Protein AF-0000000074055301 (afdb_homodimer)

Foldseek 3Di:
DDPLLLLLCVVQAWEWEWEAELFWIKIWTDGHPDDSVPTDIDTGGFLLVVLLVVLQVCLVVLFEAEEEEAADALSNQVSVLVSVVSVGAAEYAPRRLVNNPLAPVVSVVSRYHYDPDADPRYYYDYDDRDDPVVVVVVCVVVVHDDGSAYEYAAAFLFRDNVDSLQSNQVVVQVPLVVFQQLLVQWDQADDVRRRNQNSVCVNRVGIYHYSLSLLLLLQCVPPVSLVVLQQAWAKEWALAPFKIKIFIGHNNGTFKIFMFTNVQDALVRVVVQVVCVQVVNFAQVNRVVSPTSGMHGDDDDVSNVTHQAYEYAYPVRVSCPPRHHYDARVNHRVCSSRVSSSVSNSVVPSPD/DDPLLLLLCVVQAWEWEWEAELFWIKIWTDGHPDDSVPTDIDTGGFLLVVLLVVLQVCLVVLFEAEEEEAADALSNQVSVLVSVVSVGAAEYALRRLVNNPLAPVVSVVSRYHYDPDADPRYYYDYDDRDDPVVVVVVCVVVVHDDGSAYEYAAAFLFRDNPDSLQSNQVVVQVPLVVFQQLLVQWDQADDVRRRNQNSVCVNRVGIYHYSLSLLLLLQCVPPVSLVVLAQAWAKEWALAPFKIKIFIGHNNGTFKIFMFTNVQDALVRVVVQVVCVQVVNFAQVNRVVSPTSGMHGDDDDVSNVTHQAYEYAYPVRVSCPPRHHYDARVNHRVCSSRVSSSSSNSVVPSPD

InterPro domains:
  IPR014846 Protein of unknown function DUF1786, putative pyruvate format-lyase activating enzyme [PF08735] (72-319)

Radius of gyration: 26.78 Å; Cα contacts (8 Å, |Δi|>4): 1650; chains: 2; bounding box: 64×66×65 Å

Secondary structure (DSSP, 8-state):
--HHHHHHHHHH--EEEEEE-SSEEEEEEE-TTS-GGGS-EEEEE-HHHHHHHHHHHHHHTT-EEEEEE-----TTHHHHHHHHHTT--EEE-HHHHTTT-S-HHHHHHTTEEE-SSPPTTEEEEEE-S--HHHHHHHHHHTT-PPPSEEEEEE------TT-HHHHHHHHHHHHHHH-S-GGGGSBSS--TT-HHHHHHHHHH-S-EE-HHHHHHHHHHTSHHHHHHHHHS-EEEEEE-SSEEEEEEEETTEEEEEEEEEGGG--HHHHHHHHHHHHTT---HHHHHHTT--EEEE----GGG-----EEEESTTGGGGTTSSEE--GGGBGGGHHHHHHHHHHHHHH---/--HHHHHHHHHH--EEEEEE-SSEEEEEEE-TTS-GGGS-EEEEE-HHHHHHHHHHHHHHTT-EEEEEE-----TTHHHHHHHHHTT--EEE-HHHHTTT-S-HHHHHHTTPEE-SSPPTTEEEEEE-S--HHHHHHHHHHTT-PPPSEEEEEE------TT-HHHHHHHHHHHHHHH-S-GGGGSBSS--TT-HHHHHHHHHH-S-EE-HHHHHHHHHHTSHHHHHHHHHS-EEEEEE-SSEEEEEEEETTEEEEEEEEEGGG--HHHHHHHHHHHHTT---HHHHHHTT--EEEE----GGG-----EEEESTTGGGGTTSSEE--GGGBGGGHHHHHHHHHHHHHHTT-

pLDDT: mean 94.58, std 6.87, range [37.78, 98.88]

Nearest PDB structures (foldseek):
  5eou-assembly2_B  TM=3.356E-01  e=1.795E-05  Pseudomonas aeruginosa PAO1
  2ych-assembly1_A  TM=3.527E-01  e=1.068E-03  Thermus thermophilus HB27
  3jc8-assembly1_Ma  TM=3.360E-01  e=4.252E-03  Myxococcus xanthus DK 1622
  5nzw-assembly1_A  TM=3.414E-01  e=1.158E-01  Homo sapiens
  8cg9-assembly1_A  TM=3.514E-01  e=1.873E-01  Homo sapiens

Sequence (704 aa):
MDETIHHFLRETGPVLCLDIGSGTQDALLARPGLEYENWPRFVLPSPARLVAQRIRELTLLRRGLWLHGGNMGGGFGQALKEHLAAGLSATATPDAAKAIHDNADVVRGMGVEFCEECPKNSVPVFLTDYAPEFWAGLLRLSSLPQPHLVLAGAQDHGYHAYGNRQGRMQSWRALLTASADPASWIYSAPPSSLTRLLTLHEKTGGPVADTGACALLGALCEPEVLARSFREGITIINAGNSHTVAALVYQGKVRGIYEHHTGMRDLEQLLEDLKQLRLSWLPSEEVQASGGHGTAFGPFCEEAGGYAPTFILGPRRAMLQGQGRFLAPHGDMMLAGCFGLLWGWAHAHAAAMDETIHHFLRETGPVLCLDIGSGTQDALLARPGLEYENWPRFVLPSPARLVAQRIRELTLLRRGLWLHGGNMGGGFGQALKEHLAAGLSATATPDAAKAIHDNADVVRGMGVEFCEECPKNSVPVFLTDYAPEFWAGLLRLSSLPQPHLVLAGAQDHGYHAYGNRQGRMQSWRALLTASADPASWIYSAPPSSLTRLLTLHEKTGGPVADTGACALLGALCEPEVLARSFREGITIINAGNSHTVAALVYQGKVRGIYEHHTGMRDLEQLLEDLKQLRLSWLPSEEVQASGGHGTAFGPFCEEAGGYAPTFILGPRRAMLQGQGRFLAPHGDMMLAGCFGLLWGWAHAHAAA

Organism: NCBI:txid44742

Solvent-accessible surface area (backbone atoms only — not comparable to full-atom values): 34832 Å² total; per-residue (Å²): 135,60,67,57,48,51,54,35,24,64,73,63,39,34,32,34,21,34,30,41,51,64,61,32,28,23,36,33,43,45,50,55,96,53,62,73,73,71,35,36,34,38,36,38,67,6,50,25,41,52,50,20,51,53,44,46,54,32,44,75,68,70,40,23,36,22,35,30,64,34,29,34,68,50,54,25,54,65,38,51,51,54,32,45,74,70,72,41,56,41,31,19,23,75,50,22,38,44,20,78,34,68,34,63,66,61,41,42,70,75,60,37,44,79,37,94,59,78,52,89,77,38,43,82,43,80,37,50,70,63,54,70,67,58,54,52,49,56,30,51,75,64,75,42,80,79,56,69,40,35,40,38,23,36,72,55,48,39,72,30,75,90,41,47,36,62,37,32,31,49,50,50,35,51,42,37,69,73,46,34,41,60,50,72,58,51,24,75,70,60,56,79,54,30,46,37,49,36,43,46,27,69,66,60,72,22,34,29,28,38,37,66,51,19,41,52,33,11,51,45,64,30,65,68,52,35,55,45,16,60,71,28,18,22,26,43,34,33,26,29,81,57,41,24,35,36,35,34,30,38,62,68,23,47,36,29,39,38,36,32,40,37,88,69,48,54,59,70,58,45,52,52,50,49,56,32,46,58,68,72,66,50,55,30,65,61,38,36,74,64,66,21,42,18,37,32,67,41,74,86,61,76,82,24,77,48,35,74,56,33,40,34,32,46,73,44,33,70,72,49,65,87,70,48,44,78,52,31,42,97,33,25,29,81,44,16,28,23,53,6,46,52,49,27,49,25,71,74,57,50,72,134,133,60,66,57,49,51,54,36,23,64,74,62,39,34,31,33,21,33,30,43,51,63,63,32,26,24,37,32,42,45,50,53,96,55,61,73,73,71,33,35,34,37,36,35,70,6,49,23,42,53,51,21,50,52,44,45,53,31,43,75,68,71,40,22,35,23,35,31,65,32,30,33,68,50,55,26,53,64,38,49,51,54,32,44,72,72,72,40,54,40,30,18,22,75,50,22,37,44,20,78,35,69,35,64,65,61,42,42,71,73,60,38,44,79,39,93,61,78,53,88,77,38,45,81,43,80,36,50,68,62,52,68,67,59,53,51,50,54,30,51,75,62,75,40,78,78,58,69,41,36,41,39,21,36,72,56,47,38,71,31,78,90,43,47,36,62,37,33,31,49,51,50,36,51,42,37,69,73,46,34,41,60,52,72,57,51,24,76,70,59,58,78,56,30,47,38,48,35,45,47,26,71,65,58,73,22,35,29,29,39,37,65,52,20,40,52,33,11,50,46,64,29,64,68,53,34,54,45,15,60,72,28,16,23,26,43,34,34,26,29,80,56,40,27,38,36,35,34,29,39,62,68,23,48,35,30,39,38,36,32,42,37,88,69,48,55,60,69,57,45,51,52,51,50,55,33,45,58,68,73,65,50,54,30,67,62,38,36,73,64,66,22,40,17,36,29,68,39,74,85,60,76,83,26,77,47,36,76,56,31,40,34,32,45,74,42,33,73,73,49,66,87,70,49,45,78,52,31,42,97,32,25,30,81,44,16,28,23,51,5,46,51,49,28,50,24,70,75,56,44,88,114

Structure (mmCIF, N/CA/C/O backbone):
data_AF-0000000074055301-model_v1
#
loop_
_entity.id
_entity.type
_entity.pdbx_description
1 polymer 'Pyruvate formate lyase-activating protein'
#
loop_
_atom_site.group_PDB
_atom_site.id
_atom_site.type_symbol
_atom_site.label_atom_id
_atom_site.label_alt_id
_atom_site.label_comp_id
_atom_site.label_asym_id
_atom_site.label_entity_id
_atom_site.label_seq_id
_atom_site.pdbx_PDB_ins_code
_atom_site.Cartn_x
_atom_site.Cartn_y
_atom_site.Cartn_z
_atom_site.occupancy
_atom_site.B_iso_or_equiv
_atom_site.auth_seq_id
_atom_site.auth_comp_id
_atom_site.auth_asym_id
_atom_site.auth_atom_id
_atom_site.pdbx_PDB_model_num
ATOM 1 N N . MET A 1 1 ? -5.805 -7.16 13.5 1 87.06 1 MET A N 1
ATOM 2 C CA . MET A 1 1 ? -4.855 -8.273 13.477 1 87.06 1 MET A CA 1
ATOM 3 C C . MET A 1 1 ? -4.914 -9.062 14.781 1 87.06 1 MET A C 1
ATOM 5 O O . MET A 1 1 ? -4.879 -8.484 15.867 1 87.06 1 MET A O 1
ATOM 9 N N . ASP A 1 2 ? -4.984 -10.336 14.641 1 87.56 2 ASP A N 1
ATOM 10 C CA . ASP A 1 2 ? -5.281 -11.109 15.844 1 87.56 2 ASP A CA 1
ATOM 11 C C . ASP A 1 2 ? -4.004 -11.414 16.625 1 87.56 2 ASP A C 1
ATOM 13 O O . ASP A 1 2 ? -2.9 -11.148 16.156 1 87.56 2 ASP A O 1
ATOM 17 N N . GLU A 1 3 ? -4.215 -11.906 17.844 1 91.69 3 GLU A N 1
ATOM 18 C CA . GLU A 1 3 ? -3.127 -12.102 18.797 1 91.69 3 GLU A CA 1
ATOM 19 C C . GLU A 1 3 ? -2.188 -13.219 18.344 1 91.69 3 GLU A C 1
ATOM 21 O O . GLU A 1 3 ? -0.987 -13.172 18.625 1 91.69 3 GLU A O 1
ATOM 26 N N . THR A 1 4 ? -2.689 -14.18 17.641 1 94.38 4 THR A N 1
ATOM 27 C CA . THR A 1 4 ? -1.868 -15.273 17.125 1 94.38 4 THR A CA 1
ATOM 28 C C . THR A 1 4 ? -0.764 -14.742 16.219 1 94.38 4 THR A C 1
ATOM 30 O O . THR A 1 4 ? 0.387 -15.18 16.312 1 94.38 4 THR A O 1
ATOM 33 N N . ILE A 1 5 ? -1.067 -13.812 15.414 1 95.5 5 ILE A N 1
ATOM 34 C CA . ILE A 1 5 ? -0.106 -13.234 14.484 1 95.5 5 ILE A CA 1
ATOM 35 C C . ILE A 1 5 ? 0.937 -12.43 15.258 1 95.5 5 ILE A C 1
ATOM 37 O O . ILE A 1 5 ? 2.137 -12.539 14.992 1 95.5 5 ILE A O 1
ATOM 41 N N . HIS A 1 6 ? 0.483 -11.641 16.234 1 94.19 6 HIS A N 1
ATOM 42 C CA . HIS A 1 6 ? 1.413 -10.852 17.031 1 94.19 6 HIS A CA 1
ATOM 43 C C . HIS A 1 6 ? 2.391 -11.742 17.797 1 94.19 6 HIS A C 1
ATOM 45 O O . HIS A 1 6 ? 3.582 -11.438 17.875 1 94.19 6 HIS A O 1
ATOM 51 N N . HIS A 1 7 ? 1.814 -12.773 18.406 1 95.12 7 HIS A N 1
ATOM 52 C CA . HIS A 1 7 ? 2.674 -13.719 19.109 1 95.12 7 HIS A CA 1
ATOM 53 C C . HIS A 1 7 ? 3.693 -14.352 18.172 1 95.12 7 HIS A C 1
ATOM 55 O O . HIS A 1 7 ? 4.883 -14.414 18.484 1 95.12 7 HIS A O 1
ATOM 61 N N . PHE A 1 8 ? 3.26 -14.789 17.031 1 97.12 8 PHE A N 1
ATOM 62 C CA . PHE A 1 8 ? 4.125 -15.383 16.031 1 97.12 8 PHE A CA 1
ATOM 63 C C . PHE A 1 8 ? 5.25 -14.422 15.648 1 97.12 8 PHE A C 1
ATOM 65 O O . PHE A 1 8 ? 6.414 -14.82 15.578 1 97.12 8 PHE A O 1
ATOM 72 N N . LEU A 1 9 ? 4.93 -13.164 15.414 1 96.81 9 LEU A N 1
ATOM 73 C CA . LEU A 1 9 ? 5.91 -12.172 14.992 1 96.81 9 LEU A CA 1
ATOM 74 C C . LEU A 1 9 ? 6.898 -11.867 16.109 1 96.81 9 LEU A C 1
ATOM 76 O O . LEU A 1 9 ? 8.078 -11.602 15.852 1 96.81 9 LEU A O 1
ATOM 80 N N . ARG A 1 10 ? 6.43 -11.836 17.391 1 95.69 10 ARG A N 1
ATOM 81 C CA . ARG A 1 10 ? 7.336 -11.617 18.5 1 95.69 10 ARG A CA 1
ATOM 82 C C . ARG A 1 10 ? 8.391 -12.711 18.578 1 95.69 10 ARG A C 1
ATOM 84 O O . ARG A 1 10 ? 9.555 -12.445 18.906 1 95.69 10 ARG A O 1
ATOM 91 N N . GLU A 1 11 ? 8.008 -13.906 18.234 1 96 11 GLU A N 1
ATOM 92 C CA . GLU A 1 11 ? 8.914 -15.047 18.297 1 96 11 GLU A CA 1
ATOM 93 C C . GLU A 1 11 ? 9.82 -15.102 17.062 1 96 11 GLU A C 1
ATOM 95 O O . GLU A 1 11 ? 10.992 -15.469 17.172 1 96 11 GLU A O 1
ATOM 100 N N . THR A 1 12 ? 9.336 -14.734 15.961 1 96.31 12 THR A N 1
ATOM 101 C CA . THR A 1 12 ? 10.031 -14.922 14.688 1 96.31 12 THR A CA 1
ATOM 102 C C . THR A 1 12 ? 10.844 -13.68 14.328 1 96.31 12 THR A C 1
ATOM 104 O O . THR A 1 12 ? 11.961 -13.797 13.812 1 96.31 12 THR A O 1
ATOM 107 N N . GLY A 1 13 ? 10.352 -12.469 14.625 1 96.94 13 GLY A N 1
ATOM 108 C CA . GLY A 1 13 ? 10.891 -11.227 14.102 1 96.94 13 GLY A CA 1
ATOM 109 C C . GLY A 1 13 ? 10.188 -10.758 12.844 1 96.94 13 GLY A C 1
ATOM 110 O O . GLY A 1 13 ? 9.062 -11.172 12.562 1 96.94 13 GLY A O 1
ATOM 111 N N . PRO A 1 14 ? 10.828 -9.844 12.07 1 98 14 PRO A N 1
ATOM 112 C CA . PRO A 1 14 ? 10.188 -9.32 10.859 1 98 14 PRO A CA 1
ATOM 113 C C . PRO A 1 14 ? 9.984 -10.391 9.789 1 98 14 PRO A C 1
ATOM 115 O O . PRO A 1 14 ? 10.875 -11.211 9.555 1 98 14 PRO A O 1
ATOM 118 N N . VAL A 1 15 ? 8.828 -10.375 9.164 1 98.62 15 VAL A N 1
ATOM 119 C CA . VAL A 1 15 ? 8.469 -11.328 8.117 1 98.62 15 VAL A CA 1
ATOM 120 C C . VAL A 1 15 ? 8.094 -10.578 6.84 1 98.62 15 VAL A C 1
ATOM 122 O O . VAL A 1 15 ? 7.211 -9.719 6.855 1 98.62 15 VAL A O 1
ATOM 125 N N . LEU A 1 16 ? 8.789 -10.852 5.766 1 98.88 16 LEU A N 1
ATOM 126 C CA . LEU A 1 16 ? 8.43 -10.312 4.461 1 98.88 16 LEU A CA 1
ATOM 127 C C . LEU A 1 16 ? 7.469 -11.234 3.727 1 98.88 16 LEU A C 1
ATOM 129 O O . LEU A 1 16 ? 7.805 -12.391 3.439 1 98.88 16 LEU A O 1
ATOM 133 N N . CYS A 1 17 ? 6.25 -10.805 3.516 1 98.88 17 CYS A N 1
ATOM 134 C CA . CYS A 1 17 ? 5.258 -11.531 2.732 1 98.88 17 CYS A CA 1
ATOM 135 C C . CYS A 1 17 ? 5.184 -10.992 1.31 1 98.88 17 CYS A C 1
ATOM 137 O O . CYS A 1 17 ? 4.965 -9.797 1.107 1 98.88 17 CYS A O 1
ATOM 139 N N . LEU A 1 18 ? 5.352 -11.852 0.346 1 98.75 18 LEU A N 1
ATOM 140 C CA . LEU A 1 18 ? 5.328 -11.477 -1.063 1 98.75 18 LEU A CA 1
ATOM 141 C C . LEU A 1 18 ? 4.23 -12.227 -1.809 1 98.75 18 LEU A C 1
ATOM 143 O O . LEU A 1 18 ? 4.086 -13.445 -1.648 1 98.75 18 LEU A O 1
ATOM 147 N N . ASP A 1 19 ? 3.441 -11.578 -2.506 1 98.5 19 ASP A N 1
ATOM 148 C CA . ASP A 1 19 ? 2.504 -12.141 -3.473 1 98.5 19 ASP A CA 1
ATOM 149 C C . ASP A 1 19 ? 2.83 -11.68 -4.891 1 98.5 19 ASP A C 1
ATOM 151 O O . ASP A 1 19 ? 2.543 -10.531 -5.254 1 98.5 19 ASP A O 1
ATOM 155 N N . ILE A 1 20 ? 3.398 -12.547 -5.68 1 98.25 20 ILE A N 1
ATOM 156 C CA . ILE A 1 20 ? 3.967 -12.188 -6.977 1 98.25 20 ILE A CA 1
ATOM 157 C C . ILE A 1 20 ? 3.01 -12.609 -8.094 1 98.25 20 ILE A C 1
ATOM 159 O O . ILE A 1 20 ? 2.834 -13.797 -8.352 1 98.25 20 ILE A O 1
ATOM 163 N N . GLY A 1 21 ? 2.418 -11.633 -8.688 1 95.5 21 GLY A N 1
ATOM 164 C CA . GLY A 1 21 ? 1.507 -11.875 -9.789 1 95.5 21 GLY A CA 1
ATOM 165 C C . GLY A 1 21 ? 2.088 -11.484 -11.141 1 95.5 21 GLY A C 1
ATOM 166 O O . GLY A 1 21 ? 3.305 -11.344 -11.273 1 95.5 21 GLY A O 1
ATOM 167 N N . SER A 1 22 ? 1.2 -11.461 -12.133 1 93.25 22 SER A N 1
ATOM 168 C CA . SER A 1 22 ? 1.656 -11.156 -13.484 1 93.25 22 SER A CA 1
ATOM 169 C C . SER A 1 22 ? 1.9 -9.656 -13.656 1 93.25 22 SER A C 1
ATOM 171 O O . SER A 1 22 ? 2.801 -9.25 -14.398 1 93.25 22 SER A O 1
ATOM 173 N N . GLY A 1 23 ? 1.104 -8.875 -12.969 1 93.25 23 GLY A N 1
ATOM 174 C CA . GLY A 1 23 ? 1.224 -7.434 -13.125 1 93.25 23 GLY A CA 1
ATOM 175 C C . GLY A 1 23 ? 2.025 -6.777 -12.016 1 93.25 23 GLY A C 1
ATOM 176 O O . GLY A 1 23 ? 2.832 -5.879 -12.273 1 93.25 23 GLY A O 1
ATOM 177 N N . THR A 1 24 ? 1.822 -7.242 -10.875 1 96.75 24 THR A N 1
ATOM 178 C CA . THR A 1 24 ? 2.445 -6.613 -9.711 1 96.75 24 THR A CA 1
ATOM 179 C C . THR A 1 24 ? 3.068 -7.66 -8.797 1 96.75 24 THR A C 1
ATOM 181 O O . THR A 1 24 ? 2.762 -8.852 -8.906 1 96.75 24 THR A O 1
ATOM 184 N N . GLN A 1 25 ? 4.012 -7.27 -8.055 1 98 25 GLN A N 1
ATOM 185 C CA . GLN A 1 25 ? 4.445 -7.957 -6.844 1 98 25 GLN A CA 1
ATOM 186 C C . GLN A 1 25 ? 4.102 -7.148 -5.598 1 98 25 GLN A C 1
ATOM 188 O O . GLN A 1 25 ? 4.562 -6.02 -5.434 1 98 25 GLN A O 1
ATOM 193 N N . ASP A 1 26 ? 3.262 -7.66 -4.797 1 98.56 26 ASP A N 1
ATOM 194 C CA . ASP A 1 26 ? 2.799 -7.016 -3.572 1 98.56 26 ASP A CA 1
ATOM 195 C C . ASP A 1 26 ? 3.586 -7.512 -2.361 1 98.56 26 ASP A C 1
ATOM 197 O O . ASP A 1 26 ? 3.857 -8.711 -2.238 1 98.56 26 ASP A O 1
ATOM 201 N N . ALA A 1 27 ? 3.988 -6.609 -1.532 1 98.81 27 ALA A N 1
ATOM 202 C CA . ALA A 1 27 ? 4.855 -6.996 -0.423 1 98.81 27 ALA A CA 1
ATOM 203 C C . ALA A 1 27 ? 4.422 -6.32 0.875 1 98.81 27 ALA A C 1
ATOM 205 O O . ALA A 1 27 ? 4.027 -5.152 0.871 1 98.81 27 ALA A O 1
ATOM 206 N N . LEU A 1 28 ? 4.434 -7.023 1.907 1 98.81 28 LEU A N 1
ATOM 207 C CA . LEU A 1 28 ? 4.176 -6.59 3.275 1 98.81 28 LEU A CA 1
ATOM 208 C C . LEU A 1 28 ? 5.328 -6.98 4.195 1 98.81 28 LEU A C 1
ATOM 210 O O . LEU A 1 28 ? 5.707 -8.148 4.262 1 98.81 28 LEU A O 1
ATOM 214 N N . LEU A 1 29 ? 5.973 -6.027 4.832 1 98.81 29 LEU A N 1
ATOM 215 C CA . LEU A 1 29 ? 6.941 -6.332 5.879 1 98.81 29 LEU A CA 1
ATOM 216 C C . LEU A 1 29 ? 6.293 -6.266 7.258 1 98.81 29 LEU A C 1
ATOM 218 O O . LEU A 1 29 ? 6.23 -5.195 7.867 1 98.81 29 LEU A O 1
ATOM 222 N N . ALA A 1 30 ? 5.852 -7.438 7.742 1 98.56 30 ALA A N 1
ATOM 223 C CA . ALA A 1 30 ? 5.223 -7.535 9.055 1 98.56 30 ALA A CA 1
ATOM 224 C C . ALA A 1 30 ? 6.266 -7.453 10.172 1 98.56 30 ALA A C 1
ATOM 226 O O . ALA A 1 30 ? 7.285 -8.148 10.125 1 98.56 30 ALA A O 1
ATOM 227 N N . ARG A 1 31 ? 5.973 -6.605 11.117 1 96.44 31 ARG A N 1
ATOM 228 C CA . ARG A 1 31 ? 6.953 -6.348 12.172 1 96.44 31 ARG A CA 1
ATOM 229 C C . ARG A 1 31 ? 6.309 -6.422 13.555 1 96.44 31 ARG A C 1
ATOM 231 O O . ARG A 1 31 ? 5.18 -5.957 13.742 1 96.44 31 ARG A O 1
ATOM 238 N N . PRO A 1 32 ? 7.023 -7.004 14.508 1 94.75 32 PRO A N 1
ATOM 239 C CA . PRO A 1 32 ? 6.508 -6.988 15.883 1 94.75 32 PRO A CA 1
ATOM 240 C C . PRO A 1 32 ? 6.551 -5.594 16.516 1 94.75 32 PRO A C 1
ATOM 242 O O . PRO A 1 32 ? 7.43 -4.793 16.188 1 94.75 32 PRO A O 1
ATOM 245 N N . GLY A 1 33 ? 5.578 -5.273 17.344 1 88.94 33 GLY A N 1
ATOM 246 C CA . GLY A 1 33 ? 5.609 -4.062 18.156 1 88.94 33 GLY A CA 1
ATOM 247 C C . GLY A 1 33 ? 4.996 -2.865 17.453 1 88.94 33 GLY A C 1
ATOM 248 O O . GLY A 1 33 ? 5.02 -1.752 17.984 1 88.94 33 GLY A O 1
ATOM 249 N N . LEU A 1 34 ? 4.5 -3.008 16.297 1 89.62 34 LEU A N 1
ATOM 250 C CA . LEU A 1 34 ? 3.865 -1.93 15.539 1 89.62 34 LEU A CA 1
ATOM 251 C C . LEU A 1 34 ? 2.43 -2.291 15.172 1 89.62 34 LEU A C 1
ATOM 253 O O . LEU A 1 34 ? 2.123 -3.457 14.914 1 89.62 34 LEU A O 1
ATOM 257 N N . GLU A 1 35 ? 1.549 -1.247 15.164 1 90 35 GLU A N 1
ATOM 258 C CA . GLU A 1 35 ? 0.227 -1.469 14.586 1 90 35 GLU A CA 1
ATOM 259 C C . GLU A 1 35 ? 0.327 -1.873 13.117 1 90 35 GLU A C 1
ATOM 261 O O . GLU A 1 35 ? 1.145 -1.329 12.375 1 90 35 GLU A O 1
ATOM 266 N N . TYR A 1 36 ? -0.46 -2.848 12.711 1 93.69 36 TYR A N 1
ATOM 267 C CA . TYR A 1 36 ? -0.292 -3.436 11.391 1 93.69 36 TYR A CA 1
ATOM 268 C C . TYR A 1 36 ? -0.536 -2.398 10.297 1 93.69 36 TYR A C 1
ATOM 270 O O . TYR A 1 36 ? 0.012 -2.506 9.195 1 93.69 36 TYR A O 1
ATOM 278 N N . GLU A 1 37 ? -1.326 -1.348 10.609 1 95.19 37 GLU A N 1
ATOM 279 C CA . GLU A 1 37 ? -1.562 -0.288 9.633 1 95.19 37 GLU A CA 1
ATOM 280 C C . GLU A 1 37 ? -0.27 0.453 9.305 1 95.19 37 GLU A C 1
ATOM 282 O O . GLU A 1 37 ? -0.15 1.051 8.234 1 95.19 37 GLU A O 1
ATOM 287 N N . ASN A 1 38 ? 0.691 0.375 10.227 1 95.38 38 ASN A N 1
ATOM 288 C CA . ASN A 1 38 ? 1.956 1.078 10.039 1 95.38 38 ASN A CA 1
ATOM 289 C C . ASN A 1 38 ? 3.027 0.161 9.453 1 95.38 38 ASN A C 1
ATOM 291 O O . ASN A 1 38 ? 4.176 0.572 9.281 1 95.38 38 ASN A O 1
ATOM 295 N N . TRP A 1 39 ? 2.678 -1.132 9.211 1 97.81 39 TRP A N 1
ATOM 296 C CA . TRP A 1 39 ? 3.641 -2.02 8.57 1 97.81 39 TRP A CA 1
ATOM 297 C C . TRP A 1 39 ? 3.992 -1.522 7.172 1 97.81 39 TRP A C 1
ATOM 299 O O . TRP A 1 39 ? 3.113 -1.106 6.418 1 97.81 39 TRP A O 1
ATOM 309 N N . PRO A 1 40 ? 5.297 -1.542 6.824 1 98.38 40 PRO A N 1
ATOM 310 C CA . PRO A 1 40 ? 5.691 -1.163 5.465 1 98.38 40 PRO A CA 1
ATOM 311 C C . PRO A 1 40 ? 5.062 -2.059 4.398 1 98.38 40 PRO A C 1
ATOM 313 O O . PRO A 1 40 ? 4.957 -3.271 4.59 1 98.38 40 PRO A O 1
ATOM 316 N N . ARG A 1 41 ? 4.59 -1.446 3.311 1 98.19 41 ARG A N 1
ATOM 317 C CA . ARG A 1 41 ? 3.926 -2.123 2.199 1 98.19 41 ARG A CA 1
ATOM 318 C C . ARG A 1 41 ? 4.434 -1.604 0.859 1 98.19 41 ARG A C 1
ATOM 320 O O . ARG A 1 41 ? 4.809 -0.436 0.741 1 98.19 41 ARG A O 1
ATOM 327 N N . PHE A 1 42 ? 4.418 -2.498 -0.108 1 98.62 42 PHE A N 1
ATOM 328 C CA . PHE A 1 42 ? 4.859 -2.158 -1.456 1 98.62 42 PHE A CA 1
ATOM 329 C C . PHE A 1 42 ? 3.967 -2.822 -2.5 1 98.62 42 PHE A C 1
ATOM 331 O O . PHE A 1 42 ? 3.648 -4.008 -2.389 1 98.62 42 PHE A O 1
ATOM 338 N N . VAL A 1 43 ? 3.441 -2.111 -3.393 1 98.5 43 VAL A N 1
ATOM 339 C CA . VAL A 1 43 ? 2.924 -2.623 -4.656 1 98.5 43 VAL A CA 1
ATOM 340 C C . VAL A 1 43 ? 3.826 -2.174 -5.805 1 98.5 43 VAL A C 1
ATOM 342 O O . VAL A 1 43 ? 3.93 -0.979 -6.09 1 98.5 43 VAL A O 1
ATOM 345 N N . LEU A 1 44 ? 4.555 -3.094 -6.391 1 98.25 44 LEU A N 1
ATOM 346 C CA . LEU A 1 44 ? 5.57 -2.84 -7.402 1 98.25 44 LEU A CA 1
ATOM 347 C C . LEU A 1 44 ? 5.281 -3.629 -8.68 1 98.25 44 LEU A C 1
ATOM 349 O O . LEU A 1 44 ? 4.508 -4.59 -8.656 1 98.25 44 LEU A O 1
ATOM 353 N N . PRO A 1 45 ? 5.859 -3.184 -9.82 1 96.44 45 PRO A N 1
ATOM 354 C CA . PRO A 1 45 ? 5.793 -4.078 -10.977 1 96.44 45 PRO A CA 1
ATOM 355 C C . PRO A 1 45 ? 6.387 -5.457 -10.695 1 96.44 45 PRO A C 1
ATOM 357 O O . PRO A 1 45 ? 7.387 -5.566 -9.977 1 96.44 45 PRO A O 1
ATOM 360 N N . SER A 1 46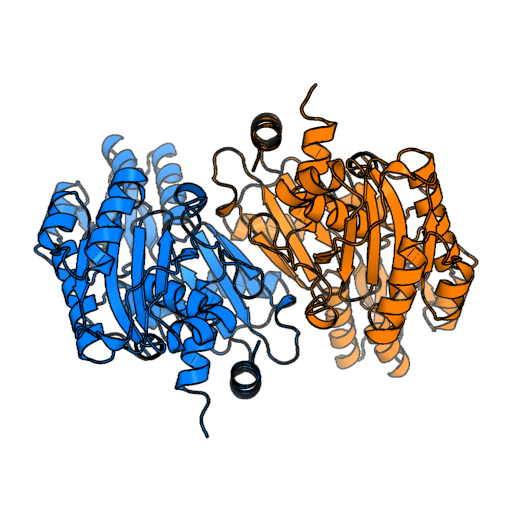 ? 5.73 -6.453 -11.18 1 97.12 46 SER A N 1
ATOM 361 C CA . SER A 1 46 ? 6.242 -7.801 -10.977 1 97.12 46 SER A CA 1
ATOM 362 C C . SER A 1 46 ? 7.613 -7.977 -11.617 1 97.12 46 SER A C 1
ATOM 364 O O . SER A 1 46 ? 7.969 -7.242 -12.547 1 97.12 46 SER A O 1
ATOM 366 N N . PRO A 1 47 ? 8.414 -8.938 -11.188 1 97.31 47 PRO A N 1
ATOM 367 C CA . PRO A 1 47 ? 9.703 -9.219 -11.82 1 97.31 47 PRO A CA 1
ATOM 368 C C . PRO A 1 47 ? 9.578 -9.516 -13.312 1 97.31 47 PRO A C 1
ATOM 370 O O . PRO A 1 47 ? 10.445 -9.125 -14.102 1 97.31 47 PRO A O 1
ATOM 373 N N . ALA A 1 48 ? 8.516 -10.164 -13.711 1 96.62 48 ALA A N 1
ATOM 374 C CA . ALA A 1 48 ? 8.312 -10.469 -15.125 1 96.62 48 ALA A CA 1
ATOM 375 C C . ALA A 1 48 ? 8.18 -9.188 -15.945 1 96.62 48 ALA A C 1
ATOM 377 O O . ALA A 1 48 ? 8.648 -9.125 -17.094 1 96.62 48 ALA A O 1
ATOM 378 N N . ARG A 1 49 ? 7.516 -8.234 -15.352 1 95.56 49 ARG A N 1
ATOM 379 C CA . ARG A 1 49 ? 7.387 -6.949 -16.047 1 95.56 49 ARG A CA 1
ATOM 380 C C . ARG A 1 49 ? 8.742 -6.285 -16.219 1 95.56 49 ARG A C 1
ATOM 382 O O . ARG A 1 49 ? 8.984 -5.621 -17.234 1 95.56 49 ARG A O 1
ATOM 389 N N . LEU A 1 50 ? 9.578 -6.406 -15.273 1 96.25 50 LEU A N 1
ATOM 390 C CA . LEU A 1 50 ? 10.922 -5.844 -15.359 1 96.25 50 LEU A CA 1
ATOM 391 C C . LEU A 1 50 ? 11.734 -6.539 -16.438 1 96.25 50 LEU A C 1
ATOM 393 O O . LEU A 1 50 ? 12.477 -5.887 -17.188 1 96.25 50 LEU A O 1
ATOM 397 N N . VAL A 1 51 ? 11.602 -7.84 -16.531 1 97.44 51 VAL A N 1
ATOM 398 C CA . VAL A 1 51 ? 12.266 -8.602 -17.578 1 97.44 51 VAL A CA 1
ATOM 399 C C . VAL A 1 51 ? 11.758 -8.141 -18.938 1 97.44 51 VAL A C 1
ATOM 401 O O . VAL A 1 51 ? 12.539 -7.949 -19.875 1 97.44 51 VAL A O 1
ATOM 404 N N . ALA A 1 52 ? 10.453 -7.984 -19.031 1 97.69 52 ALA A N 1
ATOM 405 C CA . ALA A 1 52 ? 9.859 -7.508 -20.297 1 97.69 52 ALA A CA 1
ATOM 406 C C . ALA A 1 52 ? 10.453 -6.16 -20.703 1 97.69 52 ALA A C 1
ATOM 408 O O . ALA A 1 52 ? 10.773 -5.945 -21.859 1 97.69 52 ALA A O 1
ATOM 409 N N . GLN A 1 53 ? 10.539 -5.297 -19.766 1 96.19 53 GLN A N 1
ATOM 410 C CA . GLN A 1 53 ? 11.117 -3.982 -20.031 1 96.19 53 GLN A CA 1
ATOM 411 C C . GLN A 1 53 ? 12.555 -4.105 -20.516 1 96.19 53 GLN A C 1
ATOM 413 O O . GLN A 1 53 ? 12.953 -3.424 -21.469 1 96.19 53 GLN A O 1
ATOM 418 N N . ARG A 1 54 ? 13.336 -4.918 -19.875 1 97.19 54 ARG A N 1
ATOM 419 C CA . ARG A 1 54 ? 14.734 -5.129 -20.25 1 97.19 54 ARG A CA 1
ATOM 420 C C . ARG A 1 54 ? 14.836 -5.68 -21.672 1 97.19 54 ARG A C 1
ATOM 422 O O . ARG A 1 54 ? 15.703 -5.258 -22.438 1 97.19 54 ARG A O 1
ATOM 429 N N . ILE A 1 55 ? 13.969 -6.613 -22.016 1 98.25 55 ILE A N 1
ATOM 430 C CA . ILE A 1 55 ? 13.953 -7.191 -23.344 1 98.25 55 ILE A CA 1
ATOM 431 C C . ILE A 1 55 ? 13.648 -6.109 -24.375 1 98.25 55 ILE A C 1
ATOM 433 O O . ILE A 1 55 ? 14.312 -6.02 -25.406 1 98.25 55 ILE A O 1
ATOM 437 N N . ARG A 1 56 ? 12.695 -5.281 -24.094 1 97.94 56 ARG A N 1
ATOM 438 C CA . ARG A 1 56 ? 12.336 -4.207 -25.016 1 97.94 56 ARG A CA 1
ATOM 439 C C . ARG A 1 56 ? 13.5 -3.238 -25.203 1 97.94 56 ARG A C 1
ATOM 441 O O . ARG A 1 56 ? 13.727 -2.738 -26.297 1 97.94 56 ARG A O 1
ATOM 448 N N . GLU A 1 57 ? 14.164 -2.945 -24.141 1 97.31 57 GLU A N 1
ATOM 449 C CA . GLU A 1 57 ? 15.359 -2.109 -24.234 1 97.31 57 GLU A CA 1
ATOM 450 C C . GLU A 1 57 ? 16.391 -2.73 -25.156 1 97.31 57 GLU A C 1
ATOM 452 O O . GLU A 1 57 ? 16.984 -2.039 -26 1 97.31 57 GLU A O 1
ATOM 457 N N . LEU A 1 58 ? 16.594 -3.975 -25 1 98.06 58 LEU A N 1
ATOM 458 C CA . LEU A 1 58 ? 17.594 -4.672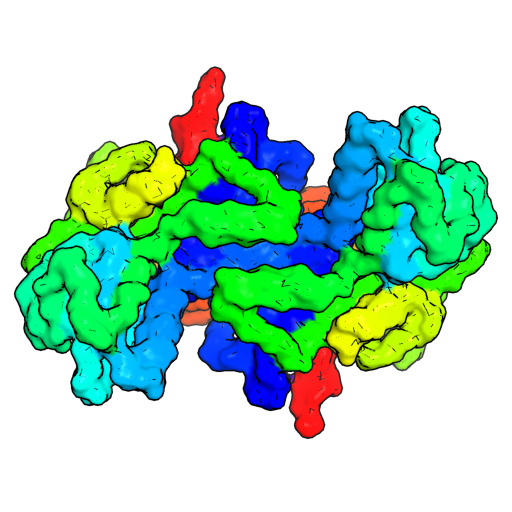 -25.797 1 98.06 58 LEU A CA 1
ATOM 459 C C . LEU A 1 58 ? 17.156 -4.746 -27.266 1 98.06 58 LEU A C 1
ATOM 461 O O . LEU A 1 58 ? 17.984 -4.703 -28.172 1 98.06 58 LEU A O 1
ATOM 465 N N . THR A 1 59 ? 15.844 -4.887 -27.469 1 98.25 59 THR A N 1
ATOM 466 C CA . THR A 1 59 ? 15.305 -4.867 -28.828 1 98.25 59 THR A CA 1
ATOM 467 C C . THR A 1 59 ? 15.586 -3.525 -29.5 1 98.25 59 THR A C 1
ATOM 469 O O . THR A 1 59 ? 15.992 -3.484 -30.672 1 98.25 59 THR A O 1
ATOM 472 N N . LEU A 1 60 ? 15.383 -2.477 -28.797 1 97.69 60 LEU A N 1
ATOM 473 C CA . LEU A 1 60 ? 15.656 -1.14 -29.328 1 97.69 60 LEU A CA 1
ATOM 474 C C . LEU A 1 60 ? 17.125 -0.986 -29.688 1 97.69 60 LEU A C 1
ATOM 476 O O . LEU A 1 60 ? 17.469 -0.3 -30.641 1 97.69 60 LEU A O 1
ATOM 480 N N . LEU A 1 61 ? 18 -1.594 -28.984 1 97.19 61 LEU A N 1
ATOM 481 C CA . LEU A 1 61 ? 19.453 -1.506 -29.188 1 97.19 61 LEU A CA 1
ATOM 482 C C . LEU A 1 61 ? 19.922 -2.545 -30.203 1 97.19 61 LEU A C 1
ATOM 484 O O . LEU A 1 61 ? 21.109 -2.602 -30.531 1 97.19 61 LEU A O 1
ATOM 488 N N . ARG A 1 62 ? 19 -3.393 -30.594 1 97.38 62 ARG A N 1
ATOM 489 C CA . ARG A 1 62 ? 19.25 -4.445 -31.578 1 97.38 62 ARG A CA 1
ATOM 490 C C . ARG A 1 62 ? 20.344 -5.391 -31.094 1 97.38 62 ARG A C 1
ATOM 492 O O . ARG A 1 62 ? 21.297 -5.691 -31.828 1 97.38 62 ARG A O 1
ATOM 499 N N . ARG A 1 63 ? 20.234 -5.711 -29.828 1 97.88 63 ARG A N 1
ATOM 500 C CA . ARG A 1 63 ? 21.141 -6.684 -29.219 1 97.88 63 ARG A CA 1
ATOM 501 C C . ARG A 1 63 ? 20.422 -8.008 -28.969 1 97.88 63 ARG A C 1
ATOM 503 O O . ARG A 1 63 ? 19.25 -8.031 -28.594 1 97.88 63 ARG A O 1
ATOM 510 N N . GLY A 1 64 ? 21.156 -9.086 -29.172 1 97.81 64 GLY A N 1
ATOM 511 C CA . GLY A 1 64 ? 20.625 -10.383 -28.781 1 97.81 64 GLY A CA 1
ATOM 512 C C . GLY A 1 64 ? 20.547 -10.547 -27.266 1 97.81 64 GLY A C 1
ATOM 513 O O . GLY A 1 64 ? 21.156 -9.789 -26.516 1 97.81 64 GLY A O 1
ATOM 514 N N . LEU A 1 65 ? 19.688 -11.516 -26.875 1 98.06 65 LEU A N 1
ATOM 515 C CA . LEU A 1 65 ? 19.578 -11.711 -25.422 1 98.06 65 LEU A CA 1
ATOM 516 C C . LEU A 1 65 ? 19.797 -13.18 -25.062 1 98.06 65 LEU A C 1
ATOM 518 O O . LEU A 1 65 ? 19.562 -14.07 -25.891 1 98.06 65 LEU A O 1
ATOM 522 N N . TRP A 1 66 ? 20.328 -13.43 -23.922 1 98.69 66 TRP A N 1
ATOM 523 C CA . TRP A 1 66 ? 20.5 -14.742 -23.297 1 98.69 66 TRP A CA 1
ATOM 524 C C . TRP A 1 66 ? 19.812 -14.789 -21.938 1 98.69 66 TRP A C 1
ATOM 526 O O . TRP A 1 66 ? 20.234 -14.125 -20.984 1 98.69 66 TRP A O 1
ATOM 536 N N . LEU A 1 67 ? 18.688 -15.57 -21.922 1 98.56 67 LEU A N 1
ATOM 537 C CA . LEU A 1 67 ? 17.938 -15.742 -20.672 1 98.56 67 LEU A CA 1
ATOM 538 C C . LEU A 1 67 ? 18.594 -16.797 -19.797 1 98.56 67 LEU A C 1
ATOM 540 O O . LEU A 1 67 ? 18.812 -17.938 -20.25 1 98.56 67 LEU A O 1
ATOM 544 N N . HIS A 1 68 ? 18.938 -16.422 -18.609 1 98.25 68 HIS A N 1
ATOM 545 C CA . HIS A 1 68 ? 19.531 -17.359 -17.656 1 98.25 68 HIS A CA 1
ATOM 546 C C . HIS A 1 68 ? 18.969 -17.156 -16.266 1 98.25 68 HIS A C 1
ATOM 548 O O . HIS A 1 68 ? 18.188 -16.219 -16.031 1 98.25 68 HIS A O 1
ATOM 554 N N . GLY A 1 69 ? 19.266 -18.094 -15.305 1 96.75 69 GLY A N 1
ATOM 555 C CA . GLY A 1 69 ? 18.641 -18.125 -13.992 1 96.75 69 GLY A CA 1
ATOM 556 C C . GLY A 1 69 ? 17.656 -19.266 -13.82 1 96.75 69 GLY A C 1
ATOM 557 O O . GLY A 1 69 ? 17.953 -20.406 -14.164 1 96.75 69 GLY A O 1
ATOM 558 N N . GLY A 1 70 ? 16.531 -18.922 -13.234 1 95 70 GLY A N 1
ATOM 559 C CA . GLY A 1 70 ? 15.578 -19.984 -12.93 1 95 70 GLY A CA 1
ATOM 560 C C . GLY A 1 70 ? 14.188 -19.703 -13.461 1 95 70 GLY A C 1
ATOM 561 O O . GLY A 1 70 ? 13.961 -18.703 -14.148 1 95 70 GLY A O 1
ATOM 562 N N . ASN A 1 71 ? 13.289 -20.75 -13.188 1 95.25 71 ASN A N 1
ATOM 563 C CA . ASN A 1 71 ? 11.875 -20.594 -13.531 1 95.25 71 ASN A CA 1
ATOM 564 C C . ASN A 1 71 ? 11.25 -19.391 -12.812 1 95.25 71 ASN A C 1
ATOM 566 O O . ASN A 1 71 ? 11.594 -19.109 -11.664 1 95.25 71 ASN A O 1
ATOM 570 N N . MET A 1 72 ? 10.453 -18.656 -13.523 1 96.31 72 MET A N 1
ATOM 571 C CA . MET A 1 72 ? 9.742 -17.5 -12.992 1 96.31 72 MET A CA 1
ATOM 572 C C . MET A 1 72 ? 8.422 -17.281 -13.719 1 96.31 72 MET A C 1
ATOM 574 O O . MET A 1 72 ? 8.016 -18.109 -14.531 1 96.31 72 MET A O 1
ATOM 578 N N . GLY A 1 73 ? 7.742 -16.156 -13.344 1 93.69 73 GLY A N 1
ATOM 579 C CA . GLY A 1 73 ? 6.52 -15.812 -14.047 1 93.69 73 GLY A CA 1
ATOM 580 C C . GLY A 1 73 ? 6.746 -15.445 -15.508 1 93.69 73 GLY A C 1
ATOM 581 O O . GLY A 1 73 ? 7.742 -14.805 -15.844 1 93.69 73 GLY A O 1
ATOM 582 N N . GLY A 1 74 ? 5.816 -15.781 -16.422 1 89.5 74 GLY A N 1
ATOM 583 C CA . GLY A 1 74 ? 5.977 -15.656 -17.859 1 89.5 74 GLY A CA 1
ATOM 584 C C . GLY A 1 74 ? 5.516 -14.312 -18.391 1 89.5 74 GLY A C 1
ATOM 585 O O . GLY A 1 74 ? 5.246 -14.172 -19.594 1 89.5 74 GLY A O 1
ATOM 586 N N . GLY A 1 75 ? 5.336 -13.305 -17.656 1 88.56 75 GLY A N 1
ATOM 587 C CA . GLY A 1 75 ? 4.773 -12.023 -18.047 1 88.56 75 GLY A CA 1
ATOM 588 C C . GLY A 1 75 ? 5.625 -11.281 -19.062 1 88.56 75 GLY A C 1
ATOM 589 O O . GLY A 1 75 ? 5.262 -10.188 -19.5 1 88.56 75 GLY A O 1
ATOM 590 N N . PHE A 1 76 ? 6.707 -11.867 -19.562 1 95.81 76 PHE A N 1
ATOM 591 C CA . PHE A 1 76 ? 7.586 -11.195 -20.516 1 95.81 76 PHE A CA 1
ATOM 592 C C . PHE A 1 76 ? 7.5 -11.844 -21.891 1 95.81 76 PHE A C 1
ATOM 594 O O . PHE A 1 76 ? 8.266 -11.508 -22.797 1 95.81 76 PHE A O 1
ATOM 601 N N . GLY A 1 77 ? 6.57 -12.781 -22.094 1 94.25 77 GLY A N 1
ATOM 602 C CA . GLY A 1 77 ? 6.438 -13.539 -23.344 1 94.25 77 GLY A CA 1
ATOM 603 C C . GLY A 1 77 ? 6.211 -12.656 -24.547 1 94.25 77 GLY A C 1
ATOM 604 O O . GLY A 1 77 ? 6.805 -12.883 -25.609 1 94.25 77 GLY A O 1
ATOM 605 N N . GLN A 1 78 ? 5.359 -11.68 -24.391 1 95.19 78 GLN A N 1
ATOM 606 C CA . GLN A 1 78 ? 5.074 -10.789 -25.516 1 95.19 78 GLN A CA 1
ATOM 607 C C . GLN A 1 78 ? 6.324 -10.016 -25.938 1 95.19 78 GLN A C 1
ATOM 609 O O . GLN A 1 78 ? 6.582 -9.844 -27.125 1 95.19 78 GLN A O 1
ATOM 614 N N . ALA A 1 79 ? 7.012 -9.477 -24.969 1 97.62 79 ALA A N 1
ATOM 615 C CA . ALA A 1 79 ? 8.25 -8.758 -25.266 1 97.62 79 ALA A CA 1
ATOM 616 C C . ALA A 1 79 ? 9.234 -9.656 -26.016 1 97.62 79 ALA A C 1
ATOM 618 O O . ALA A 1 79 ? 9.914 -9.219 -26.938 1 97.62 79 ALA A O 1
ATOM 619 N N . LEU A 1 80 ? 9.297 -10.898 -25.609 1 98.25 80 LEU A N 1
ATOM 620 C CA . LEU A 1 80 ? 10.18 -11.867 -26.234 1 98.25 80 LEU A CA 1
ATOM 621 C C . LEU A 1 80 ? 9.758 -12.125 -27.688 1 98.25 80 LEU A C 1
ATOM 623 O O . LEU A 1 80 ? 10.602 -12.156 -28.578 1 98.25 80 LEU A O 1
ATOM 627 N N . LYS A 1 81 ? 8.5 -12.289 -27.875 1 97.56 81 LYS A N 1
ATOM 628 C CA . LYS A 1 81 ? 7.973 -12.5 -29.219 1 97.56 81 LYS A CA 1
ATOM 629 C C . LYS A 1 81 ? 8.305 -11.32 -30.125 1 97.56 81 LYS A C 1
ATOM 631 O O . LYS A 1 81 ? 8.688 -11.516 -31.281 1 97.56 81 LYS A O 1
ATOM 636 N N . GLU A 1 82 ? 8.07 -10.133 -29.594 1 98.12 82 GLU A N 1
ATOM 637 C CA . GLU A 1 82 ? 8.383 -8.93 -30.344 1 98.12 82 GLU A CA 1
ATOM 638 C C . GLU A 1 82 ? 9.875 -8.844 -30.672 1 98.12 82 GLU A C 1
ATOM 640 O O . GLU A 1 82 ? 10.258 -8.406 -31.75 1 98.12 82 GLU A O 1
ATOM 645 N N . HIS A 1 83 ? 10.695 -9.203 -29.766 1 98.5 83 HIS A N 1
ATOM 646 C CA . HIS A 1 83 ? 12.148 -9.219 -29.938 1 98.5 83 HIS A CA 1
ATOM 647 C C . HIS A 1 83 ? 12.547 -10.156 -31.078 1 98.5 83 HIS A C 1
ATOM 649 O O . HIS A 1 83 ? 13.344 -9.773 -31.953 1 98.5 83 HIS A O 1
ATOM 655 N N . LEU A 1 84 ? 12.008 -11.344 -31.141 1 98.12 84 LEU A N 1
ATOM 656 C CA . LEU A 1 84 ? 12.273 -12.344 -32.188 1 98.12 84 LEU A CA 1
ATOM 657 C C . LEU A 1 84 ? 11.742 -11.883 -33.531 1 98.12 84 LEU A C 1
ATOM 659 O O . LEU A 1 84 ? 12.398 -12.062 -34.562 1 98.12 84 LEU A O 1
ATOM 663 N N . ALA A 1 85 ? 10.578 -11.297 -33.469 1 97.81 85 ALA A N 1
ATOM 664 C CA . ALA A 1 85 ? 9.961 -10.797 -34.688 1 97.81 85 ALA A CA 1
ATOM 665 C C . ALA A 1 85 ? 10.82 -9.711 -35.344 1 97.81 85 ALA A C 1
ATOM 667 O O . ALA A 1 85 ? 10.781 -9.516 -36.562 1 97.81 85 ALA A O 1
ATOM 668 N N . ALA A 1 86 ? 11.547 -9.031 -34.5 1 97.75 86 ALA A N 1
ATOM 669 C CA . ALA A 1 86 ? 12.445 -7.988 -35 1 97.75 86 ALA A CA 1
ATOM 670 C C . ALA A 1 86 ? 13.719 -8.594 -35.594 1 97.75 86 ALA A C 1
ATOM 672 O O . ALA A 1 86 ? 14.625 -7.863 -36 1 97.75 86 ALA A O 1
ATOM 673 N N . GLY A 1 87 ? 13.844 -9.906 -35.625 1 96.94 87 GLY A N 1
ATOM 674 C CA . GLY A 1 87 ? 14.969 -10.602 -36.25 1 96.94 87 GLY A CA 1
ATOM 675 C C . GLY A 1 87 ? 16.172 -10.734 -35.312 1 96.94 87 GLY A C 1
ATOM 676 O O . GLY A 1 87 ? 17.281 -10.953 -35.781 1 96.94 87 GLY A O 1
ATOM 677 N N . LEU A 1 88 ? 15.969 -10.508 -34.031 1 97.56 88 LEU A N 1
ATOM 678 C CA . LEU A 1 88 ? 17.078 -10.539 -33.062 1 97.56 88 LEU A CA 1
ATOM 679 C C . LEU A 1 88 ? 17.156 -11.898 -32.406 1 97.56 88 LEU A C 1
ATOM 681 O O . LEU A 1 88 ? 16.156 -12.602 -32.281 1 97.56 88 LEU A O 1
ATOM 685 N N . SER A 1 89 ? 18.344 -12.25 -32 1 97.69 89 SER A N 1
ATOM 686 C CA . SER A 1 89 ? 18.578 -13.562 -31.422 1 97.69 89 SER A CA 1
ATOM 687 C C . SER A 1 89 ? 18.125 -13.602 -29.953 1 97.69 89 SER A C 1
ATOM 689 O O . SER A 1 89 ? 18.328 -12.633 -29.219 1 97.69 89 SER A O 1
ATOM 691 N N . ALA A 1 90 ? 17.516 -14.711 -29.562 1 98.31 90 ALA A N 1
ATOM 692 C CA . ALA A 1 90 ? 17.188 -15.008 -28.172 1 98.31 90 ALA A CA 1
ATOM 693 C C . ALA A 1 90 ? 17.625 -16.422 -27.797 1 98.31 90 ALA A C 1
ATOM 695 O O . ALA A 1 90 ? 17.297 -17.391 -28.516 1 98.31 90 ALA A O 1
ATOM 696 N N . THR A 1 91 ? 18.391 -16.547 -26.781 1 98.38 91 THR A N 1
ATOM 697 C CA . THR A 1 91 ? 18.844 -17.844 -26.25 1 98.38 91 THR A CA 1
ATOM 698 C C . THR A 1 91 ? 18.5 -17.969 -24.766 1 98.38 91 THR A C 1
ATOM 700 O O . THR A 1 91 ? 18.141 -16.984 -24.125 1 98.38 91 THR A O 1
ATOM 703 N N . ALA A 1 92 ? 18.484 -19.203 -24.266 1 98.44 92 ALA A N 1
ATOM 704 C CA . ALA A 1 92 ? 18.141 -19.422 -22.875 1 98.44 92 ALA A CA 1
ATOM 705 C C . ALA A 1 92 ? 18.797 -20.688 -22.328 1 98.44 92 ALA A C 1
ATOM 707 O O . ALA A 1 92 ? 19.047 -21.625 -23.078 1 98.44 92 ALA A O 1
ATOM 708 N N . THR A 1 93 ? 19.188 -20.641 -21.094 1 98.06 93 THR A N 1
ATOM 709 C CA . THR A 1 93 ? 19.484 -21.906 -20.438 1 98.06 93 THR A CA 1
ATOM 710 C C . THR A 1 93 ? 18.234 -22.766 -20.297 1 98.06 93 THR A C 1
ATOM 712 O O . THR A 1 93 ? 17.109 -22.25 -20.312 1 98.06 93 THR A O 1
ATOM 715 N N . PRO A 1 94 ? 18.375 -24.078 -20.125 1 95.56 94 PRO A N 1
ATOM 716 C CA . PRO A 1 94 ? 17.203 -24.953 -19.953 1 95.56 94 PRO A CA 1
ATOM 717 C C . PRO A 1 94 ? 16.328 -24.547 -18.766 1 95.56 94 PRO A C 1
ATOM 719 O O . PRO A 1 94 ? 15.094 -24.547 -18.875 1 95.56 94 PRO A O 1
ATOM 722 N N . ASP A 1 95 ? 16.859 -24.141 -17.703 1 94.31 95 ASP A N 1
ATOM 723 C CA . ASP A 1 95 ? 16.109 -23.781 -16.516 1 94.31 95 ASP A CA 1
ATOM 724 C C . ASP A 1 95 ? 15.32 -22.484 -16.734 1 94.31 95 ASP A C 1
ATOM 726 O O . ASP A 1 95 ? 14.156 -22.391 -16.328 1 94.31 95 ASP A O 1
ATOM 730 N N . ALA A 1 96 ? 15.984 -21.562 -17.391 1 96.56 96 ALA A N 1
ATOM 731 C CA . ALA A 1 96 ? 15.328 -20.297 -17.656 1 96.56 96 ALA A CA 1
ATOM 732 C C . ALA A 1 96 ? 14.195 -20.453 -18.656 1 96.56 96 ALA A C 1
ATOM 734 O O . ALA A 1 96 ? 13.188 -19.75 -18.594 1 96.56 96 ALA A O 1
ATOM 735 N N . ALA A 1 97 ? 14.344 -21.375 -19.547 1 95.94 97 ALA A N 1
ATOM 736 C CA . ALA A 1 97 ? 13.367 -21.594 -20.625 1 95.94 97 ALA A CA 1
ATOM 737 C C . ALA A 1 97 ? 12.023 -22.047 -20.062 1 95.94 97 ALA A C 1
ATOM 739 O O . ALA A 1 97 ? 10.984 -21.859 -20.688 1 95.94 97 ALA A O 1
ATOM 740 N N . LYS A 1 98 ? 12.031 -22.594 -18.844 1 93 98 LYS A N 1
ATOM 741 C CA . LYS A 1 98 ? 10.805 -23.062 -18.203 1 93 98 LYS A CA 1
ATOM 742 C C . LYS A 1 98 ? 9.867 -21.891 -17.906 1 93 98 LYS A C 1
ATOM 744 O O . LYS A 1 98 ? 8.664 -22.078 -17.719 1 93 98 LYS A O 1
ATOM 749 N N . ALA A 1 99 ? 10.422 -20.703 -17.812 1 94.81 99 ALA A N 1
ATOM 750 C CA . ALA A 1 99 ? 9.617 -19.5 -17.594 1 94.81 99 ALA A CA 1
ATOM 751 C C . ALA A 1 99 ? 8.805 -19.156 -18.844 1 94.81 99 ALA A C 1
ATOM 753 O O . ALA A 1 99 ? 7.812 -18.438 -18.75 1 94.81 99 ALA A O 1
ATOM 754 N N . ILE A 1 100 ? 9.289 -19.656 -19.984 1 94.25 100 ILE A N 1
ATOM 755 C CA . ILE A 1 100 ? 8.609 -19.422 -21.25 1 94.25 100 ILE A CA 1
ATOM 756 C C . ILE A 1 100 ? 7.543 -20.484 -21.484 1 94.25 100 ILE A C 1
ATOM 758 O O . ILE A 1 100 ? 6.387 -20.156 -21.766 1 94.25 100 ILE A O 1
ATOM 762 N N . HIS A 1 101 ? 7.957 -21.703 -21.422 1 91.38 101 HIS A N 1
ATOM 763 C CA . HIS A 1 101 ? 7.098 -22.859 -21.594 1 91.38 101 HIS A CA 1
ATOM 764 C C . HIS A 1 101 ? 7.746 -24.125 -21.016 1 91.38 101 HIS A C 1
ATOM 766 O O . HIS A 1 101 ? 8.961 -24.297 -21.125 1 91.38 101 HIS A O 1
ATOM 772 N N . ASP A 1 102 ? 6.957 -25.016 -20.484 1 87.75 102 ASP A N 1
ATOM 773 C CA . ASP A 1 102 ? 7.484 -26.234 -19.875 1 87.75 102 ASP A CA 1
ATOM 774 C C . ASP A 1 102 ? 8.055 -27.172 -20.938 1 87.75 102 ASP A C 1
ATOM 776 O O . ASP A 1 102 ? 8.953 -27.969 -20.656 1 87.75 102 ASP A O 1
ATOM 780 N N . ASN A 1 103 ? 7.484 -27.078 -22.094 1 89.25 103 ASN A N 1
ATOM 781 C CA . ASN A 1 103 ? 7.918 -27.938 -23.188 1 89.25 103 ASN A CA 1
ATOM 782 C C . ASN A 1 103 ? 9.047 -27.297 -23.984 1 89.25 103 ASN A C 1
ATOM 784 O O . ASN A 1 103 ? 8.828 -26.328 -24.703 1 89.25 103 ASN A O 1
ATOM 788 N N . ALA A 1 104 ? 10.203 -27.938 -23.984 1 92.38 104 ALA A N 1
ATOM 789 C CA . ALA A 1 104 ? 11.398 -27.422 -24.641 1 92.38 104 ALA A CA 1
ATOM 790 C C . ALA A 1 104 ? 11.188 -27.281 -26.141 1 92.38 104 ALA A C 1
ATOM 792 O O . ALA A 1 104 ? 11.711 -26.359 -26.781 1 92.38 104 ALA A O 1
ATOM 793 N N . ASP A 1 105 ? 10.414 -28.188 -26.656 1 93.44 105 ASP A N 1
ATOM 794 C CA . ASP A 1 105 ? 10.188 -28.156 -28.094 1 93.44 105 ASP A CA 1
ATOM 795 C C . ASP A 1 105 ? 9.367 -26.938 -28.5 1 93.44 105 ASP A C 1
ATOM 797 O O . ASP A 1 105 ? 9.586 -26.359 -29.562 1 93.44 105 ASP A O 1
ATOM 801 N N . VAL A 1 106 ? 8.438 -26.625 -27.688 1 92.69 106 VAL A N 1
ATOM 802 C CA . VAL A 1 106 ? 7.645 -25.422 -27.938 1 92.69 106 VAL A CA 1
ATOM 803 C C . VAL A 1 106 ? 8.547 -24.188 -27.891 1 92.69 106 VAL A C 1
ATOM 805 O O . VAL A 1 106 ? 8.438 -23.312 -28.75 1 92.69 106 VAL A O 1
ATOM 808 N N . VAL A 1 107 ? 9.453 -24.094 -26.938 1 95.19 107 VAL A N 1
ATOM 809 C CA . VAL A 1 107 ? 10.367 -22.969 -26.781 1 95.19 107 VAL A CA 1
ATOM 810 C C . VAL A 1 107 ? 11.281 -22.875 -28 1 95.19 107 VAL A C 1
ATOM 812 O O . VAL A 1 107 ? 11.469 -21.781 -28.547 1 95.19 107 VAL A O 1
ATOM 815 N N . ARG A 1 108 ? 11.781 -23.984 -28.469 1 96.19 108 ARG A N 1
ATOM 816 C CA . ARG A 1 108 ? 12.617 -24 -29.656 1 96.19 108 ARG A CA 1
ATOM 817 C C . ARG A 1 108 ? 11.828 -23.562 -30.891 1 96.19 108 ARG A C 1
ATOM 819 O O . ARG A 1 108 ? 12.359 -22.844 -31.75 1 96.19 108 ARG A O 1
ATOM 826 N N . GLY A 1 109 ? 10.625 -24.031 -30.922 1 95.81 109 GLY A N 1
ATOM 827 C CA . GLY A 1 109 ? 9.758 -23.672 -32.031 1 95.81 109 GLY A CA 1
ATOM 828 C C . GLY A 1 109 ? 9.492 -22.188 -32.125 1 95.81 109 GLY A C 1
ATOM 829 O O . GLY A 1 109 ? 9.227 -21.656 -33.219 1 95.81 109 GLY A O 1
ATOM 830 N N . MET A 1 110 ? 9.586 -21.5 -31.016 1 95.5 110 MET A N 1
ATOM 831 C CA . MET A 1 110 ? 9.383 -20.047 -30.969 1 95.5 110 MET A CA 1
ATOM 832 C C . MET A 1 110 ? 10.609 -19.312 -31.5 1 95.5 110 MET A C 1
ATOM 834 O O . MET A 1 110 ? 10.547 -18.125 -31.797 1 95.5 110 MET A O 1
ATOM 838 N N . GLY A 1 111 ? 11.719 -20.062 -31.594 1 96.62 111 GLY A N 1
ATOM 839 C CA . GLY A 1 111 ? 12.93 -19.438 -32.094 1 96.62 111 GLY A CA 1
ATOM 840 C C . GLY A 1 111 ? 13.969 -19.203 -31.016 1 96.62 111 GLY A C 1
ATOM 841 O O . GLY A 1 111 ? 14.977 -18.531 -31.25 1 96.62 111 GLY A O 1
ATOM 842 N N . VAL A 1 112 ? 13.734 -19.719 -29.875 1 97.81 112 VAL A N 1
ATOM 843 C CA . VAL A 1 112 ? 14.68 -19.562 -28.781 1 97.81 112 VAL A CA 1
ATOM 844 C C . VAL A 1 112 ? 15.633 -20.75 -28.734 1 97.81 112 VAL A C 1
ATOM 846 O O . VAL A 1 112 ? 15.203 -21.906 -28.625 1 97.81 112 VAL A O 1
ATOM 849 N N . GLU A 1 113 ? 16.875 -20.484 -28.844 1 96.62 113 GLU A N 1
ATOM 850 C CA . GLU A 1 113 ? 17.875 -21.547 -28.812 1 96.62 113 GLU A CA 1
ATOM 851 C C . GLU A 1 113 ? 18.406 -21.766 -27.391 1 96.62 113 GLU A C 1
ATOM 853 O O . GLU A 1 113 ? 18.531 -20.812 -26.625 1 96.62 113 GLU A O 1
ATOM 858 N N . PHE A 1 114 ? 18.719 -23.016 -27.094 1 97.38 114 PHE A N 1
ATOM 859 C CA . PHE A 1 114 ? 19.234 -23.328 -25.766 1 97.38 114 PHE A CA 1
ATOM 860 C C . PHE A 1 114 ? 20.75 -23.25 -25.75 1 97.38 114 PHE A C 1
ATOM 862 O O . PHE A 1 114 ? 21.422 -23.828 -26.609 1 97.38 114 PHE A O 1
ATOM 869 N N . CYS A 1 115 ? 21.266 -22.453 -24.844 1 96.06 115 CYS A N 1
ATOM 870 C CA . CYS A 1 115 ? 22.703 -22.281 -24.656 1 96.06 115 CYS A CA 1
ATOM 871 C C . CYS A 1 115 ? 23.062 -22.219 -23.172 1 96.06 115 CYS A C 1
ATOM 873 O O . CYS A 1 115 ? 22.359 -21.578 -22.391 1 96.06 115 CYS A O 1
ATOM 875 N N . GLU A 1 116 ? 24.188 -22.938 -22.844 1 95.88 116 GLU A N 1
ATOM 876 C CA . GLU A 1 116 ? 24.625 -22.938 -21.453 1 95.88 116 GLU A CA 1
ATOM 877 C C . GLU A 1 116 ? 25.391 -21.656 -21.125 1 95.88 116 GLU A C 1
ATOM 879 O O . GLU A 1 116 ? 25.391 -21.219 -19.969 1 95.88 116 GLU A O 1
ATOM 884 N N . GLU A 1 117 ? 26.062 -21.141 -22.156 1 96.75 117 GLU A N 1
ATOM 885 C CA . GLU A 1 117 ? 26.828 -19.906 -21.969 1 96.75 117 GLU A CA 1
ATOM 886 C C . GLU A 1 117 ? 26.297 -18.781 -22.844 1 96.75 117 GLU A C 1
ATOM 888 O O . GLU A 1 117 ? 25.672 -19.031 -23.875 1 96.75 117 GLU A O 1
ATOM 893 N N . CYS A 1 118 ? 26.484 -17.641 -22.359 1 97.25 118 CYS A N 1
ATOM 894 C CA . CYS A 1 118 ? 26.016 -16.469 -23.094 1 97.25 118 CYS A CA 1
ATOM 895 C C . CYS A 1 118 ? 26.719 -16.359 -24.453 1 97.25 118 CYS A C 1
ATOM 897 O O . CYS A 1 118 ? 27.938 -16.234 -24.516 1 97.25 118 CYS A O 1
ATOM 899 N N . PRO A 1 119 ? 25.953 -16.406 -25.516 1 95.81 119 PRO A N 1
ATOM 900 C CA . PRO A 1 119 ? 26.578 -16.266 -26.828 1 95.81 119 PRO A CA 1
ATOM 901 C C . PRO A 1 119 ? 27.234 -14.898 -27.031 1 95.81 119 PRO A C 1
ATOM 903 O O . PRO A 1 119 ? 26.891 -13.938 -26.328 1 95.81 119 PRO A O 1
ATOM 906 N N . LYS A 1 120 ? 28.062 -14.922 -28.125 1 91.75 120 LYS A N 1
ATOM 907 C CA . LYS A 1 120 ? 28.672 -13.656 -28.5 1 91.75 120 LYS A CA 1
ATOM 908 C C . LYS A 1 120 ? 27.625 -12.641 -28.953 1 91.75 120 LYS A C 1
ATOM 910 O O . LYS A 1 120 ? 26.625 -13.016 -29.562 1 91.75 120 LYS A O 1
ATOM 915 N N . ASN A 1 121 ? 27.734 -11.406 -28.641 1 90.44 121 ASN A N 1
ATOM 916 C CA . ASN A 1 121 ? 26.875 -10.297 -29.031 1 90.44 121 ASN A CA 1
ATOM 917 C C . ASN A 1 121 ? 25.516 -10.367 -28.359 1 90.44 121 ASN A C 1
ATOM 919 O O . ASN A 1 121 ? 24.531 -9.812 -28.859 1 90.44 121 ASN A O 1
ATOM 923 N N . SER A 1 122 ? 25.328 -11.227 -27.391 1 97.19 122 SER A N 1
ATOM 924 C CA . SER A 1 122 ? 24.094 -11.297 -26.609 1 97.19 122 SER A CA 1
ATOM 925 C C . SER A 1 122 ? 24.297 -10.695 -25.219 1 97.19 122 SER A C 1
ATOM 927 O O . SER A 1 122 ? 25.422 -10.648 -24.703 1 97.19 122 SER A O 1
ATOM 929 N N . VAL A 1 123 ? 23.266 -10.164 -24.703 1 98.38 123 VAL A N 1
ATOM 930 C CA . VAL A 1 123 ? 23.266 -9.594 -23.359 1 98.38 123 VAL A CA 1
ATOM 931 C C . VAL A 1 123 ? 22.562 -10.547 -22.391 1 98.38 123 VAL A C 1
ATOM 933 O O . VAL A 1 123 ? 21.453 -11.016 -22.672 1 98.38 123 VAL A O 1
ATOM 936 N N . PRO A 1 124 ? 23.234 -10.914 -21.281 1 98.38 124 PRO A N 1
ATOM 937 C CA . PRO A 1 124 ? 22.578 -11.781 -20.297 1 98.38 124 PRO A CA 1
ATOM 938 C C . PRO A 1 124 ? 21.406 -11.094 -19.594 1 98.38 124 PRO A C 1
ATOM 940 O O . PRO A 1 124 ? 21.531 -9.93 -19.188 1 98.38 124 PRO A O 1
ATOM 943 N N . VAL A 1 125 ? 20.266 -11.734 -19.5 1 98.06 125 VAL A N 1
ATOM 944 C CA . VAL A 1 125 ? 19.094 -11.305 -18.75 1 98.06 125 VAL A CA 1
ATOM 945 C C . VAL A 1 125 ? 18.75 -12.352 -17.688 1 98.06 125 VAL A C 1
ATOM 947 O O . VAL A 1 125 ? 18.359 -13.477 -18.031 1 98.06 125 VAL A O 1
ATOM 950 N N . PHE A 1 126 ? 18.891 -12.016 -16.469 1 97.5 126 PHE A N 1
ATOM 951 C CA . PHE A 1 126 ? 18.703 -12.945 -15.352 1 97.5 126 PHE A CA 1
ATOM 952 C C . PHE A 1 126 ? 17.234 -13.07 -14.977 1 97.5 126 PHE A C 1
ATOM 954 O O . PHE A 1 126 ? 16.578 -12.07 -14.703 1 97.5 126 PHE A O 1
ATOM 961 N N . LEU A 1 127 ? 16.703 -14.305 -14.953 1 97.81 127 LEU A N 1
ATOM 962 C CA . LEU A 1 127 ? 15.297 -14.562 -14.633 1 97.81 127 LEU A CA 1
ATOM 963 C C . LEU A 1 127 ? 15.148 -15.047 -13.195 1 97.81 127 LEU A C 1
ATOM 965 O O . LEU A 1 127 ? 15.703 -16.078 -12.82 1 97.81 127 LEU A O 1
ATOM 969 N N . THR A 1 128 ? 14.406 -14.305 -12.406 1 97.5 128 THR A N 1
ATOM 970 C CA . THR A 1 128 ? 14.102 -14.711 -11.039 1 97.5 128 THR A CA 1
ATOM 971 C C . THR A 1 128 ? 12.852 -14 -10.531 1 97.5 128 THR A C 1
ATOM 973 O O . THR A 1 128 ? 12.617 -12.836 -10.852 1 97.5 128 THR A O 1
ATOM 976 N N . ASP A 1 129 ? 12.023 -14.734 -9.773 1 98 129 ASP A N 1
ATOM 977 C CA . ASP A 1 129 ? 10.859 -14.117 -9.148 1 98 129 ASP A CA 1
ATOM 978 C C . ASP A 1 129 ? 11.266 -13.289 -7.93 1 98 129 ASP A C 1
ATOM 980 O O . ASP A 1 129 ? 10.617 -12.289 -7.605 1 98 129 ASP A O 1
ATOM 984 N N . TYR A 1 130 ? 12.266 -13.758 -7.242 1 98 130 TYR A N 1
ATOM 985 C CA . TYR A 1 130 ? 12.734 -13.109 -6.02 1 98 130 TYR A CA 1
ATOM 986 C C . TYR A 1 130 ? 14.234 -12.836 -6.09 1 98 130 TYR A C 1
ATOM 988 O O . TYR A 1 130 ? 15.031 -13.758 -6.273 1 98 130 TYR A O 1
ATOM 996 N N . ALA A 1 131 ? 14.641 -11.648 -5.961 1 96.44 131 ALA A N 1
ATOM 997 C CA . ALA A 1 131 ? 16.031 -11.227 -5.906 1 96.44 131 ALA A CA 1
ATOM 998 C C . ALA A 1 131 ? 16.391 -10.703 -4.516 1 96.44 131 ALA A C 1
ATOM 1000 O O . ALA A 1 131 ? 16.078 -9.562 -4.176 1 96.44 131 ALA A O 1
ATOM 1001 N N . PRO A 1 132 ? 17.125 -11.531 -3.764 1 96.19 132 PRO A N 1
ATOM 1002 C CA . PRO A 1 132 ? 17.5 -11.086 -2.414 1 96.19 132 PRO A CA 1
ATOM 1003 C C . PRO A 1 132 ? 18.188 -9.734 -2.402 1 96.19 132 PRO A C 1
ATOM 1005 O O . PRO A 1 132 ? 17.984 -8.93 -1.49 1 96.19 132 PRO A O 1
ATOM 1008 N N . GLU A 1 133 ? 19.031 -9.484 -3.414 1 95.5 133 GLU A N 1
ATOM 1009 C CA . GLU A 1 133 ? 19.766 -8.227 -3.459 1 95.5 133 GLU A CA 1
ATOM 1010 C C . GLU A 1 133 ? 18.844 -7.043 -3.691 1 95.5 133 GLU A C 1
ATOM 1012 O O . GLU A 1 133 ? 19.062 -5.961 -3.146 1 95.5 133 GLU A O 1
ATOM 1017 N N . PHE A 1 134 ? 17.891 -7.242 -4.559 1 97.06 134 PHE A N 1
ATOM 1018 C CA . PHE A 1 134 ? 16.906 -6.188 -4.785 1 97.06 134 PHE A CA 1
ATOM 1019 C C . PHE A 1 134 ? 16.203 -5.816 -3.484 1 97.06 134 PHE A C 1
ATOM 1021 O O . PHE A 1 134 ? 16.156 -4.641 -3.109 1 97.06 134 PHE A O 1
ATOM 1028 N N . TRP A 1 135 ? 15.617 -6.77 -2.791 1 97.94 135 TRP A N 1
ATOM 1029 C CA . TRP A 1 135 ? 14.852 -6.523 -1.575 1 97.94 135 TRP A CA 1
ATOM 1030 C C . TRP A 1 135 ? 15.75 -6 -0.46 1 97.94 135 TRP A C 1
ATOM 1032 O O . TRP A 1 135 ? 15.359 -5.09 0.28 1 97.94 135 TRP A O 1
ATOM 1042 N N . ALA A 1 136 ? 16.953 -6.57 -0.323 1 97.19 136 ALA A N 1
ATOM 1043 C CA . ALA A 1 136 ? 17.891 -6.031 0.656 1 97.19 136 ALA A CA 1
ATOM 1044 C C . ALA A 1 136 ? 18.172 -4.555 0.392 1 97.19 136 ALA A C 1
ATOM 1046 O O . ALA A 1 136 ? 18.172 -3.74 1.319 1 97.19 136 ALA A O 1
ATOM 1047 N N . GLY A 1 137 ? 18.422 -4.246 -0.893 1 96.88 137 GLY A N 1
ATOM 1048 C CA . GLY A 1 137 ? 18.672 -2.863 -1.263 1 96.88 137 GLY A CA 1
ATOM 1049 C C . GLY A 1 137 ? 17.5 -1.947 -0.98 1 96.88 137 GLY A C 1
ATOM 1050 O O . GLY A 1 137 ? 17.672 -0.866 -0.413 1 96.88 137 GLY A O 1
ATOM 1051 N N . LEU A 1 138 ? 16.312 -2.361 -1.405 1 97.62 138 LEU A N 1
ATOM 1052 C CA . LEU A 1 138 ? 15.094 -1.568 -1.21 1 97.62 138 LEU A CA 1
ATOM 1053 C C . LEU A 1 138 ? 14.836 -1.332 0.273 1 97.62 138 LEU A C 1
ATOM 1055 O O . LEU A 1 138 ? 14.523 -0.21 0.682 1 97.62 138 LEU A O 1
ATOM 1059 N N . LEU A 1 139 ? 14.945 -2.387 1.131 1 97.88 139 LEU A N 1
ATOM 1060 C CA . LEU A 1 139 ? 14.68 -2.285 2.562 1 97.88 139 LEU A CA 1
ATOM 1061 C C . LEU A 1 139 ? 15.734 -1.423 3.25 1 97.88 139 LEU A C 1
ATOM 1063 O O . LEU A 1 139 ? 15.398 -0.575 4.082 1 97.88 139 LEU A O 1
ATOM 1067 N N . ARG A 1 140 ? 16.953 -1.557 2.824 1 95.44 140 ARG A N 1
ATOM 1068 C CA . ARG A 1 140 ? 18.016 -0.735 3.393 1 95.44 140 ARG A CA 1
ATOM 1069 C C . ARG A 1 140 ? 17.812 0.737 3.053 1 95.44 140 ARG A C 1
ATOM 1071 O O . ARG A 1 140 ? 17.969 1.606 3.914 1 95.44 140 ARG A O 1
ATOM 1078 N N . LEU A 1 141 ? 17.516 0.961 1.815 1 95.19 141 LEU A N 1
ATOM 1079 C CA . LEU A 1 141 ? 17.266 2.328 1.373 1 95.19 141 LEU A CA 1
ATOM 1080 C C . LEU A 1 141 ? 16.141 2.967 2.188 1 95.19 141 LEU A C 1
ATOM 1082 O O . LEU A 1 141 ? 16.172 4.168 2.459 1 95.19 141 LEU A O 1
ATOM 1086 N N . SER A 1 142 ? 15.188 2.186 2.613 1 95.38 142 SER A N 1
ATOM 1087 C CA . SER A 1 142 ? 14.016 2.66 3.34 1 95.38 142 SER A CA 1
ATOM 1088 C C . SER A 1 142 ? 14.211 2.541 4.848 1 95.38 142 SER A C 1
ATOM 1090 O O . SER A 1 142 ? 13.266 2.707 5.617 1 95.38 142 SER A O 1
ATOM 1092 N N . SER A 1 143 ? 15.422 2.188 5.309 1 94.38 143 SER A N 1
ATOM 1093 C CA . SER A 1 143 ? 15.781 2.041 6.715 1 94.38 143 SER A CA 1
ATOM 1094 C C . SER A 1 143 ? 14.906 0.999 7.406 1 94.38 143 SER A C 1
ATOM 1096 O O . SER A 1 143 ? 14.438 1.216 8.523 1 94.38 143 SER A O 1
ATOM 1098 N N . LEU A 1 144 ? 14.617 -0.042 6.703 1 97.31 144 LEU A N 1
ATOM 1099 C CA . LEU A 1 144 ? 13.812 -1.143 7.23 1 97.31 144 LEU A CA 1
ATOM 1100 C C . LEU A 1 144 ? 14.688 -2.363 7.508 1 97.31 144 LEU A C 1
ATOM 1102 O O . LEU A 1 144 ? 15.719 -2.559 6.863 1 97.31 144 LEU A O 1
ATOM 1106 N N . PRO A 1 145 ? 14.297 -3.166 8.469 1 96.5 145 PRO A N 1
ATOM 1107 C CA . PRO A 1 145 ? 15.086 -4.363 8.773 1 96.5 145 PRO A CA 1
ATOM 1108 C C . PRO A 1 145 ? 14.961 -5.438 7.695 1 96.5 145 PRO A C 1
ATOM 1110 O O . PRO A 1 145 ? 13.961 -5.484 6.973 1 96.5 145 PRO A O 1
ATOM 1113 N N . GLN A 1 146 ? 16.031 -6.215 7.613 1 97.38 146 GLN A N 1
ATOM 1114 C CA . GLN A 1 146 ? 15.922 -7.41 6.785 1 97.38 146 GLN A CA 1
ATOM 1115 C C . GLN A 1 146 ? 14.984 -8.438 7.414 1 97.38 146 GLN A C 1
ATOM 1117 O O . GLN A 1 146 ? 14.93 -8.57 8.641 1 97.38 146 GLN A O 1
ATOM 1122 N N . PRO A 1 147 ? 14.258 -9.156 6.672 1 98.06 147 PRO A N 1
ATOM 1123 C CA . PRO A 1 147 ? 13.336 -10.141 7.238 1 98.06 147 PRO A CA 1
ATOM 1124 C C . PRO A 1 147 ? 14.039 -11.383 7.766 1 98.06 147 PRO A C 1
ATOM 1126 O O . PRO A 1 147 ? 15.055 -11.805 7.203 1 98.06 147 PRO A O 1
ATOM 1129 N N . HIS A 1 148 ? 13.461 -11.922 8.836 1 98.12 148 HIS A N 1
ATOM 1130 C CA . HIS A 1 148 ? 13.922 -13.203 9.359 1 98.12 148 HIS A CA 1
ATOM 1131 C C . HIS A 1 148 ? 13.297 -14.367 8.594 1 98.12 148 HIS A C 1
ATOM 1133 O O . HIS A 1 148 ? 13.852 -15.469 8.57 1 98.12 148 HIS A O 1
ATOM 1139 N N . LEU A 1 149 ? 12.203 -14.125 8.016 1 98.19 149 LEU A N 1
ATOM 1140 C CA . LEU A 1 149 ? 11.43 -15.109 7.273 1 98.19 149 LEU A CA 1
ATOM 1141 C C . LEU A 1 149 ? 10.766 -14.477 6.055 1 98.19 149 LEU A C 1
ATOM 1143 O O . LEU A 1 149 ? 10.266 -13.352 6.133 1 98.19 149 LEU A O 1
ATOM 1147 N N . VAL A 1 150 ? 10.812 -15.141 4.945 1 98.62 150 VAL A N 1
ATOM 1148 C CA . VAL A 1 150 ? 10.117 -14.719 3.738 1 98.62 150 VAL A CA 1
ATOM 1149 C C . VAL A 1 150 ? 9.016 -15.727 3.406 1 98.62 150 VAL A C 1
ATOM 1151 O O . VAL A 1 150 ? 9.273 -16.922 3.268 1 98.62 150 VAL A O 1
ATOM 1154 N N . LEU A 1 151 ? 7.773 -15.297 3.404 1 98.81 151 LEU A N 1
ATOM 1155 C CA . LEU A 1 151 ? 6.633 -16.016 2.85 1 98.81 151 LEU A CA 1
ATOM 1156 C C . LEU A 1 151 ? 6.297 -15.516 1.451 1 98.81 151 LEU A C 1
ATOM 1158 O O . LEU A 1 151 ? 6.062 -14.32 1.257 1 98.81 151 LEU A O 1
ATOM 1162 N N . ALA A 1 152 ? 6.266 -16.422 0.498 1 98.75 152 ALA A N 1
ATOM 1163 C CA . ALA A 1 152 ? 6.125 -15.914 -0.865 1 98.75 152 ALA A CA 1
ATOM 1164 C C . ALA A 1 152 ? 5.086 -16.719 -1.643 1 98.75 152 ALA A C 1
ATOM 1166 O O . ALA A 1 152 ? 4.969 -17.938 -1.462 1 98.75 152 ALA A O 1
ATOM 1167 N N . GLY A 1 153 ? 4.293 -16 -2.367 1 98.31 153 GLY A N 1
ATOM 1168 C CA . GLY A 1 153 ? 3.311 -16.625 -3.242 1 98.31 153 GLY A CA 1
ATOM 1169 C C . GLY A 1 153 ? 3.578 -16.375 -4.715 1 98.31 153 GLY A C 1
ATOM 1170 O O . GLY A 1 153 ? 4.016 -15.281 -5.09 1 98.31 153 GLY A O 1
ATOM 1171 N N . ALA A 1 154 ? 3.377 -17.328 -5.535 1 97.56 154 ALA A N 1
ATOM 1172 C CA . ALA A 1 154 ? 3.4 -17.25 -6.996 1 97.56 154 ALA A CA 1
ATOM 1173 C C . ALA A 1 154 ? 2.52 -18.344 -7.613 1 97.56 154 ALA A C 1
ATOM 1175 O O . ALA A 1 154 ? 2.385 -19.438 -7.055 1 97.56 154 ALA A O 1
ATOM 1176 N N . GLN A 1 155 ? 1.938 -18.016 -8.672 1 94.5 155 GLN A N 1
ATOM 1177 C CA . GLN A 1 155 ? 1.156 -19.047 -9.344 1 94.5 155 GLN A CA 1
ATOM 1178 C C . GLN A 1 155 ? 2.062 -20.109 -9.969 1 94.5 155 GLN A C 1
ATOM 1180 O O . GLN A 1 155 ? 3.094 -19.781 -10.562 1 94.5 155 GLN A O 1
ATOM 1185 N N . ASP A 1 156 ? 1.742 -21.328 -9.758 1 90.5 156 ASP A N 1
ATOM 1186 C CA . ASP A 1 156 ? 2.51 -22.406 -10.359 1 90.5 156 ASP A CA 1
ATOM 1187 C C . ASP A 1 156 ? 1.588 -23.516 -10.875 1 90.5 156 ASP A C 1
ATOM 1189 O O . ASP A 1 156 ? 0.876 -24.156 -10.094 1 90.5 156 ASP A O 1
ATOM 1193 N N . HIS A 1 157 ? 1.629 -23.734 -12.117 1 81.12 157 HIS A N 1
ATOM 1194 C CA . HIS A 1 157 ? 0.831 -24.781 -12.742 1 81.12 157 HIS A CA 1
ATOM 1195 C C . HIS A 1 157 ? 1.524 -26.141 -12.641 1 81.12 157 HIS A C 1
ATOM 1197 O O . HIS A 1 157 ? 0.927 -27.172 -12.953 1 81.12 157 HIS A O 1
ATOM 1203 N N . GLY A 1 158 ? 2.754 -26.094 -12.156 1 78.12 158 GLY A N 1
ATOM 1204 C CA . GLY A 1 158 ? 3.541 -27.328 -12.18 1 78.12 158 GLY A CA 1
ATOM 1205 C C . GLY A 1 158 ? 4.09 -27.656 -13.555 1 78.12 158 GLY A C 1
ATOM 1206 O O . GLY A 1 158 ? 3.871 -26.906 -14.508 1 78.12 158 GLY A O 1
ATOM 1207 N N . TYR A 1 159 ? 4.883 -28.625 -13.594 1 74.94 159 TYR A N 1
ATOM 1208 C CA . TYR A 1 159 ? 5.465 -29.078 -14.852 1 74.94 159 TYR A CA 1
ATOM 1209 C C . TYR A 1 159 ? 4.539 -30.062 -15.562 1 74.94 159 TYR A C 1
ATOM 1211 O O . TYR A 1 159 ? 4.191 -31.109 -15.016 1 74.94 159 TYR A O 1
ATOM 1219 N N . HIS A 1 160 ? 3.969 -29.75 -16.609 1 71.44 160 HIS A N 1
ATOM 1220 C CA . HIS A 1 160 ? 3.154 -30.641 -17.422 1 71.44 160 HIS A CA 1
ATOM 1221 C C . HIS A 1 160 ? 3.5 -30.5 -18.906 1 71.44 160 HIS A C 1
ATOM 1223 O O . HIS A 1 160 ? 3.117 -29.516 -19.547 1 71.44 160 HIS A O 1
ATOM 1229 N N . ALA A 1 161 ? 4.18 -31.594 -19.297 1 62.47 161 ALA A N 1
ATOM 1230 C CA . ALA A 1 161 ? 4.664 -31.547 -20.672 1 62.47 161 ALA A CA 1
ATOM 1231 C C . ALA A 1 161 ? 3.502 -31.484 -21.656 1 62.47 161 ALA A C 1
ATOM 1233 O O . ALA A 1 161 ? 3.629 -30.906 -22.734 1 62.47 161 ALA A O 1
ATOM 1234 N N . TYR A 1 162 ? 2.426 -32.219 -21.328 1 58.03 162 TYR A N 1
ATOM 1235 C CA . TYR A 1 162 ? 1.4 -32.344 -22.359 1 58.03 162 TYR A CA 1
ATOM 1236 C C . TYR A 1 162 ? 0.179 -31.484 -22.016 1 58.03 162 TYR A C 1
ATOM 1238 O O . TYR A 1 162 ? -0.878 -31.641 -22.641 1 58.03 162 TYR A O 1
ATOM 1246 N N . GLY A 1 163 ? 0.319 -30.453 -21.141 1 63.06 163 GLY A N 1
ATOM 1247 C CA . GLY A 1 163 ? -0.812 -29.547 -20.984 1 63.06 163 GLY A CA 1
ATOM 1248 C C . GLY A 1 163 ? -0.915 -28.953 -19.594 1 63.06 163 GLY A C 1
ATOM 1249 O O . GLY A 1 163 ? -1.326 -29.625 -18.656 1 63.06 163 GLY A O 1
ATOM 1250 N N . ASN A 1 164 ? -0.627 -27.719 -19.422 1 62.91 164 ASN A N 1
ATOM 1251 C CA . ASN A 1 164 ? -0.558 -26.953 -18.172 1 62.91 164 ASN A CA 1
ATOM 1252 C C . ASN A 1 164 ? -1.927 -26.828 -17.516 1 62.91 164 ASN A C 1
ATOM 1254 O O . ASN A 1 164 ? -2.035 -26.891 -16.297 1 62.91 164 ASN A O 1
ATOM 1258 N N . ARG A 1 165 ? -2.951 -26.938 -18.281 1 69.06 165 ARG A N 1
ATOM 1259 C CA . ARG A 1 165 ? -4.277 -26.719 -17.719 1 69.06 165 ARG A CA 1
ATOM 1260 C C . ARG A 1 165 ? -4.754 -27.938 -16.938 1 69.06 165 ARG A C 1
ATOM 1262 O O . ARG A 1 165 ? -5.25 -27.812 -15.82 1 69.06 165 ARG A O 1
ATOM 1269 N N . GLN A 1 166 ? -4.531 -29.047 -17.516 1 72.88 166 GLN A N 1
ATOM 1270 C CA . GLN A 1 166 ? -4.926 -30.281 -16.844 1 72.88 166 GLN A CA 1
ATOM 1271 C C . GLN A 1 166 ? -4.105 -30.5 -15.57 1 72.88 166 GLN A C 1
ATOM 1273 O O . GLN A 1 166 ? -4.648 -30.875 -14.531 1 72.88 166 GLN A O 1
ATOM 1278 N N . GLY A 1 167 ? -2.883 -30.172 -15.727 1 76.5 167 GLY A N 1
ATOM 1279 C CA . GLY A 1 167 ? -2.008 -30.328 -14.578 1 76.5 167 GLY A CA 1
ATOM 1280 C C . GLY A 1 167 ? -2.379 -29.438 -13.414 1 76.5 167 GLY A C 1
ATOM 1281 O O . GLY A 1 167 ? -2.369 -29.859 -12.258 1 76.5 167 GLY A O 1
ATOM 1282 N N . ARG A 1 168 ? -2.771 -28.281 -13.766 1 84.12 168 ARG A N 1
ATOM 1283 C CA . ARG A 1 168 ? -3.158 -27.297 -12.75 1 84.12 168 ARG A CA 1
ATOM 1284 C C . ARG A 1 168 ? -4.344 -27.797 -11.93 1 84.12 168 ARG A C 1
ATOM 1286 O O . ARG A 1 168 ? -4.316 -27.75 -10.703 1 84.12 168 ARG A O 1
ATOM 1293 N N . MET A 1 169 ? -5.367 -28.312 -12.547 1 86.44 169 MET A N 1
ATOM 1294 C CA . MET A 1 169 ? -6.559 -28.766 -11.836 1 86.44 169 MET A CA 1
ATOM 1295 C C . MET A 1 169 ? -6.289 -30.062 -11.078 1 86.44 169 MET A C 1
ATOM 1297 O O . MET A 1 169 ? -6.863 -30.297 -10.016 1 86.44 169 MET A O 1
ATOM 1301 N N . GLN A 1 170 ? -5.348 -30.812 -11.633 1 82.94 170 GLN A N 1
ATOM 1302 C CA . GLN A 1 170 ? -4.93 -32 -10.898 1 82.94 170 GLN A CA 1
ATOM 1303 C C . GLN A 1 170 ? -4.242 -31.625 -9.586 1 82.94 170 GLN A C 1
ATOM 1305 O O . GLN A 1 170 ? -4.445 -32.281 -8.57 1 82.94 170 GLN A O 1
ATOM 1310 N N . SER A 1 171 ? -3.467 -30.594 -9.688 1 85.38 171 SER A N 1
ATOM 1311 C CA . SER A 1 171 ? -2.801 -30.109 -8.484 1 85.38 171 SER A CA 1
ATOM 1312 C C . SER A 1 171 ? -3.812 -29.641 -7.445 1 85.38 171 SER A C 1
ATOM 1314 O O . SER A 1 171 ? -3.68 -29.938 -6.258 1 85.38 171 SER A O 1
ATOM 1316 N N . TRP A 1 172 ? -4.832 -28.938 -7.891 1 89.25 172 TRP A N 1
ATOM 1317 C CA . TRP A 1 172 ? -5.875 -28.469 -6.98 1 89.25 172 TRP A CA 1
ATOM 1318 C C . TRP A 1 172 ? -6.621 -29.656 -6.367 1 89.25 172 TRP A C 1
ATOM 1320 O O . TRP A 1 172 ? -6.918 -29.656 -5.172 1 89.25 172 TRP A O 1
ATOM 1330 N N . ARG A 1 173 ? -6.898 -30.609 -7.164 1 89 173 ARG A N 1
ATOM 1331 C CA . ARG A 1 173 ? -7.59 -31.797 -6.68 1 89 173 ARG A CA 1
ATOM 1332 C C . ARG A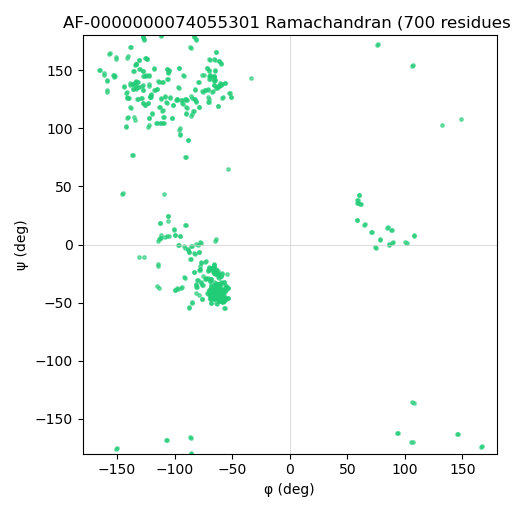 1 173 ? -6.758 -32.531 -5.625 1 89 173 ARG A C 1
ATOM 1334 O O . ARG A 1 173 ? -7.293 -33 -4.617 1 89 173 ARG A O 1
ATOM 1341 N N . ALA A 1 174 ? -5.508 -32.625 -5.957 1 87 174 ALA A N 1
ATOM 1342 C CA . ALA A 1 174 ? -4.613 -33.281 -5.004 1 87 174 ALA A CA 1
ATOM 1343 C C . ALA A 1 174 ? -4.594 -32.531 -3.672 1 87 174 ALA A C 1
ATOM 1345 O O . ALA A 1 174 ? -4.594 -33.156 -2.607 1 87 174 ALA A O 1
ATOM 1346 N N . LEU A 1 175 ? -4.605 -31.25 -3.695 1 88.62 175 LEU A N 1
ATOM 1347 C CA . LEU A 1 175 ? -4.609 -30.422 -2.486 1 88.62 175 LEU A CA 1
ATOM 1348 C C . LEU A 1 175 ? -5.914 -30.609 -1.713 1 88.62 175 LEU A C 1
ATOM 1350 O O . LEU A 1 175 ? -5.895 -30.828 -0.499 1 88.62 175 LEU A O 1
ATOM 1354 N N . LEU A 1 176 ? -7 -30.547 -2.471 1 91.19 176 LEU A N 1
ATOM 1355 C CA . LEU A 1 176 ? -8.312 -30.703 -1.846 1 91.19 176 LEU A CA 1
ATOM 1356 C C . LEU A 1 176 ? -8.453 -32.062 -1.195 1 91.19 176 LEU A C 1
ATOM 1358 O O . LEU A 1 176 ? -9.102 -32.188 -0.151 1 91.19 176 LEU A O 1
ATOM 1362 N N . THR A 1 177 ? -7.852 -33.031 -1.837 1 89.31 177 THR A N 1
ATOM 1363 C CA . THR A 1 177 ? -7.906 -34.406 -1.324 1 89.31 177 THR A CA 1
ATOM 1364 C C . THR A 1 177 ? -7.051 -34.562 -0.069 1 89.31 177 THR A C 1
ATOM 1366 O O . THR A 1 177 ? -7.461 -35.188 0.897 1 89.31 177 THR A O 1
ATOM 1369 N N . ALA A 1 178 ? -5.918 -33.938 -0.172 1 90.12 178 ALA A N 1
ATOM 1370 C CA . ALA A 1 178 ? -5.004 -34.031 0.964 1 90.12 178 ALA A CA 1
ATOM 1371 C C . ALA A 1 178 ? -5.551 -33.281 2.172 1 90.12 178 ALA A C 1
ATOM 1373 O O . ALA A 1 178 ? -5.508 -33.781 3.297 1 90.12 178 ALA A O 1
ATOM 1374 N N . SER A 1 179 ? -5.938 -32.062 1.974 1 92.12 179 SER A N 1
ATOM 1375 C CA . SER A 1 179 ? -6.555 -31.234 3.016 1 92.12 179 SER A CA 1
ATOM 1376 C C . SER A 1 179 ? -7.355 -30.094 2.416 1 92.12 179 SER A C 1
ATOM 1378 O O . SER A 1 179 ? -6.832 -29.297 1.626 1 92.12 179 SER A O 1
ATOM 1380 N N . ALA A 1 180 ? -8.562 -29.938 2.893 1 93.25 180 ALA A N 1
ATOM 1381 C CA . ALA A 1 180 ? -9.438 -28.875 2.389 1 93.25 180 ALA A CA 1
ATOM 1382 C C . ALA A 1 180 ? -9.172 -27.562 3.105 1 93.25 180 ALA A C 1
ATOM 1384 O O . ALA A 1 180 ? -9.836 -26.547 2.834 1 93.25 180 ALA A O 1
ATOM 1385 N N . ASP A 1 181 ? -8.227 -27.562 4.086 1 94.69 181 ASP A N 1
ATOM 1386 C CA . ASP A 1 181 ? -7.816 -26.344 4.793 1 94.69 181 ASP A CA 1
ATOM 1387 C C . ASP A 1 181 ? -6.762 -25.578 4 1 94.69 181 ASP A C 1
ATOM 1389 O O . ASP A 1 181 ? -5.613 -26.016 3.9 1 94.69 181 ASP A O 1
ATOM 1393 N N . PRO A 1 182 ? -7.113 -24.422 3.562 1 95.62 182 PRO A N 1
ATOM 1394 C CA . PRO A 1 182 ? -6.172 -23.703 2.697 1 95.62 182 PRO A CA 1
ATOM 1395 C C . PRO A 1 182 ? -4.887 -23.297 3.422 1 95.62 182 PRO A C 1
ATOM 1397 O O . PRO A 1 182 ? -3.863 -23.047 2.781 1 95.62 182 PRO A O 1
ATOM 1400 N N . ALA A 1 183 ? -4.922 -23.156 4.746 1 95.5 183 ALA A N 1
ATOM 1401 C CA . ALA A 1 183 ? -3.697 -22.859 5.484 1 95.5 183 ALA A CA 1
ATOM 1402 C C . ALA A 1 183 ? -2.654 -23.953 5.281 1 95.5 183 ALA A C 1
ATOM 1404 O O . ALA A 1 183 ? -1.45 -23.688 5.332 1 95.5 183 ALA A O 1
ATOM 1405 N N . SER A 1 184 ? -3.146 -25.141 5.004 1 95.44 184 SER A N 1
ATOM 1406 C CA . SER A 1 184 ? -2.248 -26.281 4.812 1 95.44 184 SER A CA 1
ATOM 1407 C C . SER A 1 184 ? -1.622 -26.266 3.422 1 95.44 184 SER A C 1
ATOM 1409 O O . SER A 1 184 ? -0.731 -27.062 3.127 1 95.44 184 SER A O 1
ATOM 1411 N N . TRP A 1 185 ? -2.064 -25.344 2.596 1 96.19 185 TRP A N 1
ATOM 1412 C CA . TRP A 1 185 ? -1.572 -25.297 1.223 1 96.19 185 TRP A CA 1
ATOM 1413 C C . TRP A 1 185 ? -0.315 -24.453 1.123 1 96.19 185 TRP A C 1
ATOM 1415 O O . TRP A 1 185 ? 0.264 -24.312 0.043 1 96.19 185 TRP A O 1
ATOM 1425 N N . ILE A 1 186 ? 0.096 -23.812 2.225 1 97.81 186 ILE A N 1
ATOM 1426 C CA . ILE A 1 186 ? 1.4 -23.156 2.289 1 97.81 186 ILE A CA 1
ATOM 1427 C C . ILE A 1 186 ? 2.486 -24.203 2.523 1 97.81 186 ILE A C 1
ATOM 1429 O O . ILE A 1 186 ? 2.5 -24.875 3.559 1 97.81 186 ILE A O 1
ATOM 1433 N N . TYR A 1 187 ? 3.408 -24.297 1.553 1 96.94 187 TYR A N 1
ATOM 1434 C CA . TYR A 1 187 ? 4.434 -25.344 1.612 1 96.94 187 TYR A CA 1
ATOM 1435 C C . TYR A 1 187 ? 5.66 -24.844 2.369 1 96.94 187 TYR A C 1
ATOM 1437 O O . TYR A 1 187 ? 6.273 -23.844 1.989 1 96.94 187 TYR A O 1
ATOM 1445 N N . SER A 1 188 ? 6.016 -25.562 3.357 1 96.94 188 SER A N 1
ATOM 1446 C CA . SER A 1 188 ? 7.34 -25.328 3.93 1 96.94 188 SER A CA 1
ATOM 1447 C C . SER A 1 188 ? 8.438 -25.688 2.938 1 96.94 188 SER A C 1
ATOM 1449 O O . SER A 1 188 ? 9.438 -24.969 2.822 1 96.94 188 SER A O 1
ATOM 1451 N N . ALA A 1 189 ? 8.172 -26.781 2.225 1 94.88 189 ALA A N 1
ATOM 1452 C CA . ALA A 1 189 ? 8.969 -27.25 1.095 1 94.88 189 ALA A CA 1
ATOM 1453 C C . ALA A 1 189 ? 8.078 -27.781 -0.023 1 94.88 189 ALA A C 1
ATOM 1455 O O . ALA A 1 189 ? 7.453 -28.828 0.119 1 94.88 189 ALA A O 1
ATOM 1456 N N . PRO A 1 190 ? 8.008 -27.062 -1.116 1 95.06 190 PRO A N 1
ATOM 1457 C CA . PRO A 1 190 ? 7.082 -27.484 -2.17 1 95.06 190 PRO A CA 1
ATOM 1458 C C . PRO A 1 190 ? 7.535 -28.766 -2.881 1 95.06 190 PRO A C 1
ATOM 1460 O O . PRO A 1 190 ? 8.734 -29.062 -2.912 1 95.06 190 PRO A O 1
ATOM 1463 N N . PRO A 1 191 ? 6.617 -29.547 -3.375 1 91.12 191 PRO A N 1
ATOM 1464 C CA . PRO A 1 191 ? 7.012 -30.688 -4.203 1 91.12 191 PRO A CA 1
ATOM 1465 C C . PRO A 1 191 ? 7.789 -30.281 -5.453 1 91.12 191 PRO A C 1
ATOM 1467 O O . PRO A 1 191 ? 7.625 -29.156 -5.938 1 91.12 191 PRO A O 1
ATOM 1470 N N . SER A 1 192 ? 8.586 -31.141 -6.004 1 90.94 192 SER A N 1
ATOM 1471 C CA . SER A 1 192 ? 9.477 -30.844 -7.121 1 90.94 192 SER A CA 1
ATOM 1472 C C . SER A 1 192 ? 8.688 -30.578 -8.398 1 90.94 192 SER A C 1
ATOM 1474 O O . SER A 1 192 ? 9.203 -29.953 -9.336 1 90.94 192 SER A O 1
ATOM 1476 N N . SER A 1 193 ? 7.426 -31.062 -8.406 1 87.69 193 SER A N 1
ATOM 1477 C CA . SER A 1 193 ? 6.598 -30.859 -9.594 1 87.69 193 SER A CA 1
ATOM 1478 C C . SER A 1 193 ? 6.203 -29.406 -9.742 1 87.69 193 SER A C 1
ATOM 1480 O O . SER A 1 193 ? 5.824 -28.969 -10.836 1 87.69 193 SER A O 1
ATOM 1482 N N . LEU A 1 194 ? 6.238 -28.656 -8.633 1 92.06 194 LEU A N 1
ATOM 1483 C CA . LEU A 1 194 ? 5.953 -27.219 -8.672 1 92.06 194 LEU A CA 1
ATOM 1484 C C . LEU A 1 194 ? 7.227 -26.422 -8.914 1 92.06 194 LEU A C 1
ATOM 1486 O O . LEU A 1 194 ? 7.727 -25.75 -8.008 1 92.06 194 LEU A O 1
ATOM 1490 N N . THR A 1 195 ? 7.68 -26.438 -10.109 1 92.31 195 THR A N 1
ATOM 1491 C CA . THR A 1 195 ? 9.023 -26 -10.477 1 92.31 195 THR A CA 1
ATOM 1492 C C . THR A 1 195 ? 9.211 -24.516 -10.18 1 92.31 195 THR A C 1
ATOM 1494 O O . THR A 1 195 ? 10.297 -24.094 -9.781 1 92.31 195 THR A O 1
ATOM 1497 N N . ARG A 1 196 ? 8.188 -23.719 -10.422 1 95.31 196 ARG A N 1
ATOM 1498 C CA . ARG A 1 196 ? 8.32 -22.297 -10.133 1 95.31 196 ARG A CA 1
ATOM 1499 C C . ARG A 1 196 ? 8.383 -22.031 -8.625 1 95.31 196 ARG A C 1
ATOM 1501 O O . ARG A 1 196 ? 9.242 -21.281 -8.156 1 95.31 196 ARG A O 1
ATOM 1508 N N . LEU A 1 197 ? 7.508 -22.672 -7.863 1 96.69 197 LEU A N 1
ATOM 1509 C CA . LEU A 1 197 ? 7.523 -22.516 -6.414 1 96.69 197 LEU A CA 1
ATOM 1510 C C . LEU A 1 197 ? 8.812 -23.062 -5.82 1 96.69 197 LEU A C 1
ATOM 1512 O O . LEU A 1 197 ? 9.32 -22.531 -4.828 1 96.69 197 LEU A O 1
ATOM 1516 N N . LEU A 1 198 ? 9.266 -24.172 -6.438 1 96.06 198 LEU A N 1
ATOM 1517 C CA . LEU A 1 198 ? 10.531 -24.719 -5.973 1 96.06 198 LEU A CA 1
ATOM 1518 C C . LEU A 1 198 ? 11.664 -23.703 -6.129 1 96.06 198 LEU A C 1
ATOM 1520 O O . LEU A 1 198 ? 12.453 -23.5 -5.203 1 96.06 198 LEU A O 1
ATOM 1524 N N . THR A 1 199 ? 11.758 -23.094 -7.297 1 96.56 199 THR A N 1
ATOM 1525 C CA . THR A 1 199 ? 12.773 -22.078 -7.551 1 96.56 199 THR A CA 1
ATOM 1526 C C . THR A 1 199 ? 12.625 -20.906 -6.582 1 96.56 199 THR A C 1
ATOM 1528 O O . THR A 1 199 ? 13.625 -20.391 -6.066 1 96.56 199 THR A O 1
ATOM 1531 N N . LEU A 1 200 ? 11.398 -20.484 -6.34 1 97.75 200 LEU A N 1
ATOM 1532 C CA . LEU A 1 200 ? 11.109 -19.406 -5.406 1 97.75 200 LEU A CA 1
ATOM 1533 C C . LEU A 1 200 ? 11.547 -19.766 -3.992 1 97.75 200 LEU A C 1
ATOM 1535 O O . LEU A 1 200 ? 12.18 -18.969 -3.303 1 97.75 200 LEU A O 1
ATOM 1539 N N . HIS A 1 201 ? 11.273 -20.969 -3.576 1 97.94 201 HIS A N 1
ATOM 1540 C CA . HIS A 1 201 ? 11.664 -21.484 -2.27 1 97.94 201 HIS A CA 1
ATOM 1541 C C . HIS A 1 201 ? 13.188 -21.5 -2.121 1 97.94 201 HIS A C 1
ATOM 1543 O O . HIS A 1 201 ? 13.719 -21.125 -1.076 1 97.94 201 HIS A O 1
ATOM 1549 N N . GLU A 1 202 ? 13.836 -21.922 -3.127 1 96.69 202 GLU A N 1
ATOM 1550 C CA . GLU A 1 202 ? 15.297 -22 -3.092 1 96.69 202 GLU A CA 1
ATOM 1551 C C . GLU A 1 202 ? 15.922 -20.625 -2.916 1 96.69 202 GLU A C 1
ATOM 1553 O O . GLU A 1 202 ? 16.953 -20.484 -2.266 1 96.69 202 GLU A O 1
ATOM 1558 N N . LYS A 1 203 ? 15.297 -19.641 -3.486 1 96.25 203 LYS A N 1
ATOM 1559 C CA . LYS A 1 203 ? 15.844 -18.297 -3.426 1 96.25 203 LYS A CA 1
ATOM 1560 C C . LYS A 1 203 ? 15.516 -17.625 -2.094 1 96.25 203 LYS A C 1
ATOM 1562 O O . LYS A 1 203 ? 16.328 -16.891 -1.539 1 96.25 203 LYS A O 1
ATOM 1567 N N . THR A 1 204 ? 14.328 -17.891 -1.562 1 97.12 204 THR A N 1
ATOM 1568 C CA . THR A 1 204 ? 13.875 -17.188 -0.366 1 97.12 204 THR A CA 1
ATOM 1569 C C . THR A 1 204 ? 14.25 -17.953 0.892 1 97.12 204 THR A C 1
ATOM 1571 O O . THR A 1 204 ? 14.391 -17.375 1.97 1 97.12 204 THR A O 1
ATOM 1574 N N . GLY A 1 205 ? 14.344 -19.297 0.727 1 96.75 205 GLY A N 1
ATOM 1575 C CA . GLY A 1 205 ? 14.555 -20.156 1.875 1 96.75 205 GLY A CA 1
ATOM 1576 C C . GLY A 1 205 ? 13.312 -20.328 2.729 1 96.75 205 GLY A C 1
ATOM 1577 O O . GLY A 1 205 ? 13.352 -21.016 3.75 1 96.75 205 GLY A O 1
ATOM 1578 N N . GLY A 1 206 ? 12.188 -19.656 2.404 1 98.12 206 GLY A N 1
ATOM 1579 C CA . GLY A 1 206 ? 10.992 -19.672 3.23 1 98.12 206 GLY A CA 1
ATOM 1580 C C . GLY A 1 206 ? 9.836 -20.406 2.59 1 98.12 206 GLY A C 1
ATOM 1581 O O . GLY A 1 206 ? 9.969 -20.938 1.489 1 98.12 206 GLY A O 1
ATOM 1582 N N . PRO A 1 207 ? 8.695 -20.469 3.289 1 98.56 207 PRO A N 1
ATOM 1583 C CA . PRO A 1 207 ? 7.508 -21.141 2.766 1 98.56 207 PRO A CA 1
ATOM 1584 C C . PRO A 1 207 ? 6.934 -20.453 1.532 1 98.56 207 PRO A C 1
ATOM 1586 O O . PRO A 1 207 ? 7.086 -19.234 1.374 1 98.56 207 PRO A O 1
ATOM 1589 N N . VAL A 1 208 ? 6.316 -21.266 0.688 1 98.56 208 VAL A N 1
ATOM 1590 C CA . VAL A 1 208 ? 5.77 -20.75 -0.56 1 98.56 208 VAL A CA 1
ATOM 1591 C C . VAL A 1 208 ? 4.355 -21.281 -0.767 1 98.56 208 VAL A C 1
ATOM 1593 O O . VAL A 1 208 ? 3.986 -22.312 -0.201 1 98.56 208 VAL A O 1
ATOM 1596 N N . ALA A 1 209 ? 3.582 -20.547 -1.52 1 97.69 209 ALA A N 1
ATOM 1597 C CA . ALA A 1 209 ? 2.213 -20.969 -1.819 1 97.69 209 ALA A CA 1
ATOM 1598 C C . ALA A 1 209 ? 1.765 -20.438 -3.178 1 97.69 209 ALA A C 1
ATOM 1600 O O . ALA A 1 209 ? 2.402 -19.547 -3.742 1 97.69 209 ALA A O 1
ATOM 1601 N N . ASP A 1 210 ? 0.744 -21.062 -3.691 1 96.75 210 ASP A N 1
ATOM 1602 C CA . ASP A 1 210 ? 0.101 -20.562 -4.902 1 96.75 210 ASP A CA 1
ATOM 1603 C C . ASP A 1 210 ? -0.647 -19.266 -4.625 1 96.75 210 ASP A C 1
ATOM 1605 O O . ASP A 1 210 ? -1.291 -19.109 -3.586 1 96.75 210 ASP A O 1
ATOM 1609 N N . THR A 1 211 ? -0.612 -18.328 -5.578 1 96.94 211 THR A N 1
ATOM 1610 C CA . THR A 1 211 ? -1.267 -17.031 -5.395 1 96.94 211 THR A CA 1
ATOM 1611 C C . THR A 1 211 ? -2.764 -17.219 -5.164 1 96.94 211 THR A C 1
ATOM 1613 O O . THR A 1 211 ? -3.391 -16.422 -4.465 1 96.94 211 THR A O 1
ATOM 1616 N N . GLY A 1 212 ? -3.365 -18.266 -5.797 1 96.06 212 GLY A N 1
ATOM 1617 C CA . GLY A 1 212 ? -4.762 -18.562 -5.512 1 96.06 212 GLY A CA 1
ATOM 1618 C C . GLY A 1 212 ? -5.023 -18.844 -4.047 1 96.06 212 GLY A C 1
ATOM 1619 O O . GLY A 1 212 ? -5.992 -18.344 -3.475 1 96.06 212 GLY A O 1
ATOM 1620 N N . ALA A 1 213 ? -4.176 -19.672 -3.447 1 96.69 213 ALA A N 1
ATOM 1621 C CA . ALA A 1 213 ? -4.27 -19.953 -2.016 1 96.69 213 ALA A CA 1
ATOM 1622 C C . ALA A 1 213 ? -4.059 -18.688 -1.194 1 96.69 213 ALA A C 1
ATOM 1624 O O . ALA A 1 213 ? -4.742 -18.469 -0.191 1 96.69 213 ALA A O 1
ATOM 1625 N N . CYS A 1 214 ? -3.119 -17.844 -1.606 1 98.25 214 CYS A N 1
ATOM 1626 C CA . CYS A 1 214 ? -2.846 -16.594 -0.915 1 98.25 214 CYS A CA 1
ATOM 1627 C C . CYS A 1 214 ? -4.09 -15.711 -0.862 1 98.25 214 CYS A C 1
ATOM 1629 O O . CYS A 1 214 ? -4.449 -15.195 0.199 1 98.25 214 CYS A O 1
ATOM 1631 N N . ALA A 1 215 ? -4.723 -15.562 -2.012 1 97.81 215 ALA A N 1
ATOM 1632 C CA . ALA A 1 215 ? -5.918 -14.727 -2.105 1 97.81 215 ALA A CA 1
ATOM 1633 C C . ALA A 1 215 ? -7.051 -15.297 -1.258 1 97.81 215 ALA A C 1
ATOM 1635 O O . ALA A 1 215 ? -7.773 -14.547 -0.596 1 97.81 215 ALA A O 1
ATOM 1636 N N . LEU A 1 216 ? -7.234 -16.609 -1.309 1 98 216 LEU A N 1
ATOM 1637 C CA . LEU A 1 216 ? -8.258 -17.281 -0.512 1 98 216 LEU A CA 1
ATOM 1638 C C . LEU A 1 216 ? -8.031 -17.031 0.976 1 98 216 LEU A C 1
ATOM 1640 O O . LEU A 1 216 ? -8.969 -16.656 1.692 1 98 216 LEU A O 1
ATOM 1644 N N . LEU A 1 217 ? -6.816 -17.219 1.405 1 98.5 217 LEU A N 1
ATOM 1645 C CA . LEU A 1 217 ? -6.469 -16.984 2.803 1 98.5 217 LEU A CA 1
ATOM 1646 C C . LEU A 1 217 ? -6.629 -15.508 3.158 1 98.5 217 LEU A C 1
ATOM 1648 O O . LEU A 1 217 ? -6.992 -15.172 4.289 1 98.5 217 LEU A O 1
ATOM 1652 N N . GLY A 1 218 ? -6.312 -14.617 2.184 1 98.5 218 GLY A N 1
ATOM 1653 C CA . GLY A 1 218 ? -6.523 -13.188 2.375 1 98.5 218 GLY A CA 1
ATOM 1654 C C . GLY A 1 218 ? -7.969 -12.836 2.666 1 98.5 218 GLY A C 1
ATOM 1655 O O . GLY A 1 218 ? -8.242 -11.953 3.488 1 98.5 218 GLY A O 1
ATOM 1656 N N . ALA A 1 219 ? -8.906 -13.516 1.986 1 98.56 219 ALA A N 1
ATOM 1657 C CA . ALA A 1 219 ? -10.328 -13.32 2.252 1 98.56 219 ALA A CA 1
ATOM 1658 C C . ALA A 1 219 ? -10.719 -13.891 3.611 1 98.56 219 ALA A C 1
ATOM 1660 O O . ALA A 1 219 ? -11.438 -13.242 4.379 1 98.56 219 ALA A O 1
ATOM 1661 N N . LEU A 1 220 ? -10.172 -14.992 3.949 1 97.81 220 LEU A N 1
ATOM 1662 C CA . LEU A 1 220 ? -10.578 -15.734 5.145 1 97.81 220 LEU A CA 1
ATOM 1663 C C . LEU A 1 220 ? -9.984 -15.094 6.398 1 97.81 220 LEU A C 1
ATOM 1665 O O . LEU A 1 220 ? -10.484 -15.312 7.504 1 97.81 220 LEU A O 1
ATOM 1669 N N . CYS A 1 221 ? -8.898 -14.32 6.199 1 96.56 221 CYS A N 1
ATOM 1670 C CA . CYS A 1 221 ? -8.32 -13.719 7.395 1 96.56 221 CYS A CA 1
ATOM 1671 C C . CYS A 1 221 ? -9.195 -12.586 7.918 1 96.56 221 CYS A C 1
ATOM 1673 O O . CYS A 1 221 ? -9.008 -12.117 9.039 1 96.56 221 CYS A O 1
ATOM 1675 N N . GLU A 1 222 ? -10.156 -12.133 7.066 1 95.75 222 GLU A N 1
ATOM 1676 C CA . GLU A 1 222 ? -11.18 -11.211 7.559 1 95.75 222 GLU A CA 1
ATOM 1677 C C . GLU A 1 222 ? -12.156 -11.922 8.492 1 95.75 222 GLU A C 1
ATOM 1679 O O . GLU A 1 222 ? -12.828 -12.875 8.086 1 95.75 222 GLU A O 1
ATOM 1684 N N . PRO A 1 223 ? -12.305 -11.469 9.68 1 94.38 223 PRO A N 1
ATOM 1685 C CA . PRO A 1 223 ? -13.102 -12.188 10.68 1 94.38 223 PRO A CA 1
ATOM 1686 C C . PRO A 1 223 ? -14.555 -12.383 10.242 1 94.38 223 PRO A C 1
ATOM 1688 O O . PRO A 1 223 ? -15.133 -13.453 10.461 1 94.38 223 PRO A O 1
ATOM 1691 N N . GLU A 1 224 ? -15.125 -11.391 9.633 1 94.81 224 GLU A N 1
ATOM 1692 C CA . GLU A 1 224 ? -16.516 -11.492 9.211 1 94.81 224 GLU A CA 1
ATOM 1693 C C . GLU A 1 224 ? -16.703 -12.555 8.133 1 94.81 224 GLU A C 1
ATOM 1695 O O . GLU A 1 224 ? -17.719 -13.25 8.109 1 94.81 224 GLU A O 1
ATOM 1700 N N . VAL A 1 225 ? -15.773 -12.664 7.227 1 97.88 225 VAL A N 1
ATOM 1701 C CA . VAL A 1 225 ? -15.844 -13.641 6.148 1 97.88 225 VAL A CA 1
ATOM 1702 C C . VAL A 1 225 ? -15.703 -15.055 6.715 1 97.88 225 VAL A C 1
ATOM 1704 O O . VAL A 1 225 ? -16.484 -15.945 6.371 1 97.88 225 VAL A O 1
ATOM 1707 N N . LEU A 1 226 ? -14.703 -15.195 7.594 1 97.38 226 LEU A N 1
ATOM 1708 C CA . LEU A 1 226 ? -14.508 -16.5 8.227 1 97.38 226 LEU A CA 1
ATOM 1709 C C . LEU A 1 226 ? -15.742 -16.906 9.008 1 97.38 226 LEU A C 1
ATOM 1711 O O . LEU A 1 226 ? -16.219 -18.047 8.883 1 97.38 226 LEU A O 1
ATOM 1715 N N . ALA A 1 227 ? -16.281 -16.016 9.797 1 97.56 227 ALA A N 1
ATOM 1716 C CA . ALA A 1 227 ? -17.469 -16.297 10.602 1 97.56 227 ALA A CA 1
ATOM 1717 C C . ALA A 1 227 ? -18.641 -16.703 9.711 1 97.56 227 ALA A C 1
ATOM 1719 O O . ALA A 1 227 ? -19.391 -17.625 10.039 1 97.56 227 ALA A O 1
ATOM 1720 N N . ARG A 1 228 ? -18.812 -15.977 8.594 1 97.88 228 ARG A N 1
ATOM 1721 C CA . ARG A 1 228 ? -19.891 -16.281 7.668 1 97.88 228 ARG A CA 1
ATOM 1722 C C . ARG A 1 228 ? -19.75 -17.688 7.102 1 97.88 228 ARG A C 1
ATOM 1724 O O . ARG A 1 228 ? -20.734 -18.406 6.93 1 97.88 228 ARG A O 1
ATOM 1731 N N . SER A 1 229 ? -18.547 -18.078 6.809 1 97.88 229 SER A N 1
ATOM 1732 C CA . SER A 1 229 ? -18.297 -19.391 6.23 1 97.88 229 SER A CA 1
ATOM 1733 C C . SER A 1 229 ? -18.688 -20.516 7.195 1 97.88 229 SER A C 1
ATOM 1735 O O . SER A 1 229 ? -18.891 -21.656 6.781 1 97.88 229 SER A O 1
ATOM 1737 N N . PHE A 1 230 ? -18.75 -20.203 8.5 1 97.31 230 PHE A N 1
ATOM 1738 C CA . PHE A 1 230 ? -19.141 -21.203 9.484 1 97.31 230 PHE A CA 1
ATOM 1739 C C . PHE A 1 230 ? -20.656 -21.266 9.617 1 97.31 230 PHE A C 1
ATOM 1741 O O . PHE A 1 230 ? -21.203 -22.203 10.211 1 97.31 230 PHE A O 1
ATOM 1748 N N . ARG A 1 231 ? -21.297 -20.297 9.07 1 97.25 231 ARG A N 1
ATOM 1749 C CA . ARG A 1 231 ? -22.75 -20.25 9.133 1 97.25 231 ARG A CA 1
ATOM 1750 C C . ARG A 1 231 ? -23.375 -20.812 7.859 1 97.2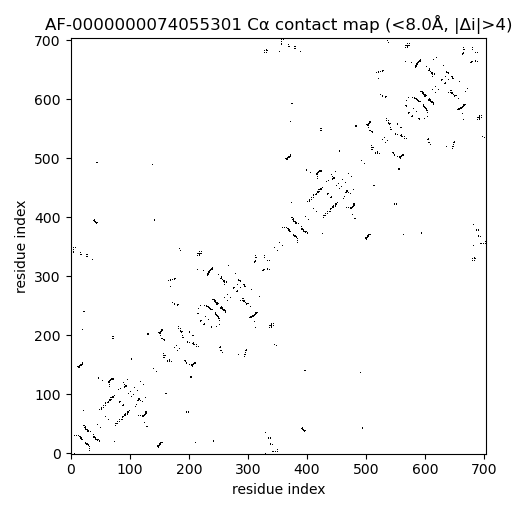5 231 ARG A C 1
ATOM 1752 O O . ARG A 1 231 ? -24.406 -21.484 7.906 1 97.25 231 ARG A O 1
ATOM 1759 N N . GLU A 1 232 ? -22.781 -20.531 6.777 1 97.62 232 GLU A N 1
ATOM 1760 C CA . GLU A 1 232 ? -23.25 -20.984 5.477 1 97.62 232 GLU A CA 1
ATOM 1761 C C . GLU A 1 232 ? -22.125 -21.031 4.457 1 97.62 232 GLU A C 1
ATOM 1763 O O . GLU A 1 232 ? -21.031 -20.516 4.707 1 97.62 232 GLU A O 1
ATOM 1768 N N . GLY A 1 233 ? -22.438 -21.734 3.365 1 97.81 233 GLY A N 1
ATOM 1769 C CA . GLY A 1 233 ? -21.469 -21.734 2.279 1 97.81 233 GLY A CA 1
ATOM 1770 C C . GLY A 1 233 ? -21.297 -20.359 1.646 1 97.81 233 GLY A C 1
ATOM 1771 O O . GLY A 1 233 ? -22.266 -19.625 1.462 1 97.81 233 GLY A O 1
ATOM 1772 N N . ILE A 1 234 ? -20.016 -20.031 1.309 1 98.56 234 ILE A N 1
ATOM 1773 C CA . ILE A 1 234 ? -19.719 -18.75 0.677 1 98.56 234 ILE A CA 1
ATOM 1774 C C . ILE A 1 234 ? -18.844 -18.969 -0.564 1 98.56 234 ILE A C 1
ATOM 1776 O O . ILE A 1 234 ? -18.266 -20.047 -0.733 1 98.56 234 ILE A O 1
ATOM 1780 N N . THR A 1 235 ? -18.844 -18.031 -1.462 1 98.75 235 THR A N 1
ATOM 1781 C CA . THR A 1 235 ? -17.969 -18.016 -2.633 1 98.75 235 THR A CA 1
ATOM 1782 C C . THR A 1 235 ? -16.953 -16.875 -2.523 1 98.75 235 THR A C 1
ATOM 1784 O O . THR A 1 235 ? -17.312 -15.734 -2.24 1 98.75 235 THR A O 1
ATOM 1787 N N . ILE A 1 236 ? -15.711 -17.172 -2.641 1 98.75 236 ILE A N 1
ATOM 1788 C CA . ILE A 1 236 ? -14.633 -16.188 -2.691 1 98.75 236 ILE A CA 1
ATOM 1789 C C . ILE A 1 236 ? -14.07 -16.125 -4.109 1 98.75 236 ILE A C 1
ATOM 1791 O O . ILE A 1 236 ? -13.742 -17.156 -4.707 1 98.75 236 ILE A O 1
ATOM 1795 N N . ILE A 1 237 ? -13.992 -14.977 -4.68 1 98.75 237 ILE A N 1
ATOM 1796 C CA . ILE A 1 237 ? -13.484 -14.773 -6.031 1 98.75 237 ILE A CA 1
ATOM 1797 C C . ILE A 1 237 ? -12.297 -13.812 -6 1 98.75 237 ILE A C 1
ATOM 1799 O O . ILE A 1 237 ? -12.367 -12.75 -5.379 1 98.75 237 ILE A O 1
ATOM 1803 N N . ASN A 1 238 ? -11.219 -14.18 -6.551 1 98.44 238 ASN A N 1
ATOM 1804 C CA . ASN A 1 238 ? -10.109 -13.281 -6.848 1 98.44 238 ASN A CA 1
ATOM 1805 C C . ASN A 1 238 ? -9.969 -13.039 -8.352 1 98.44 238 ASN A C 1
ATOM 1807 O O . ASN A 1 238 ? -9.508 -13.914 -9.078 1 98.44 238 ASN A O 1
ATOM 1811 N N . ALA A 1 239 ? -10.383 -11.883 -8.773 1 97.62 239 ALA A N 1
ATOM 1812 C CA . ALA A 1 239 ? -10.219 -11.492 -10.172 1 97.62 239 ALA A CA 1
ATOM 1813 C C . ALA A 1 239 ? -8.867 -10.82 -10.398 1 97.62 239 ALA A C 1
ATOM 1815 O O . ALA A 1 239 ? -8.773 -9.594 -10.359 1 97.62 239 ALA A O 1
ATOM 1816 N N . GLY A 1 240 ? -7.902 -11.562 -10.703 1 95.56 240 GLY A N 1
ATOM 1817 C CA . GLY A 1 240 ? -6.555 -11.047 -10.898 1 95.56 240 GLY A CA 1
ATOM 1818 C C . GLY A 1 240 ? -6.324 -10.484 -12.289 1 95.56 240 GLY A C 1
ATOM 1819 O O . GLY A 1 240 ? -7.238 -10.477 -13.117 1 95.56 240 GLY A O 1
ATOM 1820 N N . ASN A 1 241 ? -5.094 -9.977 -12.5 1 92.12 241 ASN A N 1
ATOM 1821 C CA . ASN A 1 241 ? -4.73 -9.414 -13.797 1 92.12 241 ASN A CA 1
ATOM 1822 C C . ASN A 1 241 ? -4.758 -10.477 -14.891 1 92.12 241 ASN A C 1
ATOM 1824 O O . ASN A 1 241 ? -5.211 -10.203 -16.016 1 92.12 241 ASN A O 1
ATOM 1828 N N . SER A 1 242 ? -4.34 -11.695 -14.539 1 92.5 242 SER A N 1
ATOM 1829 C CA . SER A 1 242 ? -4.246 -12.727 -15.562 1 92.5 242 SER A CA 1
ATOM 1830 C C . SER A 1 242 ? -5.25 -13.844 -15.32 1 92.5 242 SER A C 1
ATOM 1832 O O . SER A 1 242 ? -5.797 -14.414 -16.266 1 92.5 242 SER A O 1
ATOM 1834 N N . HIS A 1 243 ? -5.477 -14.188 -14.055 1 94.44 243 HIS A N 1
ATOM 1835 C CA . HIS A 1 243 ? -6.363 -15.297 -13.734 1 94.44 243 HIS A CA 1
ATOM 1836 C C . HIS A 1 243 ? -7.441 -14.875 -12.742 1 94.44 243 HIS A C 1
ATOM 1838 O O . HIS A 1 243 ? -7.191 -14.055 -11.859 1 94.44 243 HIS A O 1
ATOM 1844 N N . THR A 1 244 ? -8.555 -15.453 -12.953 1 97.31 244 THR A N 1
ATOM 1845 C CA . THR A 1 244 ? -9.641 -15.406 -11.977 1 97.31 244 THR A CA 1
ATOM 1846 C C . THR A 1 244 ? -9.805 -16.766 -11.289 1 97.31 244 THR A C 1
ATOM 1848 O O . THR A 1 244 ? -9.938 -17.797 -11.961 1 97.31 244 THR A O 1
ATOM 1851 N N . VAL A 1 245 ? -9.695 -16.734 -10.016 1 97.25 245 VAL A N 1
ATOM 1852 C CA . VAL A 1 245 ? -9.867 -17.938 -9.211 1 97.25 245 VAL A CA 1
ATOM 1853 C C . VAL A 1 245 ? -11.062 -17.781 -8.273 1 97.25 245 VAL A C 1
ATOM 1855 O O . VAL A 1 245 ? -11.242 -16.719 -7.668 1 97.25 245 VAL A O 1
ATOM 1858 N N . ALA A 1 246 ? -11.914 -18.781 -8.227 1 98.25 246 ALA A N 1
ATOM 1859 C CA . ALA A 1 246 ? -13.039 -18.797 -7.293 1 98.25 246 ALA A CA 1
ATOM 1860 C C . ALA A 1 246 ? -13.016 -20.062 -6.434 1 98.25 246 ALA A C 1
ATOM 1862 O O . ALA A 1 246 ? -12.594 -21.125 -6.895 1 98.25 246 ALA A O 1
ATOM 1863 N N . ALA A 1 247 ? -13.43 -19.922 -5.246 1 98 247 ALA A N 1
ATOM 1864 C CA . ALA A 1 247 ? -13.477 -21.062 -4.32 1 98 247 ALA A CA 1
ATOM 1865 C C . ALA A 1 247 ? -14.812 -21.109 -3.58 1 98 247 ALA A C 1
ATOM 1867 O O . ALA A 1 247 ? -15.344 -20.062 -3.18 1 98 247 ALA A O 1
ATOM 1868 N N . LEU A 1 248 ? -15.391 -22.25 -3.498 1 98 248 LEU A N 1
ATOM 1869 C CA . LEU A 1 248 ? -16.5 -22.516 -2.59 1 98 248 LEU A CA 1
ATOM 1870 C C . LEU A 1 248 ? -15.984 -22.906 -1.208 1 98 248 LEU A C 1
ATOM 1872 O O . LEU A 1 248 ? -15.148 -23.812 -1.079 1 98 248 LEU A O 1
ATOM 1876 N N . VAL A 1 249 ? -16.484 -22.219 -0.197 1 97.94 249 VAL A N 1
ATOM 1877 C CA . VAL A 1 249 ? -15.922 -22.422 1.135 1 97.94 249 VAL A CA 1
ATOM 1878 C C . VAL A 1 249 ? -17.047 -22.625 2.143 1 97.94 249 VAL A C 1
ATOM 1880 O O . VAL A 1 249 ? -18.062 -21.922 2.096 1 97.94 249 VAL A O 1
ATOM 1883 N N . TYR A 1 250 ? -16.922 -23.578 3.012 1 97.69 250 TYR A N 1
ATOM 1884 C CA . TYR A 1 250 ? -17.797 -23.828 4.152 1 97.69 250 TYR A CA 1
ATOM 1885 C C . TYR A 1 250 ? -16.984 -24.25 5.379 1 97.69 250 TYR A C 1
ATOM 1887 O O . TYR A 1 250 ? -16.156 -25.156 5.301 1 97.69 250 TYR A O 1
ATOM 1895 N N . GLN A 1 251 ? -17.188 -23.531 6.523 1 97 251 GLN A N 1
ATOM 1896 C CA . GLN A 1 251 ? -16.5 -23.766 7.785 1 97 251 GLN A CA 1
ATOM 1897 C C . GLN A 1 251 ? -14.984 -23.641 7.617 1 97 251 GLN A C 1
ATOM 1899 O O . GLN A 1 251 ? -14.227 -24.469 8.117 1 97 251 GLN A O 1
ATOM 1904 N N . GLY A 1 252 ? -14.578 -22.719 6.766 1 95.31 252 GLY A N 1
ATOM 1905 C CA . GLY A 1 252 ? -13.164 -22.438 6.555 1 95.31 252 GLY A CA 1
ATOM 1906 C C . GLY A 1 252 ? -12.484 -23.453 5.656 1 95.31 252 GLY A C 1
ATOM 1907 O O . GLY A 1 252 ? -11.273 -23.391 5.445 1 95.31 252 GLY A O 1
ATOM 1908 N N . LYS A 1 253 ? -13.273 -24.391 5.105 1 95.69 253 LYS A N 1
ATOM 1909 C CA . LYS A 1 253 ? -12.734 -25.453 4.254 1 95.69 253 LYS A CA 1
ATOM 1910 C C . LYS A 1 253 ? -13.18 -25.266 2.805 1 95.69 253 LYS A C 1
ATOM 1912 O O . LYS A 1 253 ? -14.32 -24.891 2.543 1 95.69 253 LYS A O 1
ATOM 1917 N N . VAL A 1 254 ? -12.281 -25.516 1.924 1 96.69 254 VAL A N 1
ATOM 1918 C CA . VAL A 1 254 ? -12.562 -25.344 0.505 1 96.69 254 VAL A CA 1
ATOM 1919 C C . VAL A 1 254 ? -13.289 -26.562 -0.034 1 96.69 254 VAL A C 1
ATOM 1921 O O . VAL A 1 254 ? -12.859 -27.703 0.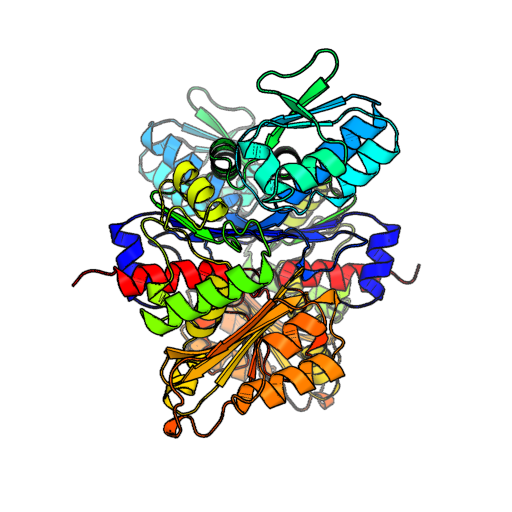206 1 96.69 254 VAL A O 1
ATOM 1924 N N . ARG A 1 255 ? -14.383 -26.312 -0.803 1 96.06 255 ARG A N 1
ATOM 1925 C CA . ARG A 1 255 ? -15.211 -27.391 -1.32 1 96.06 255 ARG A CA 1
ATOM 1926 C C . ARG A 1 255 ? -15.133 -27.453 -2.842 1 96.06 255 ARG A C 1
ATOM 1928 O O . ARG A 1 255 ? -15.492 -28.469 -3.443 1 96.06 255 ARG A O 1
ATOM 1935 N N . GLY A 1 256 ? -14.719 -26.453 -3.414 1 96.31 256 GLY A N 1
ATOM 1936 C CA . GLY A 1 256 ? -14.586 -26.359 -4.859 1 96.31 256 GLY A CA 1
ATOM 1937 C C . GLY A 1 256 ? -13.727 -25.203 -5.312 1 96.31 256 GLY A C 1
ATOM 1938 O O . GLY A 1 256 ? -13.68 -24.156 -4.641 1 96.31 256 GLY A O 1
ATOM 1939 N N . ILE A 1 257 ? -13.078 -25.391 -6.434 1 96.88 257 ILE A N 1
ATOM 1940 C CA . ILE A 1 257 ? -12.219 -24.359 -7.016 1 96.88 257 ILE A CA 1
ATOM 1941 C C . ILE A 1 257 ? -12.516 -24.219 -8.508 1 96.88 257 ILE A C 1
ATOM 1943 O O . ILE A 1 257 ? -12.773 -25.219 -9.188 1 96.88 257 ILE A O 1
ATOM 1947 N N . TYR A 1 258 ? -12.516 -23.016 -8.953 1 97.25 258 TYR A N 1
ATOM 1948 C CA . TYR A 1 258 ? -12.656 -22.641 -10.352 1 97.25 258 TYR A CA 1
ATOM 1949 C C . TYR A 1 258 ? -11.531 -21.703 -10.773 1 97.25 258 TYR A C 1
ATOM 1951 O O . TYR A 1 258 ? -11.141 -20.812 -10.016 1 97.25 258 TYR A O 1
ATOM 1959 N N . GLU A 1 259 ? -10.945 -21.891 -11.945 1 96.62 259 GLU A N 1
ATOM 1960 C CA . GLU A 1 259 ? -9.906 -20.984 -12.43 1 96.62 259 GLU A CA 1
ATOM 1961 C C . GLU A 1 259 ? -10.031 -20.766 -13.938 1 96.62 259 GLU A C 1
ATOM 1963 O O . GLU A 1 259 ? -10.211 -21.719 -14.695 1 96.62 259 GLU A O 1
ATOM 1968 N N . HIS A 1 260 ? -10.016 -19.578 -14.32 1 96.25 260 HIS A N 1
ATOM 1969 C CA . HIS A 1 260 ? -10.047 -19.172 -15.727 1 96.25 260 HIS A CA 1
ATOM 1970 C C . HIS A 1 260 ? -9.125 -17.984 -15.969 1 96.25 260 HIS A C 1
ATOM 1972 O O . HIS A 1 260 ? -8.609 -17.375 -15.023 1 96.25 260 HIS A O 1
ATOM 1978 N N . HIS A 1 261 ? -8.758 -17.734 -17.219 1 94.56 261 HIS A N 1
ATOM 1979 C CA . HIS A 1 261 ? -8.062 -16.516 -17.578 1 94.56 261 HIS A CA 1
ATOM 1980 C C . HIS A 1 261 ? -9 -15.305 -17.5 1 94.56 261 HIS A C 1
ATOM 1982 O O . HIS A 1 261 ? -10.055 -15.297 -18.141 1 94.56 261 HIS A O 1
ATOM 1988 N N . THR A 1 262 ? -8.625 -14.32 -16.797 1 93.38 262 THR A N 1
ATOM 1989 C CA . THR A 1 262 ? -9.484 -13.172 -16.5 1 93.38 262 THR A CA 1
ATOM 1990 C C . THR A 1 262 ? -9.977 -12.523 -17.797 1 93.38 262 THR A C 1
ATOM 1992 O O . THR A 1 262 ? -11.148 -12.156 -17.906 1 93.38 262 THR A O 1
ATOM 1995 N N . GLY A 1 263 ? -9.148 -12.414 -18.797 1 92.38 263 GLY A N 1
ATOM 1996 C CA . GLY A 1 263 ? -9.469 -11.703 -20.031 1 92.38 263 GLY A CA 1
ATOM 1997 C C . GLY A 1 263 ? -10.32 -12.523 -20.984 1 92.38 263 GLY A C 1
ATOM 1998 O O . GLY A 1 263 ? -10.773 -12.008 -22.016 1 92.38 263 GLY A O 1
ATOM 1999 N N . MET A 1 264 ? -10.672 -13.758 -20.625 1 94.31 264 MET A N 1
ATOM 2000 C CA . MET A 1 264 ? -11.336 -14.641 -21.594 1 94.31 264 MET A CA 1
ATOM 2001 C C . MET A 1 264 ? -12.781 -14.891 -21.188 1 94.31 264 MET A C 1
ATOM 2003 O O . MET A 1 264 ? -13.445 -15.758 -21.75 1 94.31 264 MET A O 1
ATOM 2007 N N . ARG A 1 265 ? -13.273 -14.266 -20.188 1 94.88 265 ARG A N 1
ATOM 2008 C CA . ARG A 1 265 ? -14.672 -14.336 -19.766 1 94.88 265 ARG A CA 1
ATOM 2009 C C . ARG A 1 265 ? -15.258 -12.938 -19.594 1 94.88 265 ARG A C 1
ATOM 2011 O O . ARG A 1 265 ? -14.664 -12.094 -18.922 1 94.88 265 ARG A O 1
ATOM 2018 N N . ASP A 1 266 ? -16.344 -12.719 -20.266 1 95.62 266 ASP A N 1
ATOM 2019 C CA . ASP A 1 266 ? -17.078 -11.516 -19.891 1 95.62 266 ASP A CA 1
ATOM 2020 C C . ASP A 1 266 ? -17.953 -11.766 -18.656 1 95.62 266 ASP A C 1
ATOM 2022 O O . ASP A 1 266 ? -17.953 -12.867 -18.109 1 95.62 266 ASP A O 1
ATOM 2026 N N . LEU A 1 267 ? -18.594 -10.75 -18.188 1 97.25 267 LEU A N 1
ATOM 2027 C CA . LEU A 1 267 ? -19.344 -10.828 -16.938 1 97.25 267 LEU A CA 1
ATOM 2028 C C . LEU A 1 267 ? -20.406 -11.914 -17.016 1 97.25 267 LEU A C 1
ATOM 2030 O O . LEU A 1 267 ? -20.516 -12.734 -16.094 1 97.25 267 LEU A O 1
ATOM 2034 N N . GLU A 1 268 ? -21.203 -11.938 -18.047 1 97.44 268 GLU A N 1
ATOM 2035 C CA . GLU A 1 268 ? -22.281 -12.898 -18.188 1 97.44 268 GLU A CA 1
ATOM 2036 C C . GLU A 1 268 ? -21.766 -14.328 -18.172 1 97.44 268 GLU A C 1
ATOM 2038 O O . GLU A 1 268 ? -22.312 -15.203 -17.5 1 97.44 268 GLU A O 1
ATOM 2043 N N . GLN A 1 269 ? -20.719 -14.578 -18.922 1 97.38 269 GLN A N 1
ATOM 2044 C CA . GLN A 1 269 ? -20.094 -15.898 -18.984 1 97.38 269 GLN A CA 1
ATOM 2045 C C . GLN A 1 269 ? -19.562 -16.328 -17.625 1 97.38 269 GLN A C 1
ATOM 2047 O O . GLN A 1 269 ? -19.75 -17.484 -17.219 1 97.38 269 GLN A O 1
ATOM 2052 N N . LEU A 1 270 ? -18.891 -15.414 -16.969 1 97.62 270 LEU A N 1
ATOM 2053 C CA . LEU A 1 270 ? -18.328 -15.711 -15.648 1 97.62 270 LEU A CA 1
ATOM 2054 C C . LEU A 1 270 ? -19.438 -16.031 -14.648 1 97.62 270 LEU A C 1
ATOM 2056 O O . LEU A 1 270 ? -19.297 -16.969 -13.852 1 97.62 270 LEU A O 1
ATOM 2060 N N . LEU A 1 271 ? -20.531 -15.242 -14.688 1 97.88 271 LEU A N 1
ATOM 2061 C CA . LEU A 1 271 ? -21.641 -15.469 -13.766 1 97.88 271 LEU A CA 1
ATOM 2062 C C . LEU A 1 271 ? -22.266 -16.828 -14.008 1 97.88 271 LEU A C 1
ATOM 2064 O O . LEU A 1 271 ? -22.688 -17.516 -13.062 1 97.88 271 LEU A O 1
ATOM 2068 N N . GLU A 1 272 ? -22.375 -17.203 -15.25 1 97.5 272 GLU A N 1
ATOM 2069 C CA . GLU A 1 272 ? -22.906 -18.531 -15.562 1 97.5 272 GLU A CA 1
ATOM 2070 C C . GLU A 1 272 ? -22 -19.641 -15.039 1 97.5 272 GLU A C 1
ATOM 2072 O O . GLU A 1 272 ? -22.469 -20.625 -14.469 1 97.5 272 GLU A O 1
ATOM 2077 N N . ASP A 1 273 ? -20.688 -19.469 -15.266 1 97.69 273 ASP A N 1
ATOM 2078 C CA . ASP A 1 273 ? -19.734 -20.422 -14.711 1 97.69 273 ASP A CA 1
ATOM 2079 C C . ASP A 1 273 ? -19.891 -20.547 -13.203 1 97.69 273 ASP A C 1
ATOM 2081 O O . ASP A 1 273 ? -19.906 -21.656 -12.656 1 97.69 273 ASP A O 1
ATOM 2085 N N . LEU A 1 274 ? -19.984 -19.422 -12.523 1 97.69 274 LEU A N 1
ATOM 2086 C CA . LEU A 1 274 ? -20.062 -19.391 -11.062 1 97.69 274 LEU A CA 1
ATOM 2087 C C . LEU A 1 274 ? -21.344 -20.047 -10.57 1 97.69 274 LEU A C 1
ATOM 2089 O O . LEU A 1 274 ? -21.344 -20.734 -9.539 1 97.69 274 LEU A O 1
ATOM 2093 N N . LYS A 1 275 ? -22.422 -19.766 -11.297 1 97.44 275 LYS A N 1
ATOM 2094 C CA . LYS A 1 275 ? -23.688 -20.422 -10.961 1 97.44 275 LYS A CA 1
ATOM 2095 C C . LYS A 1 275 ? -23.562 -21.938 -11 1 97.44 275 LYS A C 1
ATOM 2097 O O . LYS A 1 275 ? -23.969 -22.625 -10.062 1 97.44 275 LYS A O 1
ATOM 2102 N N . GLN A 1 276 ? -23 -22.422 -12.055 1 97.06 276 GLN A N 1
ATOM 2103 C CA . GLN A 1 276 ? -22.812 -23.859 -12.211 1 97.06 276 GLN A CA 1
ATOM 2104 C C . GLN A 1 276 ? -21.812 -24.391 -11.188 1 97.06 276 GLN A C 1
ATOM 2106 O O . GLN A 1 276 ? -21.953 -25.516 -10.695 1 97.06 276 GLN A O 1
ATOM 2111 N N . LEU A 1 277 ? -20.75 -23.625 -10.898 1 97.31 277 LEU A N 1
ATOM 2112 C CA . LEU A 1 277 ? -19.766 -24.016 -9.883 1 97.31 277 LEU A CA 1
ATOM 2113 C C . LEU A 1 277 ? -20.453 -24.219 -8.531 1 97.31 277 LEU A C 1
ATOM 2115 O O . LEU A 1 277 ? -20.188 -25.203 -7.844 1 97.31 277 LEU A O 1
ATOM 2119 N N . ARG A 1 278 ? -21.297 -23.312 -8.156 1 96.81 278 ARG A N 1
ATOM 2120 C CA . ARG A 1 278 ? -21.969 -23.328 -6.867 1 96.81 278 ARG A CA 1
ATOM 2121 C C . ARG A 1 278 ? -22.859 -24.562 -6.73 1 96.81 278 ARG A C 1
ATOM 2123 O O . ARG A 1 278 ? -23.094 -25.047 -5.621 1 96.81 278 ARG A O 1
ATOM 2130 N N . LEU A 1 279 ? -23.297 -25.078 -7.863 1 93.69 279 LEU A N 1
ATOM 2131 C CA . LEU A 1 279 ? -24.125 -26.281 -7.875 1 93.69 279 LEU A CA 1
ATOM 2132 C C . LEU A 1 279 ? -23.266 -27.531 -7.992 1 93.69 279 LEU A C 1
ATOM 2134 O O . LEU A 1 279 ? -23.797 -28.641 -7.992 1 93.69 279 LEU A O 1
ATOM 2138 N N . SER A 1 280 ? -21.969 -27.406 -8.117 1 91.56 280 SER A N 1
ATOM 2139 C CA . SER A 1 280 ? -21.016 -28.484 -8.328 1 91.56 280 SER A CA 1
ATOM 2140 C C . SER A 1 280 ? -21.297 -29.219 -9.633 1 91.56 280 SER A C 1
ATOM 2142 O O . SER A 1 280 ? -21.125 -30.438 -9.719 1 91.56 280 SER A O 1
ATOM 2144 N N . TRP A 1 281 ? -21.75 -28.453 -10.617 1 90.31 281 TRP A N 1
ATOM 2145 C CA . TRP A 1 281 ? -22.156 -29.031 -11.883 1 90.31 281 TRP A CA 1
ATOM 2146 C C . TRP A 1 281 ? -21.234 -28.594 -13.016 1 90.31 281 TRP A C 1
ATOM 2148 O O . TRP A 1 281 ? -21.469 -28.922 -14.18 1 90.31 281 TRP A O 1
ATOM 2158 N N . LEU A 1 282 ? -20.203 -27.891 -12.727 1 94.5 282 LEU A N 1
ATOM 2159 C CA . LEU A 1 282 ? -19.359 -27.359 -13.781 1 94.5 282 LEU A CA 1
ATOM 2160 C C . LEU A 1 282 ? -18.156 -28.266 -14.023 1 94.5 282 LEU A C 1
ATOM 2162 O O . LEU A 1 282 ? -17.156 -28.172 -13.305 1 94.5 282 LEU A O 1
ATOM 2166 N N . PRO A 1 283 ? -18.219 -29.109 -15.023 1 93.25 283 PRO A N 1
ATOM 2167 C CA . PRO A 1 283 ? -17.078 -29.984 -15.289 1 93.25 283 PRO A CA 1
ATOM 2168 C C . PRO A 1 283 ? -15.828 -29.219 -15.734 1 93.25 283 PRO A C 1
ATOM 2170 O O . PRO A 1 283 ? -15.938 -28.234 -16.469 1 93.25 283 PRO A O 1
ATOM 2173 N N . SER A 1 284 ? -14.703 -29.672 -15.328 1 93.56 284 SER A N 1
ATOM 2174 C CA . SER A 1 284 ? -13.438 -29.047 -15.68 1 93.56 284 SER A CA 1
ATOM 2175 C C . SER A 1 284 ? -13.289 -28.922 -17.203 1 93.56 284 SER A C 1
ATOM 2177 O O . SER A 1 284 ? -12.766 -27.922 -17.688 1 93.56 284 SER A O 1
ATOM 2179 N N . GLU A 1 285 ? -13.773 -29.906 -17.938 1 92.56 285 GLU A N 1
ATOM 2180 C CA . GLU A 1 285 ? -13.648 -29.938 -19.391 1 92.56 285 GLU A CA 1
ATOM 2181 C C . GLU A 1 285 ? -14.375 -28.766 -20.047 1 92.56 285 GLU A C 1
ATOM 2183 O O . GLU A 1 285 ? -13.914 -28.234 -21.062 1 92.56 285 GLU A O 1
ATOM 2188 N N . GLU A 1 286 ? -15.477 -28.422 -19.484 1 94.31 286 GLU A N 1
ATOM 2189 C CA . GLU A 1 286 ? -16.234 -27.297 -20.031 1 94.31 286 GLU A CA 1
ATOM 2190 C C . GLU A 1 286 ? -15.461 -26 -19.875 1 94.31 286 GLU A C 1
ATOM 2192 O O . GLU A 1 286 ? -15.43 -25.172 -20.797 1 94.31 286 GLU A O 1
ATOM 2197 N N . VAL A 1 287 ? -14.836 -25.766 -18.734 1 95.5 287 VAL A N 1
ATOM 2198 C CA . VAL A 1 287 ? -14.023 -24.578 -18.484 1 95.5 287 VAL A CA 1
ATOM 2199 C C . VAL A 1 287 ? -12.805 -24.578 -19.406 1 95.5 287 VAL A C 1
ATOM 2201 O O . VAL A 1 287 ? -12.469 -23.547 -19.984 1 95.5 287 VAL A O 1
ATOM 2204 N N . GLN A 1 288 ? -12.18 -25.719 -19.609 1 92.81 288 GLN A N 1
ATOM 2205 C CA . GLN A 1 288 ? -11.008 -25.859 -20.469 1 92.81 288 GLN A CA 1
ATOM 2206 C C . GLN A 1 288 ? -11.359 -25.578 -21.922 1 92.81 288 GLN A C 1
ATOM 2208 O O . GLN A 1 288 ? -10.555 -25 -22.656 1 92.81 288 GLN A O 1
ATOM 2213 N N . ALA A 1 289 ? -12.539 -25.969 -22.312 1 93.25 289 ALA A N 1
ATOM 2214 C CA . ALA A 1 289 ? -12.984 -25.781 -23.703 1 93.25 289 ALA A CA 1
ATOM 2215 C C . ALA A 1 289 ? -13.094 -24.297 -24.031 1 93.25 289 ALA A C 1
ATOM 2217 O O . ALA A 1 289 ? -12.938 -23.906 -25.203 1 93.25 289 ALA A O 1
ATOM 2218 N N . SER A 1 290 ? -13.297 -23.547 -23.047 1 93.81 290 SER A N 1
ATOM 2219 C CA . SER A 1 290 ? -13.422 -22.109 -23.281 1 93.81 290 SER A CA 1
ATOM 2220 C C . SER A 1 290 ? -12.117 -21.375 -22.969 1 93.81 290 SER A C 1
ATOM 2222 O O . SER A 1 290 ? -12.094 -20.156 -22.875 1 93.81 290 SER A O 1
ATOM 2224 N N . GLY A 1 291 ? -11.062 -22.141 -22.719 1 91.25 291 GLY A N 1
ATOM 2225 C CA . GLY A 1 291 ? -9.75 -21.547 -22.562 1 91.25 291 GLY A CA 1
ATOM 2226 C C . GLY A 1 291 ? -9.32 -21.391 -21.109 1 91.25 291 GLY A C 1
ATOM 2227 O O . GLY A 1 291 ? -8.25 -20.859 -20.828 1 91.25 291 GLY A O 1
ATOM 2228 N N . GLY A 1 292 ? -10.164 -21.844 -20.219 1 93.38 292 GLY A N 1
ATOM 2229 C CA . GLY A 1 292 ? -9.828 -21.766 -18.797 1 93.38 292 GLY A CA 1
ATOM 2230 C C . GLY A 1 292 ? -9.008 -22.953 -18.312 1 93.38 292 GLY A C 1
ATOM 2231 O O . GLY A 1 292 ? -8.617 -23.797 -19.109 1 93.38 292 GLY A O 1
ATOM 2232 N N . HIS A 1 293 ? -8.672 -22.953 -17.047 1 92.94 293 HIS A N 1
ATOM 2233 C CA . HIS A 1 293 ? -7.91 -24.047 -16.469 1 92.94 293 HIS A CA 1
ATOM 2234 C C . HIS A 1 293 ? -8.828 -25.188 -16.047 1 92.94 293 HIS A C 1
ATOM 2236 O O . HIS A 1 293 ? -8.547 -26.359 -16.328 1 92.94 293 HIS A O 1
ATOM 2242 N N . GLY A 1 294 ? -9.93 -24.828 -15.273 1 94.81 294 GLY A N 1
ATOM 2243 C CA . GLY A 1 294 ? -10.859 -25.891 -14.922 1 94.81 294 GLY A CA 1
ATOM 2244 C C . GLY A 1 294 ? -11.477 -25.719 -13.547 1 94.81 294 GLY A C 1
ATOM 2245 O O . GLY A 1 294 ? -11.578 -24.594 -13.047 1 94.81 294 GLY A O 1
ATOM 2246 N N . THR A 1 295 ? -12.023 -26.844 -13.102 1 95.94 295 THR A N 1
ATOM 2247 C CA . THR A 1 295 ? -12.609 -26.906 -11.773 1 95.94 295 THR A CA 1
ATOM 2248 C C . THR A 1 295 ? -12.102 -28.125 -11.008 1 95.94 295 THR A C 1
ATOM 2250 O O . THR A 1 295 ? -11.617 -29.078 -11.617 1 95.94 295 THR A O 1
ATOM 2253 N N . ALA A 1 296 ? -12.055 -28.016 -9.781 1 94.38 296 ALA A N 1
ATOM 2254 C CA . ALA A 1 296 ? -11.781 -29.109 -8.859 1 94.38 296 ALA A CA 1
ATOM 2255 C C . ALA A 1 296 ? -12.734 -29.078 -7.664 1 94.38 296 ALA A C 1
ATOM 2257 O O . ALA A 1 296 ? -13.016 -28.016 -7.117 1 94.38 296 ALA A O 1
ATOM 2258 N N . PHE A 1 297 ? -13.289 -30.25 -7.32 1 93.5 297 PHE A N 1
ATOM 2259 C CA . PHE A 1 297 ? -14.25 -30.297 -6.227 1 93.5 297 PHE A CA 1
ATOM 2260 C C . PHE A 1 297 ? -13.789 -31.266 -5.145 1 93.5 297 PHE A C 1
ATOM 2262 O O . PHE A 1 297 ? -13.203 -32.312 -5.445 1 93.5 297 PHE A O 1
ATOM 2269 N N . GLY A 1 298 ? -13.977 -30.797 -3.938 1 87.25 298 GLY A N 1
ATOM 2270 C CA . GLY A 1 298 ? -13.93 -31.734 -2.816 1 87.25 298 GLY A CA 1
ATOM 2271 C C . GLY A 1 298 ? -15.266 -32.406 -2.539 1 87.25 298 GLY A C 1
ATOM 2272 O O . GLY A 1 298 ? -16.156 -32.406 -3.393 1 87.25 298 GLY A O 1
ATOM 2273 N N . PRO A 1 299 ? -15.352 -33.031 -1.362 1 79.81 299 PRO A N 1
ATOM 2274 C CA . PRO A 1 299 ? -16.625 -33.688 -1.044 1 79.81 299 PRO A CA 1
ATOM 2275 C C . PRO A 1 299 ? -17.797 -32.719 -0.974 1 79.81 299 PRO A C 1
ATOM 2277 O O . PRO A 1 299 ? -17.656 -31.625 -0.441 1 79.81 299 PRO A O 1
ATOM 2280 N N . PHE A 1 300 ? -18.828 -33.188 -1.556 1 82.75 300 PHE A N 1
ATOM 2281 C CA . PHE A 1 300 ? -20.031 -32.375 -1.519 1 82.75 300 PHE A CA 1
ATOM 2282 C C . PHE A 1 300 ? -20.531 -32.219 -0.086 1 82.75 300 PHE A C 1
ATOM 2284 O O . PHE A 1 300 ? -20.484 -33.156 0.71 1 82.75 300 PHE A O 1
ATOM 2291 N N . CYS A 1 301 ? -20.875 -30.969 0.238 1 89 301 CYS A N 1
ATOM 2292 C CA . CYS A 1 301 ? -21.344 -30.672 1.589 1 89 301 CYS A CA 1
ATOM 2293 C C . CYS A 1 301 ? -22.734 -30.047 1.563 1 89 301 CYS A C 1
ATOM 2295 O O . CYS A 1 301 ? -22.875 -28.828 1.427 1 89 301 CYS A O 1
ATOM 2297 N N . GLU A 1 302 ? -23.703 -30.781 1.855 1 89.69 302 GLU A N 1
ATOM 2298 C CA . GLU A 1 302 ? -25.094 -30.328 1.843 1 89.69 302 GLU A CA 1
ATOM 2299 C C . GLU A 1 302 ? -25.344 -29.266 2.91 1 89.69 302 GLU A C 1
ATOM 2301 O O . GLU A 1 302 ? -26.141 -28.344 2.709 1 89.69 302 GLU A O 1
ATOM 2306 N N . GLU A 1 303 ? -24.656 -29.375 3.971 1 93.56 303 GLU A N 1
ATOM 2307 C CA . GLU A 1 303 ? -24.844 -28.5 5.117 1 93.56 303 GLU A CA 1
ATOM 2308 C C . GLU A 1 303 ? -24.469 -27.062 4.777 1 93.56 303 GLU A C 1
ATOM 2310 O O . GLU A 1 303 ? -24.859 -26.125 5.477 1 93.56 303 GLU A O 1
ATOM 2315 N N . ALA A 1 304 ? -23.719 -26.875 3.725 1 94.5 304 ALA A N 1
ATOM 2316 C CA . ALA A 1 304 ? -23.266 -25.547 3.328 1 94.5 304 ALA A CA 1
ATOM 2317 C C . ALA A 1 304 ? -24.453 -24.688 2.869 1 94.5 304 ALA A C 1
ATOM 2319 O O . ALA A 1 304 ? -24.375 -23.453 2.885 1 94.5 304 ALA A O 1
ATOM 2320 N N . GLY A 1 305 ? -25.625 -25.344 2.471 1 93.25 305 GLY A N 1
ATOM 2321 C CA . GLY A 1 305 ? -26.828 -24.625 2.086 1 93.25 305 GLY A CA 1
ATOM 2322 C C . GLY A 1 305 ? -26.656 -23.797 0.826 1 93.25 305 GLY A C 1
ATOM 2323 O O . GLY A 1 305 ? -27.375 -22.812 0.628 1 93.25 305 GLY A O 1
ATOM 2324 N N . GLY A 1 306 ? -25.625 -24.141 0.107 1 94.12 306 GLY A N 1
ATOM 2325 C CA . GLY A 1 306 ? -25.297 -23.359 -1.076 1 94.12 306 GLY A CA 1
ATOM 2326 C C . GLY A 1 306 ? -24.094 -22.469 -0.887 1 94.12 306 GLY A C 1
ATOM 2327 O O . GLY A 1 306 ? -23.359 -22.594 0.1 1 94.12 306 GLY A O 1
ATOM 2328 N N . TYR A 1 307 ? -23.844 -21.594 -1.789 1 97.69 307 TYR A N 1
ATOM 2329 C CA . TYR A 1 307 ? -22.641 -20.766 -1.778 1 97.69 307 TYR A CA 1
ATOM 2330 C C . TYR A 1 307 ? -22.938 -19.375 -2.342 1 97.69 307 TYR A C 1
ATOM 2332 O O . TYR A 1 307 ? -22.109 -18.828 -3.076 1 97.69 307 TYR A O 1
ATOM 2340 N N . ALA A 1 308 ? -24.047 -18.812 -1.938 1 96.5 308 ALA A N 1
ATOM 2341 C CA . ALA A 1 308 ? -24.578 -17.594 -2.561 1 96.5 308 ALA A CA 1
ATOM 2342 C C . ALA A 1 308 ? -23.797 -16.375 -2.107 1 96.5 308 ALA A C 1
ATOM 2344 O O . ALA A 1 308 ? -23.453 -15.516 -2.924 1 96.5 308 ALA A O 1
ATOM 2345 N N . PRO A 1 309 ? -23.531 -16.234 -0.705 1 98 309 PRO A N 1
ATOM 2346 C CA . PRO A 1 309 ? -22.75 -15.055 -0.341 1 98 309 PRO A CA 1
ATOM 2347 C C . PRO A 1 309 ? -21.391 -15.016 -1.039 1 98 309 PRO A C 1
ATOM 2349 O O . PRO A 1 309 ? -20.656 -16.016 -1.042 1 98 309 PRO A O 1
ATOM 2352 N N . THR A 1 310 ? -21.125 -13.891 -1.708 1 98.69 310 THR A N 1
ATOM 2353 C CA . THR A 1 310 ? -19.953 -13.797 -2.57 1 98.69 310 THR A CA 1
ATOM 2354 C C . THR A 1 310 ? -19.031 -12.664 -2.115 1 98.69 310 THR A C 1
ATOM 2356 O O . THR A 1 310 ? -19.484 -11.531 -1.919 1 98.69 310 THR A O 1
ATOM 2359 N N . PHE A 1 311 ? -17.797 -12.969 -1.915 1 98.75 311 PHE A N 1
ATOM 2360 C CA . PHE A 1 311 ? -16.75 -12.016 -1.555 1 98.75 311 PHE A CA 1
ATOM 2361 C C . PHE A 1 311 ? -15.703 -11.922 -2.656 1 98.75 311 PHE A C 1
ATOM 2363 O O . PHE A 1 311 ? -15.25 -12.938 -3.186 1 98.75 311 PHE A O 1
ATOM 2370 N N . ILE A 1 312 ? -15.312 -10.711 -3.027 1 98.56 312 ILE A N 1
ATOM 2371 C CA . ILE A 1 312 ? -14.539 -10.508 -4.25 1 98.56 312 ILE A CA 1
ATOM 2372 C C . ILE A 1 312 ? -13.273 -9.711 -3.938 1 98.56 312 ILE A C 1
ATOM 2374 O O . ILE A 1 312 ? -13.328 -8.703 -3.223 1 98.56 312 ILE A O 1
ATOM 2378 N N . LEU A 1 313 ? -12.156 -10.172 -4.438 1 98 313 LEU A N 1
ATOM 2379 C CA . LEU A 1 313 ? -10.836 -9.539 -4.395 1 98 313 LEU A CA 1
ATOM 2380 C C . LEU A 1 313 ? -10.242 -9.438 -5.793 1 98 313 LEU A C 1
ATOM 2382 O O . LEU A 1 313 ? -10.828 -9.922 -6.762 1 98 313 LEU A O 1
ATOM 2386 N N . GLY A 1 314 ? -9.047 -8.773 -5.832 1 97.25 314 GLY A N 1
ATOM 2387 C CA . GLY A 1 314 ? -8.266 -8.766 -7.059 1 97.25 314 GLY A CA 1
ATOM 2388 C C . GLY A 1 314 ? -8.289 -7.434 -7.777 1 97.25 314 GLY A C 1
ATOM 2389 O O . GLY A 1 314 ? -9.273 -6.695 -7.691 1 97.25 314 GLY A O 1
ATOM 2390 N N . PRO A 1 315 ? -7.273 -7.16 -8.539 1 95.56 315 PRO A N 1
ATOM 2391 C CA . PRO A 1 315 ? -7.145 -5.879 -9.242 1 95.56 315 PRO A CA 1
ATOM 2392 C C . PRO A 1 315 ? -8.211 -5.684 -10.312 1 95.56 315 PRO A C 1
ATOM 2394 O O . PRO A 1 315 ? -8.469 -4.551 -10.734 1 95.56 315 PRO A O 1
ATOM 2397 N N . ARG A 1 316 ? -8.82 -6.785 -10.789 1 95.94 316 ARG A N 1
ATOM 2398 C CA . ARG A 1 316 ? -9.844 -6.688 -11.82 1 95.94 316 ARG A CA 1
ATOM 2399 C C . ARG A 1 316 ? -11.234 -6.918 -11.242 1 95.94 316 ARG A C 1
ATOM 2401 O O . ARG A 1 316 ? -12.164 -7.285 -11.961 1 95.94 316 ARG A O 1
ATOM 2408 N N . ARG A 1 317 ? -11.383 -6.672 -10.008 1 95.75 317 ARG A N 1
ATOM 2409 C CA . ARG A 1 317 ? -12.633 -6.953 -9.297 1 95.75 317 ARG A CA 1
ATOM 2410 C C . ARG A 1 317 ? -13.766 -6.082 -9.828 1 95.75 317 ARG A C 1
ATOM 2412 O O . ARG A 1 317 ? -14.938 -6.453 -9.727 1 95.75 317 ARG A O 1
ATOM 2419 N N . ALA A 1 318 ? -13.453 -4.945 -10.445 1 93.19 318 ALA A N 1
ATOM 2420 C CA . ALA A 1 318 ? -14.469 -4.027 -10.945 1 93.19 318 ALA A CA 1
ATOM 2421 C C . ALA A 1 318 ? -15.375 -4.719 -11.961 1 93.19 318 ALA A C 1
ATOM 2423 O O . ALA A 1 318 ? -16.547 -4.355 -12.109 1 93.19 318 ALA A O 1
ATOM 2424 N N . MET A 1 319 ? -14.867 -5.754 -12.609 1 94.94 319 MET A N 1
ATOM 2425 C CA . MET A 1 319 ? -15.656 -6.492 -13.594 1 94.94 319 MET A CA 1
ATOM 2426 C C . MET A 1 319 ? -16.828 -7.207 -12.938 1 94.94 319 MET A C 1
ATOM 2428 O O . MET A 1 319 ? -17.781 -7.59 -13.609 1 94.94 319 MET A O 1
ATOM 2432 N N . LEU A 1 320 ? -16.766 -7.359 -11.602 1 96.88 320 LEU A N 1
ATOM 2433 C CA . LEU A 1 320 ? -17.781 -8.07 -10.844 1 96.88 320 LEU A CA 1
ATOM 2434 C C . LEU A 1 320 ? -18.547 -7.109 -9.938 1 96.88 320 LEU A C 1
ATOM 2436 O O . LEU A 1 320 ? -19.141 -7.531 -8.945 1 96.88 320 LEU A O 1
ATOM 2440 N N . GLN A 1 321 ? -18.469 -5.832 -10.227 1 94.25 321 GLN A N 1
ATOM 2441 C CA . GLN A 1 321 ? -19.172 -4.836 -9.422 1 94.25 321 GLN A CA 1
ATOM 2442 C C . GLN A 1 321 ? -20.641 -5.184 -9.297 1 94.25 321 GLN A C 1
ATOM 2444 O O . GLN A 1 321 ? -21.312 -5.469 -10.289 1 94.25 321 GLN A O 1
ATOM 2449 N N . GLY A 1 322 ? -21.141 -5.164 -8.102 1 94.81 322 GLY A N 1
ATOM 2450 C CA . GLY A 1 322 ? -22.547 -5.426 -7.848 1 94.81 322 GLY A CA 1
ATOM 2451 C C . GLY A 1 322 ? -22.875 -6.902 -7.699 1 94.81 322 GLY A C 1
ATOM 2452 O O . GLY A 1 322 ? -24 -7.273 -7.402 1 94.81 322 GLY A O 1
ATOM 2453 N N . GLN A 1 323 ? -21.875 -7.824 -7.82 1 97.44 323 GLN A N 1
ATOM 2454 C CA . GLN A 1 323 ? -22.094 -9.266 -7.82 1 97.44 323 GLN A CA 1
ATOM 2455 C C . GLN A 1 323 ? -21.672 -9.891 -6.496 1 97.44 323 GLN A C 1
ATOM 2457 O O . GLN A 1 323 ? -21.719 -11.109 -6.34 1 97.44 323 GLN A O 1
ATOM 2462 N N . GLY A 1 324 ? -21.344 -9.125 -5.586 1 97.62 324 GLY A N 1
ATOM 2463 C CA . GLY A 1 324 ? -20.844 -9.539 -4.285 1 97.62 324 GLY A CA 1
ATOM 2464 C C . GLY A 1 324 ? -20.219 -8.406 -3.492 1 97.62 324 GLY A C 1
ATOM 2465 O O . GLY A 1 324 ? -20.375 -7.234 -3.857 1 97.62 324 GLY A O 1
ATOM 2466 N N . ARG A 1 325 ? -19.672 -8.695 -2.416 1 97.25 325 ARG A N 1
ATOM 2467 C CA . ARG A 1 325 ? -19.016 -7.699 -1.572 1 97.25 325 ARG A CA 1
ATOM 2468 C C . ARG A 1 325 ? -17.531 -7.613 -1.873 1 97.25 325 ARG A C 1
ATOM 2470 O O . ARG A 1 325 ? -16.812 -8.625 -1.832 1 97.25 325 ARG A O 1
ATOM 2477 N N . PHE A 1 326 ? -17.062 -6.441 -2.188 1 97.06 326 PHE A N 1
ATOM 2478 C CA . PHE A 1 326 ? -15.625 -6.207 -2.365 1 97.06 326 PHE A CA 1
ATOM 2479 C C . PHE A 1 326 ? -14.914 -6.188 -1.02 1 97.06 326 PHE A C 1
ATOM 2481 O O . PHE A 1 326 ? -15.391 -5.562 -0.067 1 97.06 326 PHE A O 1
ATOM 2488 N N . LEU A 1 327 ? -13.828 -6.902 -0.976 1 97.5 327 LEU A N 1
ATOM 2489 C CA . LEU A 1 327 ? -13.062 -6.977 0.263 1 97.5 327 LEU A CA 1
ATOM 2490 C C . LEU A 1 327 ? -11.781 -6.145 0.163 1 97.5 327 LEU A C 1
ATOM 2492 O O . LEU A 1 327 ? -11.242 -5.961 -0.929 1 97.5 327 LEU A O 1
ATOM 2496 N N . ALA A 1 328 ? -11.336 -5.605 1.231 1 96.81 328 ALA A N 1
ATOM 2497 C CA . ALA A 1 328 ? -10.016 -5.031 1.484 1 96.81 328 ALA A CA 1
ATOM 2498 C C . ALA A 1 328 ? -9.492 -5.434 2.861 1 96.81 328 ALA A C 1
ATOM 2500 O O . ALA A 1 328 ? -9.477 -4.621 3.787 1 96.81 328 ALA A O 1
ATOM 2501 N N . PRO A 1 329 ? -9.008 -6.723 2.926 1 96.44 329 PRO A N 1
ATOM 2502 C CA . PRO A 1 329 ? -8.547 -7.18 4.238 1 96.44 329 PRO A CA 1
ATOM 2503 C C . PRO A 1 329 ? -7.562 -6.207 4.887 1 96.44 329 PRO A C 1
ATOM 2505 O O . PRO A 1 329 ? -6.605 -5.77 4.242 1 96.44 329 PRO A O 1
ATOM 2508 N N . HIS A 1 330 ? -7.918 -5.832 6.16 1 94.38 330 HIS A N 1
ATOM 2509 C CA . HIS A 1 330 ? -7.113 -4.895 6.934 1 94.38 330 HIS A CA 1
ATOM 2510 C C . HIS A 1 330 ? -6.969 -3.561 6.211 1 94.38 330 HIS A C 1
ATOM 2512 O O . HIS A 1 330 ? -5.973 -2.855 6.395 1 94.38 330 HIS A O 1
ATOM 2518 N N . GLY A 1 331 ? -7.891 -3.312 5.301 1 95.69 331 GLY A N 1
ATOM 2519 C CA . GLY A 1 331 ? -7.98 -2.023 4.633 1 95.69 331 GLY A CA 1
ATOM 2520 C C . GLY A 1 331 ? -7.117 -1.94 3.385 1 95.69 331 GLY A C 1
ATOM 2521 O O . GLY A 1 331 ? -6.887 -0.851 2.857 1 95.69 331 GLY A O 1
ATOM 2522 N N . ASP A 1 332 ? -6.598 -3.018 2.898 1 97.56 332 ASP A N 1
ATOM 2523 C CA . ASP A 1 332 ? -5.691 -3.006 1.754 1 97.56 332 ASP A CA 1
ATOM 2524 C C . ASP A 1 332 ? -5.945 -4.203 0.839 1 97.56 332 ASP A C 1
ATOM 2526 O O . ASP A 1 332 ? -5.445 -5.301 1.091 1 97.56 332 ASP A O 1
ATOM 2530 N N . MET A 1 333 ? -6.652 -3.971 -0.254 1 97.94 333 MET A N 1
ATOM 2531 C CA . MET A 1 333 ? -7.078 -5.047 -1.146 1 97.94 333 MET A CA 1
ATOM 2532 C C . MET A 1 333 ? -5.883 -5.672 -1.854 1 97.94 333 MET A C 1
ATOM 2534 O O . MET A 1 333 ? -5.789 -6.895 -1.967 1 97.94 333 MET A O 1
ATOM 2538 N N . MET A 1 334 ? -4.934 -4.871 -2.277 1 98 334 MET A N 1
ATOM 2539 C CA . MET A 1 334 ? -3.814 -5.387 -3.062 1 98 334 MET A CA 1
ATOM 2540 C C . MET A 1 334 ? -2.9 -6.254 -2.201 1 98 334 MET A C 1
ATOM 2542 O O . MET A 1 334 ? -2.145 -7.074 -2.725 1 98 334 MET A O 1
ATOM 2546 N N . LEU A 1 335 ? -2.984 -6.09 -0.877 1 98.44 335 LEU A N 1
ATOM 2547 C CA . LEU A 1 335 ? -2.115 -6.859 0.006 1 98.44 335 LEU A CA 1
ATOM 2548 C C . LEU A 1 335 ? -2.867 -8.039 0.614 1 98.44 335 LEU A C 1
ATOM 2550 O O . LEU A 1 335 ? -2.375 -8.68 1.545 1 98.44 335 LEU A O 1
ATOM 2554 N N . ALA A 1 336 ? -4.031 -8.359 0.098 1 98.38 336 ALA A N 1
ATOM 2555 C CA . ALA A 1 336 ? -4.824 -9.469 0.601 1 98.38 336 ALA A CA 1
ATOM 2556 C C . ALA A 1 336 ? -4.008 -10.758 0.631 1 98.38 336 ALA A C 1
ATOM 2558 O O . ALA A 1 336 ? -4.016 -11.484 1.63 1 98.38 336 ALA A O 1
ATOM 2559 N N . GLY A 1 337 ? -3.299 -11.039 -0.447 1 98.56 337 GLY A N 1
ATOM 2560 C CA . GLY A 1 337 ? -2.49 -12.242 -0.49 1 98.56 337 GLY A CA 1
ATOM 2561 C C . GLY A 1 337 ? -1.403 -12.273 0.567 1 98.56 337 GLY A C 1
ATOM 2562 O O . GLY A 1 337 ? -1.127 -13.32 1.152 1 98.56 337 GLY A O 1
ATOM 2563 N N . CYS A 1 338 ? -0.771 -11.172 0.841 1 98.75 338 CYS A N 1
ATOM 2564 C CA . CYS A 1 338 ? 0.276 -11.078 1.852 1 98.75 338 CYS A CA 1
ATOM 2565 C C . CYS A 1 338 ? -0.291 -11.312 3.248 1 98.75 338 CYS A C 1
ATOM 2567 O O . CYS A 1 338 ? 0.284 -12.055 4.039 1 98.75 338 CYS A O 1
ATOM 2569 N N . PHE A 1 339 ? -1.43 -10.633 3.504 1 98.56 339 PHE A N 1
ATOM 2570 C CA . PHE A 1 339 ? -2.092 -10.852 4.785 1 98.56 339 PHE A CA 1
ATOM 2571 C C . PHE A 1 339 ? -2.504 -12.312 4.941 1 98.56 339 PHE A C 1
ATOM 2573 O O . PHE A 1 339 ? -2.393 -12.883 6.027 1 98.56 339 PHE A O 1
ATOM 2580 N N . GLY A 1 340 ? -2.99 -12.898 3.857 1 98.44 340 GLY A N 1
ATOM 2581 C CA . GLY A 1 340 ? -3.375 -14.297 3.865 1 98.44 340 GLY A CA 1
ATOM 2582 C C . GLY A 1 340 ? -2.223 -15.234 4.18 1 98.44 340 GLY A C 1
ATOM 2583 O O . GLY A 1 340 ? -2.367 -16.156 4.984 1 98.44 340 GLY A O 1
ATOM 2584 N N . LEU A 1 341 ? -1.066 -15.016 3.535 1 98.56 341 LEU A N 1
ATOM 2585 C CA . LEU A 1 341 ? 0.129 -15.812 3.791 1 98.56 341 LEU A CA 1
ATOM 2586 C C . LEU A 1 341 ? 0.525 -15.742 5.262 1 98.56 341 LEU A C 1
ATOM 2588 O O . LEU A 1 341 ? 0.771 -16.766 5.891 1 98.56 341 LEU A O 1
ATOM 2592 N N . LEU A 1 342 ? 0.567 -14.516 5.77 1 98.5 342 LEU A N 1
ATOM 2593 C CA . LEU A 1 342 ? 0.957 -14.305 7.156 1 98.5 342 LEU A CA 1
ATOM 2594 C C . LEU A 1 342 ? -0.022 -14.984 8.109 1 98.5 342 LEU A C 1
ATOM 2596 O O . LEU A 1 342 ? 0.392 -15.695 9.023 1 98.5 342 LEU A O 1
ATOM 2600 N N . TRP A 1 343 ? -1.318 -14.797 7.875 1 98.25 343 TRP A N 1
ATOM 2601 C CA . TRP A 1 343 ? -2.377 -15.352 8.711 1 98.25 343 TRP A CA 1
ATOM 2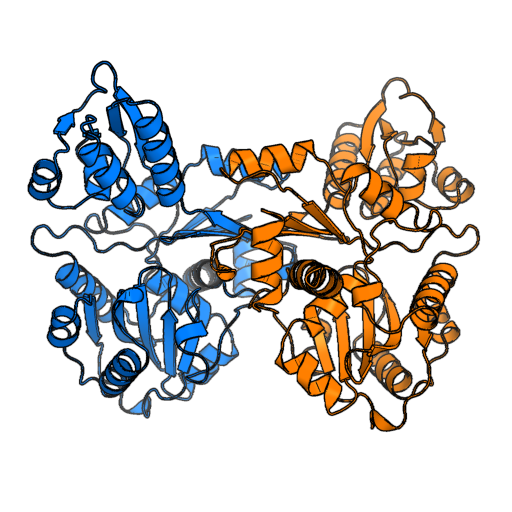602 C C . TRP A 1 343 ? -2.357 -16.875 8.68 1 98.25 343 TRP A C 1
ATOM 2604 O O . TRP A 1 343 ? -2.371 -17.531 9.727 1 98.25 343 TRP A O 1
ATOM 2614 N N . GLY A 1 344 ? -2.34 -17.453 7.453 1 97.75 344 GLY A N 1
ATOM 2615 C CA . GLY A 1 344 ? -2.332 -18.891 7.312 1 97.75 344 GLY A CA 1
ATOM 2616 C C . GLY A 1 344 ? -1.129 -19.547 7.961 1 97.75 344 GLY A C 1
ATOM 2617 O O . GLY A 1 344 ? -1.267 -20.547 8.672 1 97.75 344 GLY A O 1
ATOM 2618 N N . TRP A 1 345 ? 0.036 -18.953 7.711 1 98.12 345 TRP A N 1
ATOM 2619 C CA . TRP A 1 345 ? 1.264 -19.547 8.234 1 98.12 345 TRP A CA 1
ATOM 2620 C C . TRP A 1 345 ? 1.31 -19.422 9.758 1 98.12 345 TRP A C 1
ATOM 2622 O O . TRP A 1 345 ? 1.609 -20.406 10.453 1 98.12 345 TRP A O 1
ATOM 2632 N N . ALA A 1 346 ? 1.013 -18.25 10.281 1 97.38 346 ALA A N 1
ATOM 2633 C CA . ALA A 1 346 ? 1.049 -18.031 11.727 1 97.38 346 ALA A CA 1
ATOM 2634 C C . ALA A 1 346 ? 0.079 -18.953 12.453 1 97.38 346 ALA A C 1
ATOM 2636 O O . ALA A 1 346 ? 0.41 -19.516 13.5 1 97.38 346 ALA A O 1
ATOM 2637 N N . HIS A 1 347 ? -1.102 -19.156 11.938 1 95.12 347 HIS A N 1
ATOM 2638 C CA . HIS A 1 347 ? -2.113 -19.984 12.594 1 95.12 347 HIS A CA 1
ATOM 2639 C C . HIS A 1 347 ? -1.762 -21.469 12.5 1 95.12 347 HIS A C 1
ATOM 2641 O O . HIS A 1 347 ? -2.145 -22.25 13.375 1 95.12 347 HIS A O 1
ATOM 2647 N N . ALA A 1 348 ? -1.079 -21.828 11.445 1 93.62 348 ALA A N 1
ATOM 2648 C CA . ALA A 1 348 ? -0.669 -23.219 11.289 1 93.62 348 ALA A CA 1
ATOM 2649 C C . ALA A 1 348 ? 0.552 -23.531 12.148 1 93.62 348 ALA A C 1
ATOM 2651 O O . ALA A 1 348 ? 0.818 -24.703 12.469 1 93.62 348 ALA A O 1
ATOM 2652 N N . HIS A 1 349 ? 1.357 -22.531 12.562 1 87.88 349 HIS A N 1
ATOM 2653 C CA . HIS A 1 349 ? 2.635 -22.797 13.219 1 87.88 349 HIS A CA 1
ATOM 2654 C C . HIS A 1 349 ? 2.732 -22.062 14.555 1 87.88 349 HIS A C 1
ATOM 2656 O O . HIS A 1 349 ? 3.773 -22.109 15.211 1 87.88 349 HIS A O 1
ATOM 2662 N N . ALA A 1 350 ? 1.781 -21.156 14.797 1 70.56 350 ALA A N 1
ATOM 2663 C CA . ALA A 1 350 ? 1.802 -20.484 16.094 1 70.56 350 ALA A CA 1
ATOM 2664 C C . ALA A 1 350 ? 1.824 -21.516 17.234 1 70.56 350 ALA A C 1
ATOM 2666 O O . ALA A 1 350 ? 0.887 -22.297 17.391 1 70.56 350 ALA A O 1
ATOM 2667 N N . ALA A 1 351 ? 2.916 -22.297 17.328 1 50.75 351 ALA A N 1
ATOM 2668 C CA . ALA A 1 351 ? 3.117 -23.297 18.375 1 50.75 351 ALA A CA 1
ATOM 2669 C C . ALA A 1 351 ? 2.488 -22.844 19.688 1 50.75 351 ALA A C 1
ATOM 2671 O O . ALA A 1 351 ? 2.447 -21.641 19.984 1 50.75 351 ALA A O 1
ATOM 2672 N N . ALA A 1 352 ? 1.877 -23.859 20.516 1 37.78 352 ALA A N 1
ATOM 2673 C CA . ALA A 1 352 ? 1.358 -24.125 21.859 1 37.78 352 ALA A CA 1
ATOM 2674 C C . ALA A 1 352 ? 2.238 -23.469 22.922 1 37.78 352 ALA A C 1
ATOM 2676 O O . ALA A 1 352 ? 3.465 -23.484 22.812 1 37.78 352 ALA A O 1
ATOM 2677 N N . MET B 1 1 ? -11.602 4.613 -10.477 1 87.31 1 MET B N 1
ATOM 2678 C CA . MET B 1 1 ? -10.961 5.883 -10.812 1 87.31 1 MET B CA 1
ATOM 2679 C C . MET B 1 1 ? -11.664 6.555 -11.984 1 87.31 1 MET B C 1
ATOM 2681 O O . MET B 1 1 ? -11.914 5.922 -13.016 1 87.31 1 MET B O 1
ATOM 2685 N N . ASP B 1 2 ? -11.953 7.801 -11.82 1 87.69 2 ASP B N 1
ATOM 2686 C CA . ASP B 1 2 ? -12.82 8.422 -12.812 1 87.69 2 ASP B CA 1
ATOM 2687 C C . ASP B 1 2 ? -12.016 8.953 -13.992 1 87.69 2 ASP B C 1
ATOM 2689 O O . ASP B 1 2 ? -10.781 8.945 -13.969 1 87.69 2 ASP B O 1
ATOM 2693 N N . GLU B 1 3 ? -12.75 9.336 -15.023 1 91.81 3 GLU B N 1
ATOM 2694 C CA . GLU B 1 3 ? -12.148 9.719 -16.297 1 91.81 3 GLU B CA 1
ATOM 2695 C C . GLU B 1 3 ? -11.375 11.023 -16.172 1 91.81 3 GLU B C 1
ATOM 2697 O O . GLU B 1 3 ? -10.375 11.234 -16.875 1 91.81 3 GLU B O 1
ATOM 2702 N N . THR B 1 4 ? -11.781 11.891 -15.289 1 94.5 4 THR B N 1
ATOM 2703 C CA . THR B 1 4 ? -11.094 13.156 -15.07 1 94.5 4 THR B CA 1
ATOM 2704 C C . THR B 1 4 ? -9.648 12.914 -14.641 1 94.5 4 THR B C 1
ATOM 2706 O O . THR B 1 4 ? -8.727 13.578 -15.125 1 94.5 4 THR B O 1
ATOM 2709 N N . ILE B 1 5 ? -9.43 11.969 -13.82 1 95.62 5 ILE B N 1
ATOM 2710 C CA . ILE B 1 5 ? -8.094 11.648 -13.32 1 95.62 5 ILE B CA 1
ATOM 2711 C C . ILE B 1 5 ? -7.254 11.055 -14.445 1 95.62 5 ILE B C 1
ATOM 2713 O O . ILE B 1 5 ? -6.09 11.43 -14.625 1 95.62 5 ILE B O 1
ATOM 2717 N N . HIS B 1 6 ? -7.855 10.156 -15.234 1 94.25 6 HIS B N 1
ATOM 2718 C CA . HIS B 1 6 ? -7.121 9.547 -16.328 1 94.25 6 HIS B CA 1
ATOM 2719 C C . HIS B 1 6 ? -6.703 10.594 -17.359 1 94.25 6 HIS B C 1
ATOM 2721 O O . HIS B 1 6 ? -5.586 10.547 -17.875 1 94.25 6 HIS B O 1
ATOM 2727 N N . HIS B 1 7 ? -7.672 11.453 -17.688 1 95.25 7 HIS B N 1
ATOM 2728 C CA . HIS B 1 7 ? -7.352 12.531 -18.609 1 95.25 7 HIS B CA 1
ATOM 2729 C C . HIS B 1 7 ? -6.223 13.406 -18.078 1 95.25 7 HIS B C 1
ATOM 2731 O O . HIS B 1 7 ? -5.27 13.711 -18.797 1 95.25 7 HIS B O 1
ATOM 2737 N N . PHE B 1 8 ? -6.305 13.797 -16.844 1 97.19 8 PHE B N 1
ATOM 2738 C CA . PHE B 1 8 ? -5.277 14.602 -16.188 1 97.19 8 PHE B CA 1
ATOM 2739 C C . PHE B 1 8 ? -3.918 13.922 -16.281 1 97.19 8 PHE B C 1
ATOM 2741 O O . PHE B 1 8 ? -2.92 14.562 -16.625 1 97.19 8 PHE B O 1
ATOM 2748 N N . LEU B 1 9 ? -3.852 12.625 -16 1 96.88 9 LEU B N 1
ATOM 2749 C CA . LEU B 1 9 ? -2.598 11.875 -15.992 1 96.88 9 LEU B CA 1
ATOM 2750 C C . LEU B 1 9 ? -2.037 11.75 -17.406 1 96.88 9 LEU B C 1
ATOM 2752 O O . LEU B 1 9 ? -0.818 11.758 -17.594 1 96.88 9 LEU B O 1
ATOM 2756 N N . ARG B 1 10 ? -2.918 11.57 -18.438 1 95.69 10 ARG B N 1
ATOM 2757 C CA . ARG B 1 10 ? -2.449 11.508 -19.812 1 95.69 10 ARG B CA 1
ATOM 2758 C C . ARG B 1 10 ? -1.748 12.805 -20.219 1 95.69 10 ARG B C 1
ATOM 2760 O O . ARG B 1 10 ? -0.753 12.773 -20.938 1 95.69 10 ARG B O 1
ATOM 2767 N N . GLU B 1 11 ? -2.225 13.898 -19.703 1 96.06 11 GLU B N 1
ATOM 2768 C CA . GLU B 1 11 ? -1.668 15.203 -20.031 1 96.06 11 GLU B CA 1
ATOM 2769 C C . GLU B 1 11 ? -0.417 15.5 -19.203 1 96.06 11 GLU B C 1
ATOM 2771 O O . GLU B 1 11 ? 0.531 16.109 -19.703 1 96.06 11 GLU B O 1
ATOM 2776 N N . THR B 1 12 ? -0.368 15.07 -18.031 1 96.38 12 THR B N 1
ATOM 2777 C CA . THR B 1 12 ? 0.675 15.453 -17.078 1 96.38 12 THR B CA 1
ATOM 2778 C C . THR B 1 12 ? 1.812 14.438 -17.094 1 96.38 12 THR B C 1
ATOM 2780 O O . THR B 1 12 ? 2.984 14.805 -17 1 96.38 12 THR B O 1
ATOM 2783 N N . GLY B 1 13 ? 1.509 13.133 -17.25 1 97 13 GLY B N 1
ATOM 2784 C CA . GLY B 1 13 ? 2.455 12.055 -17 1 97 13 GLY B CA 1
ATOM 2785 C C . GLY B 1 13 ? 2.363 11.5 -15.586 1 97 13 GLY B C 1
ATOM 2786 O O . GLY B 1 13 ? 1.353 11.68 -14.906 1 97 13 GLY B O 1
ATOM 2787 N N . PRO B 1 14 ? 3.416 10.773 -15.125 1 98.06 14 PRO B N 1
ATOM 2788 C CA . PRO B 1 14 ? 3.385 10.172 -13.789 1 98.06 14 PRO B CA 1
ATOM 2789 C C . PRO B 1 14 ? 3.357 11.211 -12.68 1 98.06 14 PRO B C 1
ATOM 2791 O O . PRO B 1 14 ? 4.074 12.211 -12.742 1 98.06 14 PRO B O 1
ATOM 2794 N N . VAL B 1 15 ? 2.52 10.977 -11.672 1 98.62 15 VAL B N 1
ATOM 2795 C CA . VAL B 1 15 ? 2.371 11.875 -10.531 1 98.62 15 VAL B CA 1
ATOM 2796 C C . VAL B 1 15 ? 2.648 11.117 -9.242 1 98.62 15 VAL B C 1
ATOM 2798 O O . VAL B 1 15 ? 2.023 10.086 -8.969 1 98.62 15 VAL B O 1
ATOM 2801 N N . LEU B 1 16 ? 3.607 11.578 -8.477 1 98.88 16 LEU B N 1
ATOM 2802 C CA . LEU B 1 16 ? 3.873 11.023 -7.156 1 98.88 16 LEU B CA 1
ATOM 2803 C C . LEU B 1 16 ? 3.066 11.75 -6.086 1 98.88 16 LEU B C 1
ATOM 2805 O O . LEU B 1 16 ? 3.234 12.961 -5.891 1 98.88 16 LEU B O 1
ATOM 2809 N N . CYS B 1 17 ? 2.121 11.086 -5.473 1 98.88 17 CYS B N 1
ATOM 2810 C CA . CYS B 1 17 ? 1.347 11.617 -4.355 1 98.88 17 CYS B CA 1
ATOM 2811 C C . CYS B 1 17 ? 1.903 11.125 -3.025 1 98.88 17 CYS B C 1
ATOM 2813 O O . CYS B 1 17 ? 2.037 9.922 -2.809 1 98.88 17 CYS B O 1
ATOM 2815 N N . LEU B 1 18 ? 2.223 12.039 -2.148 1 98.81 18 LEU B N 1
ATOM 2816 C CA . LEU B 1 18 ? 2.789 11.719 -0.841 1 98.81 18 LEU B CA 1
ATOM 2817 C C . LEU B 1 18 ? 1.901 12.25 0.279 1 98.81 18 LEU B C 1
ATOM 2819 O O . LEU B 1 18 ? 1.462 13.406 0.234 1 98.81 18 LEU B O 1
ATOM 2823 N N . ASP B 1 19 ? 1.563 11.469 1.183 1 98.56 19 ASP B N 1
ATOM 2824 C CA . ASP B 1 19 ? 0.941 11.859 2.443 1 98.56 19 ASP B CA 1
ATOM 2825 C C . ASP B 1 19 ? 1.851 11.531 3.627 1 98.56 19 ASP B C 1
ATOM 2827 O O . ASP B 1 19 ? 1.972 10.375 4.027 1 98.56 19 ASP B O 1
ATOM 2831 N N . ILE B 1 20 ? 2.467 12.547 4.184 1 98.31 20 ILE B N 1
ATOM 2832 C CA . ILE B 1 20 ? 3.529 12.375 5.172 1 98.31 20 ILE B CA 1
ATOM 2833 C C . ILE B 1 20 ? 2.975 12.633 6.57 1 98.31 20 ILE B C 1
ATOM 2835 O O . ILE B 1 20 ? 2.652 13.766 6.926 1 98.31 20 ILE B O 1
ATOM 2839 N N . GLY B 1 21 ? 2.865 11.578 7.305 1 95.62 21 GLY B N 1
ATOM 2840 C CA . GLY B 1 21 ? 2.389 11.664 8.68 1 95.62 21 GLY B CA 1
ATOM 2841 C C . GLY B 1 21 ? 3.486 11.453 9.703 1 95.62 21 GLY B C 1
ATOM 2842 O O . GLY B 1 21 ? 4.672 11.578 9.391 1 95.62 21 GLY B O 1
ATOM 2843 N N . SER B 1 22 ? 3.043 11.281 10.945 1 93.38 22 SER B N 1
ATOM 2844 C CA . SER B 1 22 ? 4.012 11.125 12.023 1 93.38 22 SER B CA 1
ATOM 2845 C C . SER B 1 22 ? 4.605 9.727 12.039 1 93.38 22 SER B C 1
ATOM 2847 O O . SER B 1 22 ? 5.777 9.547 12.391 1 93.38 22 SER B O 1
ATOM 2849 N N . GLY B 1 23 ? 3.799 8.766 11.648 1 93.44 23 GLY B N 1
ATOM 2850 C CA . GLY B 1 23 ? 4.266 7.387 11.695 1 93.44 23 GLY B CA 1
ATOM 2851 C C . GLY B 1 23 ? 4.727 6.871 10.344 1 93.44 23 GLY B C 1
ATOM 2852 O O . GLY B 1 23 ? 5.738 6.172 10.258 1 93.44 23 GLY B O 1
ATOM 2853 N N . THR B 1 24 ? 4.035 7.246 9.375 1 96.75 24 THR B N 1
ATOM 2854 C CA . THR B 1 24 ? 4.309 6.715 8.039 1 96.75 24 THR B CA 1
ATOM 2855 C C . THR B 1 24 ? 4.324 7.836 7.004 1 96.75 24 THR B C 1
ATOM 2857 O O . THR B 1 24 ? 3.842 8.938 7.27 1 96.75 24 THR B O 1
ATOM 2860 N N . GLN B 1 25 ? 5 7.625 5.965 1 98 25 GLN B N 1
ATOM 2861 C CA . GLN B 1 25 ? 4.809 8.344 4.707 1 98 25 GLN B CA 1
ATOM 2862 C C . GLN B 1 25 ? 4.215 7.426 3.639 1 98 25 GLN B C 1
ATOM 2864 O O . GLN B 1 25 ? 4.82 6.414 3.277 1 98 25 GLN B O 1
ATOM 2869 N N . ASP B 1 26 ? 3.061 7.711 3.217 1 98.56 26 ASP B N 1
ATOM 2870 C CA . ASP B 1 26 ? 2.34 6.93 2.215 1 98.56 26 ASP B CA 1
ATOM 2871 C C . ASP B 1 26 ? 2.512 7.535 0.823 1 98.56 26 ASP B C 1
ATOM 2873 O O . ASP B 1 26 ? 2.463 8.758 0.66 1 98.56 26 ASP B O 1
ATOM 2877 N N . ALA B 1 27 ? 2.77 6.711 -0.129 1 98.81 27 ALA B N 1
ATOM 2878 C CA . ALA B 1 27 ? 3.078 7.227 -1.46 1 98.81 27 ALA B CA 1
ATOM 2879 C C . ALA B 1 27 ? 2.357 6.426 -2.541 1 98.81 27 ALA B C 1
ATOM 2881 O O . ALA B 1 27 ? 2.242 5.203 -2.441 1 98.81 27 ALA B O 1
ATOM 2882 N N . LEU B 1 28 ? 1.854 7.074 -3.479 1 98.81 28 LEU B N 1
ATOM 2883 C CA . LEU B 1 28 ? 1.222 6.539 -4.68 1 98.81 28 LEU B CA 1
ATOM 2884 C C . LEU B 1 28 ? 1.859 7.125 -5.938 1 98.81 28 LEU B C 1
ATOM 2886 O O . LEU B 1 28 ? 1.936 8.344 -6.086 1 98.81 28 LEU B O 1
ATOM 2890 N N . LEU B 1 29 ? 2.41 6.309 -6.793 1 98.81 29 LEU B N 1
ATOM 2891 C CA . LEU B 1 29 ? 2.85 6.766 -8.109 1 98.81 29 LEU B CA 1
ATOM 2892 C C . LEU B 1 29 ? 1.776 6.508 -9.164 1 98.81 29 LEU B C 1
ATOM 2894 O O . LEU B 1 29 ? 1.729 5.426 -9.75 1 98.81 29 LEU B O 1
ATOM 2898 N N . ALA B 1 30 ? 0.953 7.539 -9.406 1 98.56 30 ALA B N 1
ATOM 2899 C CA . ALA B 1 30 ? -0.109 7.441 -10.398 1 98.56 30 ALA B CA 1
ATOM 2900 C C . ALA B 1 30 ? 0.457 7.543 -11.812 1 98.56 30 ALA B C 1
ATOM 2902 O O . ALA B 1 30 ? 1.251 8.438 -12.109 1 98.56 30 ALA B O 1
ATOM 2903 N N . ARG B 1 31 ? 0.025 6.621 -12.641 1 96.5 31 ARG B N 1
ATOM 2904 C CA . ARG B 1 31 ? 0.595 6.539 -13.977 1 96.5 31 ARG B CA 1
ATOM 2905 C C . ARG B 1 31 ? -0.5 6.422 -15.039 1 96.5 31 ARG B C 1
ATOM 2907 O O . ARG B 1 31 ? -1.492 5.719 -14.836 1 96.5 31 ARG B O 1
ATOM 2914 N N . PRO B 1 32 ? -0.318 7.121 -16.156 1 94.88 32 PRO B N 1
ATOM 2915 C CA . PRO B 1 32 ? -1.271 6.941 -17.25 1 94.88 32 PRO B CA 1
ATOM 2916 C C . PRO B 1 32 ? -1.158 5.57 -17.906 1 94.88 32 PRO B C 1
ATOM 2918 O O . PRO B 1 32 ? -0.073 4.984 -17.938 1 94.88 32 PRO B O 1
ATOM 2921 N N . GLY B 1 33 ? -2.26 5.016 -18.359 1 89.06 33 GLY B N 1
ATOM 2922 C CA . GLY B 1 33 ? -2.258 3.807 -19.156 1 89.06 33 GLY B CA 1
ATOM 2923 C C . GLY B 1 33 ? -2.318 2.535 -18.344 1 89.06 33 GLY B C 1
ATOM 2924 O O . GLY B 1 33 ? -2.256 1.432 -18.891 1 89.06 33 GLY B O 1
ATOM 2925 N N . LEU B 1 34 ? -2.387 2.617 -17.062 1 89.81 34 LEU B N 1
ATOM 2926 C CA . LEU B 1 34 ? -2.469 1.462 -16.188 1 89.81 34 LEU B CA 1
ATOM 2927 C C . LEU B 1 34 ? -3.725 1.528 -15.312 1 89.81 34 LEU B C 1
ATOM 2929 O O . LEU B 1 34 ? -4.152 2.613 -14.922 1 89.81 34 LEU B O 1
ATOM 2933 N N . GLU B 1 35 ? -4.305 0.324 -15.031 1 90.06 35 GLU B N 1
ATOM 2934 C CA . GLU B 1 35 ? -5.348 0.287 -14.008 1 90.06 35 GLU B CA 1
ATOM 2935 C C . GLU B 1 35 ? -4.816 0.75 -12.656 1 90.06 35 GLU B C 1
ATOM 2937 O O . GLU B 1 35 ? -3.689 0.421 -12.281 1 90.06 35 GLU B O 1
ATOM 2942 N N . TYR B 1 36 ? -5.605 1.537 -11.945 1 93.62 36 TYR B N 1
ATOM 2943 C CA . TYR B 1 36 ? -5.098 2.189 -10.742 1 93.62 36 TYR B CA 1
ATOM 2944 C C . TYR B 1 36 ? -4.707 1.162 -9.688 1 93.62 36 TYR B C 1
ATOM 2946 O O . TYR B 1 36 ? -3.834 1.419 -8.852 1 93.62 36 TYR B O 1
ATOM 2954 N N . GLU B 1 37 ? -5.312 -0.041 -9.75 1 95.12 37 GLU B N 1
ATOM 2955 C CA . GLU B 1 37 ? -4.953 -1.096 -8.805 1 95.12 37 GLU B CA 1
ATOM 2956 C C . GLU B 1 37 ? -3.504 -1.534 -9 1 95.12 37 GLU B C 1
ATOM 2958 O O . GLU B 1 37 ? -2.881 -2.057 -8.07 1 95.12 37 GLU B O 1
ATOM 2963 N N . ASN B 1 38 ? -2.979 -1.275 -10.195 1 95.38 38 ASN B N 1
ATOM 2964 C CA . ASN B 1 38 ? -1.612 -1.682 -10.508 1 95.38 38 ASN B CA 1
ATOM 2965 C C . ASN B 1 38 ? -0.626 -0.533 -10.312 1 95.38 38 ASN B C 1
ATOM 2967 O O . ASN B 1 38 ? 0.566 -0.678 -10.586 1 95.38 38 ASN B O 1
ATOM 2971 N N . TRP B 1 39 ? -1.135 0.659 -9.898 1 97.88 39 TRP B N 1
ATOM 2972 C CA . TRP B 1 39 ? -0.218 1.756 -9.609 1 97.88 39 TRP B CA 1
ATOM 2973 C C . TRP B 1 39 ? 0.712 1.396 -8.453 1 97.88 39 TRP B C 1
ATOM 2975 O O . TRP B 1 39 ? 0.276 0.825 -7.449 1 97.88 39 TRP B O 1
ATOM 2985 N N . PRO B 1 40 ? 2.016 1.717 -8.594 1 98.38 40 PRO B N 1
ATOM 2986 C CA . PRO B 1 40 ? 2.945 1.485 -7.484 1 98.38 40 PRO B CA 1
ATOM 2987 C C . PRO B 1 40 ? 2.568 2.264 -6.227 1 98.38 40 PRO B C 1
ATOM 2989 O O . PRO B 1 40 ? 2.143 3.418 -6.316 1 98.38 40 PRO B O 1
ATOM 2992 N N . ARG B 1 41 ? 2.664 1.604 -5.066 1 98.25 41 ARG B N 1
ATOM 2993 C CA . ARG B 1 41 ? 2.316 2.166 -3.764 1 98.25 41 ARG B CA 1
ATOM 2994 C C . ARG B 1 41 ? 3.377 1.828 -2.721 1 98.25 41 ARG B C 1
ATOM 2996 O O . ARG B 1 41 ? 4.012 0.773 -2.791 1 98.25 41 ARG B O 1
ATOM 3003 N N . PHE B 1 42 ? 3.516 2.74 -1.778 1 98.62 42 PHE B N 1
ATOM 3004 C CA . PHE B 1 42 ? 4.473 2.559 -0.695 1 98.62 42 PHE B CA 1
ATOM 3005 C C . PHE B 1 42 ? 3.9 3.057 0.625 1 98.62 42 PHE B C 1
ATOM 3007 O O . PHE B 1 42 ? 3.322 4.145 0.687 1 98.62 42 PHE B O 1
ATOM 3014 N N . VAL B 1 43 ? 3.887 2.275 1.612 1 98.5 43 VAL B N 1
ATOM 3015 C CA . VAL B 1 43 ? 3.76 2.711 3 1 98.5 43 VAL B CA 1
ATOM 3016 C C . VAL B 1 43 ? 5.09 2.51 3.727 1 98.5 43 VAL B C 1
ATOM 3018 O O . VAL B 1 43 ? 5.543 1.377 3.904 1 98.5 43 VAL B O 1
ATOM 3021 N N . LEU B 1 44 ? 5.762 3.594 4.047 1 98.25 44 LEU B N 1
ATOM 3022 C CA . LEU B 1 44 ? 7.109 3.604 4.609 1 98.25 44 LEU B CA 1
ATOM 3023 C C . LEU B 1 44 ? 7.137 4.363 5.934 1 98.25 44 LEU B C 1
ATOM 3025 O O . LEU B 1 44 ? 6.219 5.133 6.23 1 98.25 44 LEU B O 1
ATOM 3029 N N . PRO B 1 45 ? 8.172 4.102 6.77 1 96.5 45 PRO B N 1
ATOM 3030 C CA . PRO B 1 45 ? 8.344 5.008 7.906 1 96.5 45 PRO B CA 1
ATOM 3031 C C . PRO B 1 45 ? 8.484 6.469 7.484 1 96.5 45 PRO B C 1
ATOM 3033 O O . PRO B 1 45 ? 9.117 6.758 6.461 1 96.5 45 PRO B O 1
ATOM 3036 N N . SER B 1 46 ? 7.848 7.312 8.219 1 97.19 46 SER B N 1
ATOM 3037 C CA . SER B 1 46 ? 7.953 8.734 7.895 1 97.19 46 SER B CA 1
ATOM 3038 C C . SER B 1 46 ? 9.398 9.219 8 1 97.19 46 SER B C 1
ATOM 3040 O O . SER B 1 46 ? 10.211 8.609 8.711 1 97.19 46 SER B O 1
ATOM 3042 N N . PRO B 1 47 ? 9.773 10.305 7.352 1 97.38 47 PRO B N 1
ATOM 3043 C CA . PRO B 1 47 ? 11.109 10.883 7.488 1 97.38 47 PRO B CA 1
ATOM 3044 C C . PRO B 1 47 ? 11.477 11.203 8.938 1 97.38 47 PRO B C 1
ATOM 3046 O O . PRO B 1 47 ? 12.633 11.039 9.336 1 97.38 47 PRO B O 1
ATOM 3049 N N . ALA B 1 48 ? 10.516 11.633 9.719 1 96.69 48 ALA B N 1
ATOM 3050 C CA . ALA B 1 48 ? 10.773 11.938 11.117 1 96.69 48 ALA B CA 1
ATOM 3051 C C . ALA B 1 48 ? 11.219 10.688 11.883 1 96.69 48 ALA B C 1
ATOM 3053 O O . ALA B 1 48 ? 12.07 10.766 12.773 1 96.69 48 ALA B O 1
ATOM 3054 N N . ARG B 1 49 ? 10.609 9.586 11.523 1 95.62 49 ARG B N 1
ATOM 3055 C CA . ARG B 1 49 ? 11.008 8.328 12.156 1 95.62 49 ARG B CA 1
ATOM 3056 C C . ARG B 1 49 ? 12.445 7.973 11.805 1 95.62 49 ARG B C 1
ATOM 3058 O O . ARG B 1 49 ? 13.172 7.414 12.625 1 95.62 49 ARG B O 1
ATOM 3065 N N . LEU B 1 50 ? 12.836 8.234 10.625 1 96.31 50 LEU B N 1
ATOM 3066 C CA . LEU B 1 50 ? 14.203 7.973 10.195 1 96.31 50 LEU B CA 1
ATOM 3067 C C . LEU B 1 50 ? 15.188 8.859 10.938 1 96.31 50 LEU B C 1
ATOM 3069 O O . LEU B 1 50 ? 16.266 8.414 11.328 1 96.31 50 LEU B O 1
ATOM 3073 N N . VAL B 1 51 ? 14.82 10.109 11.125 1 97.5 51 VAL B N 1
ATOM 3074 C CA . VAL B 1 51 ? 15.641 11.031 11.898 1 97.5 51 VAL B CA 1
ATOM 3075 C C . VAL B 1 51 ? 15.766 10.523 13.336 1 97.5 51 VAL B C 1
ATOM 3077 O O . VAL B 1 51 ? 16.859 10.539 13.914 1 97.5 51 VAL B O 1
ATOM 3080 N N . ALA B 1 52 ? 14.648 10.094 13.883 1 97.75 52 ALA B N 1
ATOM 3081 C CA . ALA B 1 52 ? 14.664 9.547 15.242 1 97.75 52 ALA B CA 1
ATOM 3082 C C . ALA B 1 52 ? 15.633 8.375 15.352 1 97.75 52 ALA B C 1
ATOM 3084 O O . ALA B 1 52 ? 16.391 8.273 16.312 1 97.75 52 ALA B O 1
ATOM 3085 N N . GLN B 1 53 ? 15.562 7.516 14.422 1 96.25 53 GLN B N 1
ATOM 3086 C CA . GLN B 1 53 ? 16.469 6.367 14.398 1 96.25 53 GLN B CA 1
ATOM 3087 C C . GLN B 1 53 ? 17.922 6.816 14.344 1 96.25 53 GLN B C 1
ATOM 3089 O O . GLN B 1 53 ? 18.766 6.273 15.062 1 96.25 53 GLN B O 1
ATOM 3094 N N . ARG B 1 54 ? 18.219 7.746 13.5 1 97.25 54 ARG B N 1
ATOM 3095 C CA . ARG B 1 54 ? 19.578 8.266 13.359 1 97.25 54 ARG B CA 1
ATOM 3096 C C . ARG B 1 54 ? 20.078 8.875 14.672 1 97.25 54 ARG B C 1
ATOM 3098 O O . ARG B 1 54 ? 21.219 8.68 15.062 1 97.25 54 ARG B O 1
ATOM 3105 N N . ILE B 1 55 ? 19.203 9.617 15.336 1 98.25 55 ILE B N 1
ATOM 3106 C CA . ILE B 1 55 ? 19.547 10.227 16.609 1 98.25 55 ILE B CA 1
ATOM 3107 C C . ILE B 1 55 ? 19.875 9.141 17.641 1 98.25 55 ILE B C 1
ATOM 3109 O O . ILE B 1 55 ? 20.859 9.234 18.359 1 98.25 55 ILE B O 1
ATOM 3113 N N . ARG B 1 56 ? 19.078 8.125 17.672 1 97.94 56 ARG B N 1
ATOM 3114 C CA . ARG B 1 56 ? 19.312 7.035 18.609 1 97.94 56 ARG B CA 1
ATOM 3115 C C . ARG B 1 56 ? 20.641 6.34 18.328 1 97.94 56 ARG B C 1
ATOM 3117 O O . ARG B 1 56 ? 21.344 5.941 19.25 1 97.94 56 ARG B O 1
ATOM 3124 N N . GLU B 1 57 ? 20.922 6.16 17.094 1 97.31 57 GLU B N 1
ATOM 3125 C CA . GLU B 1 57 ? 22.219 5.602 16.719 1 97.31 57 GLU B CA 1
ATOM 3126 C C . GLU B 1 57 ? 23.375 6.461 17.234 1 97.31 57 GLU B C 1
ATOM 3128 O O . GLU B 1 57 ? 24.344 5.941 17.781 1 97.31 57 GLU B O 1
ATOM 3133 N N . LEU B 1 58 ? 23.234 7.715 17.078 1 98.06 58 LEU B N 1
ATOM 3134 C CA . LEU B 1 58 ? 24.266 8.633 17.516 1 98.06 58 LEU B CA 1
ATOM 3135 C C . LEU B 1 58 ? 24.375 8.664 19.031 1 98.06 58 LEU B C 1
ATOM 3137 O O . LEU B 1 58 ? 25.469 8.828 19.578 1 98.06 58 LEU B O 1
ATOM 3141 N N . THR B 1 59 ? 23.234 8.531 19.688 1 98.25 59 THR B N 1
ATOM 3142 C CA . THR B 1 59 ? 23.219 8.445 21.156 1 98.25 59 THR B CA 1
ATOM 3143 C C . THR B 1 59 ? 24 7.219 21.625 1 98.25 59 THR B C 1
ATOM 3145 O O . THR B 1 59 ? 24.797 7.309 22.562 1 98.25 59 THR B O 1
ATOM 3148 N N . LEU B 1 60 ? 23.797 6.125 20.984 1 97.69 60 LEU B N 1
ATOM 3149 C CA . LEU B 1 60 ? 24.5 4.895 21.312 1 97.69 60 LEU B CA 1
ATOM 3150 C C . LEU B 1 60 ? 26.016 5.07 21.125 1 97.69 60 LEU B C 1
ATOM 3152 O O . LEU B 1 60 ? 26.797 4.512 21.875 1 97.69 60 LEU B O 1
ATOM 3156 N N . LEU B 1 61 ? 26.422 5.824 20.188 1 97.25 61 LEU B N 1
ATOM 3157 C CA . LEU B 1 61 ? 27.828 6.051 19.859 1 97.25 61 LEU B CA 1
ATOM 3158 C C . LEU B 1 61 ? 28.406 7.207 20.688 1 97.25 61 LEU B C 1
ATOM 3160 O O . LEU B 1 61 ? 29.578 7.531 20.578 1 97.25 61 LEU B O 1
ATOM 3164 N N . ARG B 1 62 ? 27.531 7.852 21.422 1 97.38 62 ARG B N 1
ATOM 3165 C CA . ARG B 1 62 ? 27.891 8.969 22.281 1 97.38 62 ARG B CA 1
ATOM 3166 C C . ARG B 1 62 ? 28.5 10.109 21.484 1 97.38 62 ARG B C 1
ATOM 3168 O O . ARG B 1 62 ? 29.562 10.633 21.844 1 97.38 62 ARG B O 1
ATOM 3175 N N . ARG B 1 63 ? 27.891 10.359 20.359 1 97.88 63 ARG B N 1
ATOM 3176 C CA . ARG B 1 63 ? 28.281 11.469 19.5 1 97.88 63 ARG B CA 1
ATOM 3177 C C . ARG B 1 63 ? 27.266 12.609 19.594 1 97.88 63 ARG B C 1
ATOM 3179 O O . ARG B 1 63 ? 26.062 12.375 19.656 1 97.88 63 ARG B O 1
ATOM 3186 N N . GLY B 1 64 ? 27.781 13.82 19.562 1 97.81 64 GLY B N 1
ATOM 3187 C CA . GLY B 1 64 ? 26.891 14.961 19.422 1 97.81 64 GLY B CA 1
ATOM 3188 C C . GLY B 1 64 ? 26.234 15.055 18.062 1 97.81 64 GLY B C 1
ATOM 3189 O O . GLY B 1 64 ? 26.688 14.414 17.109 1 97.81 64 GLY B O 1
ATOM 3190 N N . LEU B 1 65 ? 25.094 15.805 18.047 1 98 65 LEU B N 1
ATOM 3191 C CA . LEU B 1 65 ? 24.453 15.93 16.75 1 98 65 LEU B CA 1
ATOM 3192 C C . LEU B 1 65 ? 24.203 17.391 16.406 1 98 65 LEU B C 1
ATOM 3194 O O . LEU B 1 65 ? 24.078 18.234 17.297 1 98 65 LEU B O 1
ATOM 3198 N N . TRP B 1 66 ? 24.219 17.719 15.148 1 98.69 66 TRP B N 1
ATOM 3199 C CA . TRP B 1 66 ? 23.875 19 14.57 1 98.69 66 TRP B CA 1
ATOM 3200 C C . TRP B 1 66 ? 22.75 18.859 13.547 1 98.69 66 TRP B C 1
ATOM 3202 O O . TRP B 1 66 ? 22.938 18.25 12.484 1 98.69 66 TRP B O 1
ATOM 3212 N N . LEU B 1 67 ? 21.547 19.375 13.961 1 98.56 67 LEU B N 1
ATOM 3213 C CA . LEU B 1 67 ? 20.391 19.328 13.07 1 98.56 67 LEU B CA 1
ATOM 3214 C C . LEU B 1 67 ? 20.438 20.469 12.062 1 98.56 67 LEU B C 1
ATOM 3216 O O . LEU B 1 67 ? 20.562 21.641 12.453 1 98.56 67 LEU B O 1
ATOM 3220 N N . HIS B 1 68 ? 20.406 20.141 10.82 1 98.31 68 HIS B N 1
ATOM 3221 C CA . HIS B 1 68 ? 20.406 21.141 9.766 1 98.31 68 HIS B CA 1
ATOM 3222 C C . HIS B 1 68 ? 19.422 20.781 8.656 1 98.31 68 HIS B C 1
ATOM 3224 O O . HIS B 1 68 ? 18.844 19.688 8.672 1 98.31 68 HIS B O 1
ATOM 3230 N N . GLY B 1 69 ? 19.156 21.719 7.695 1 96.88 69 GLY B N 1
ATOM 3231 C CA . GLY B 1 69 ? 18.109 21.578 6.695 1 96.88 69 GLY B CA 1
ATOM 3232 C C . GLY B 1 69 ? 16.906 22.453 6.945 1 96.88 69 GLY B C 1
ATOM 3233 O O . GLY B 1 69 ? 17.062 23.656 7.203 1 96.88 69 GLY B O 1
ATOM 3234 N N . GLY B 1 70 ? 15.742 21.859 6.793 1 95.12 70 GLY B N 1
ATOM 3235 C CA . GLY B 1 70 ? 14.539 22.688 6.895 1 95.12 70 GLY B CA 1
ATOM 3236 C C . GLY B 1 70 ? 13.523 22.141 7.875 1 95.12 70 GLY B C 1
ATOM 3237 O O . GLY B 1 70 ? 13.789 21.141 8.555 1 95.12 70 GLY B O 1
ATOM 3238 N N . ASN B 1 71 ? 12.398 22.938 7.992 1 95.44 71 ASN B N 1
ATOM 3239 C CA . ASN B 1 71 ? 11.266 22.5 8.812 1 95.44 71 ASN B CA 1
ATOM 3240 C C . ASN B 1 71 ? 10.703 21.172 8.32 1 95.44 71 ASN B C 1
ATOM 3242 O O . ASN B 1 71 ? 10.664 20.906 7.113 1 95.44 71 ASN B O 1
ATOM 3246 N N . MET B 1 72 ? 10.383 20.312 9.234 1 96.5 72 MET B N 1
ATOM 3247 C CA . MET B 1 72 ? 9.789 19 8.945 1 96.5 72 MET B CA 1
ATOM 3248 C C . MET B 1 72 ? 8.906 18.531 10.094 1 96.5 72 MET B C 1
ATOM 3250 O O . MET B 1 72 ? 8.664 19.297 11.039 1 96.5 72 MET B O 1
ATOM 3254 N N . GLY B 1 73 ? 8.391 17.281 9.945 1 93.94 73 GLY B N 1
ATOM 3255 C CA . GLY B 1 73 ? 7.609 16.703 11.031 1 93.94 73 GLY B CA 1
ATOM 3256 C C . GLY B 1 73 ? 8.43 16.453 12.281 1 93.94 73 GLY B C 1
ATOM 3257 O O . GLY B 1 73 ? 9.594 16.047 12.203 1 93.94 73 GLY B O 1
ATOM 3258 N N . GLY B 1 74 ? 7.848 16.625 13.453 1 90 74 GLY B N 1
ATOM 3259 C CA . GLY B 1 74 ? 8.547 16.609 14.727 1 90 74 GLY B CA 1
ATOM 3260 C C . GLY B 1 74 ? 8.609 15.227 15.352 1 90 74 GLY B C 1
ATOM 3261 O O . GLY B 1 74 ? 8.836 15.094 16.562 1 90 74 GLY B O 1
ATOM 3262 N N . GLY B 1 75 ? 8.383 14.164 14.672 1 89.62 75 GLY B N 1
ATOM 3263 C CA . GLY B 1 75 ? 8.281 12.812 15.195 1 89.62 75 GLY B CA 1
ATOM 3264 C C . GLY B 1 75 ? 9.57 12.305 15.797 1 89.62 75 GLY B C 1
ATOM 3265 O O . GLY B 1 75 ? 9.617 11.188 16.328 1 89.62 75 GLY B O 1
ATOM 3266 N N . PHE B 1 76 ? 10.625 13.109 15.859 1 96.06 76 PHE B N 1
ATOM 3267 C CA . PHE B 1 76 ? 11.906 12.672 16.406 1 96.06 76 PHE B CA 1
ATOM 3268 C C . PHE B 1 76 ? 12.172 13.328 17.75 1 96.06 76 PHE B C 1
ATOM 3270 O O . PHE B 1 76 ? 13.25 13.172 18.328 1 96.06 76 PHE B O 1
ATOM 3277 N N . GLY B 1 77 ? 11.211 14.062 18.312 1 94.5 77 GLY B N 1
ATOM 3278 C CA . GLY B 1 77 ? 11.367 14.812 19.547 1 94.5 77 GLY B CA 1
ATOM 3279 C C . GLY B 1 77 ? 11.781 13.953 20.719 1 94.5 77 GLY B C 1
ATOM 3280 O O . GLY B 1 77 ? 12.648 14.336 21.516 1 94.5 77 GLY B O 1
ATOM 3281 N N . GLN B 1 78 ? 11.156 12.805 20.828 1 95.38 78 GLN B N 1
ATOM 3282 C CA . GLN B 1 78 ? 11.477 11.914 21.938 1 95.38 78 GLN B CA 1
ATOM 3283 C C . GLN B 1 78 ? 12.93 11.438 21.859 1 95.38 78 GLN B C 1
ATOM 3285 O O . GLN B 1 78 ? 13.625 11.367 22.875 1 95.38 78 GLN B O 1
ATOM 3290 N N . ALA B 1 79 ? 13.328 11.023 20.703 1 97.69 79 ALA B N 1
ATOM 3291 C CA . ALA B 1 79 ? 14.719 10.602 20.5 1 97.69 79 ALA B CA 1
ATOM 3292 C C . ALA B 1 79 ? 15.688 11.719 20.891 1 97.69 79 ALA B C 1
ATOM 3294 O O . ALA B 1 79 ? 16.734 11.461 21.5 1 97.69 79 ALA B O 1
ATOM 3295 N N . LEU B 1 80 ? 15.336 12.922 20.547 1 98.25 80 LEU B N 1
ATOM 3296 C CA . LEU B 1 80 ? 16.156 14.086 20.875 1 98.25 80 LEU B CA 1
ATOM 3297 C C . LEU B 1 80 ? 16.25 14.297 22.375 1 98.25 80 LEU B C 1
ATOM 3299 O O . LEU B 1 80 ? 17.328 14.539 22.922 1 98.25 80 LEU B O 1
ATOM 3303 N N . LYS B 1 81 ? 15.117 14.203 23.016 1 97.62 81 LYS B N 1
ATOM 3304 C CA . LYS B 1 81 ? 15.078 14.344 24.469 1 97.62 81 LYS B CA 1
ATOM 3305 C C . LYS B 1 81 ? 15.953 13.297 25.141 1 97.62 81 LYS B C 1
ATOM 3307 O O . LYS B 1 81 ? 16.672 13.609 26.094 1 97.62 81 LYS B O 1
ATOM 3312 N N . GLU B 1 82 ? 15.812 12.07 24.672 1 98.19 82 GLU B N 1
ATOM 3313 C CA . GLU B 1 82 ? 16.625 10.984 25.219 1 98.19 82 GLU B CA 1
ATOM 3314 C C . GLU B 1 82 ? 18.109 11.227 24.984 1 98.19 82 GLU B C 1
ATOM 3316 O O . GLU B 1 82 ? 18.938 10.922 25.844 1 98.19 82 GLU B O 1
ATOM 3321 N N . HIS B 1 83 ? 18.453 11.727 23.859 1 98.5 83 HIS B N 1
ATOM 3322 C CA . HIS B 1 83 ? 19.828 12.062 23.516 1 98.5 83 HIS B CA 1
ATOM 3323 C C . HIS B 1 83 ? 20.406 13.102 24.469 1 98.5 83 HIS B C 1
ATOM 3325 O O . HIS B 1 83 ? 21.516 12.93 24.984 1 98.5 83 HIS B O 1
ATOM 3331 N N . LEU B 1 84 ? 19.688 14.141 24.781 1 98.12 84 LEU B N 1
ATOM 3332 C CA . LEU B 1 84 ? 20.078 15.211 25.688 1 98.12 84 LEU B CA 1
ATOM 3333 C C . LEU B 1 84 ? 20.172 14.695 27.125 1 98.12 84 LEU B C 1
ATOM 3335 O O . LEU B 1 84 ? 21.109 15.055 27.859 1 98.12 84 LEU B O 1
ATOM 3339 N N . ALA B 1 85 ? 19.219 13.875 27.453 1 97.81 85 ALA B N 1
ATOM 3340 C CA . ALA B 1 85 ? 19.219 13.297 28.797 1 97.81 85 ALA B CA 1
ATOM 3341 C C . ALA B 1 85 ? 20.453 12.453 29.031 1 97.81 85 ALA B C 1
ATOM 3343 O O . ALA B 1 85 ? 20.891 12.297 30.172 1 97.81 85 ALA B O 1
ATOM 3344 N N . ALA B 1 86 ? 20.969 11.914 27.984 1 97.75 86 ALA B N 1
ATOM 3345 C CA . ALA B 1 86 ? 22.188 11.109 28.062 1 97.75 86 ALA B CA 1
ATOM 3346 C C . ALA B 1 86 ? 23.422 11.992 28.188 1 97.75 86 ALA B C 1
ATOM 3348 O O . ALA B 1 86 ? 24.547 11.492 28.219 1 97.75 86 ALA B O 1
ATOM 3349 N N . GLY B 1 87 ? 23.266 13.305 28.234 1 96.94 87 GLY B N 1
ATOM 3350 C CA . GLY B 1 87 ? 24.359 14.242 28.438 1 96.94 87 GLY B CA 1
ATOM 3351 C C . GLY B 1 87 ? 25.094 14.594 27.156 1 96.94 87 GLY B C 1
ATOM 3352 O O . GLY B 1 87 ? 26.219 15.078 27.203 1 96.94 87 GLY B O 1
ATOM 3353 N N . LEU B 1 88 ? 24.5 14.273 26.016 1 97.62 88 LEU B N 1
ATOM 3354 C CA . LEU B 1 88 ? 25.156 14.508 24.734 1 97.62 88 LEU B CA 1
ATOM 3355 C C . LEU B 1 88 ? 24.703 15.828 24.125 1 97.62 88 LEU B C 1
ATOM 3357 O O . LEU B 1 88 ? 23.594 16.297 24.391 1 97.62 88 LEU B O 1
ATOM 3361 N N . SER B 1 89 ? 25.562 16.406 23.359 1 97.69 89 SER B N 1
ATOM 3362 C CA . SER B 1 89 ? 25.281 17.719 22.781 1 97.69 89 SER B CA 1
ATOM 3363 C C . SER B 1 89 ? 24.344 17.609 21.578 1 97.69 89 SER B C 1
ATOM 3365 O O . SER B 1 89 ? 24.453 16.672 20.781 1 97.69 89 SER B O 1
ATOM 3367 N N . ALA B 1 90 ? 23.422 18.547 21.484 1 98.31 90 ALA B N 1
ATOM 3368 C CA . ALA B 1 90 ? 22.547 18.719 20.312 1 98.31 90 ALA B CA 1
ATOM 3369 C C . ALA B 1 90 ? 22.5 20.188 19.875 1 98.31 90 ALA B C 1
ATOM 3371 O O . ALA B 1 90 ? 22.266 21.078 20.703 1 98.31 90 ALA B O 1
ATOM 3372 N N . THR B 1 91 ? 22.797 20.438 18.641 1 98.44 91 THR B N 1
ATOM 3373 C CA . THR B 1 91 ? 22.75 21.781 18.047 1 98.44 91 THR B CA 1
ATOM 3374 C C . THR B 1 91 ? 21.875 21.781 16.797 1 98.44 91 THR B C 1
ATOM 3376 O O . THR B 1 91 ? 21.531 20.719 16.281 1 98.44 91 THR B O 1
ATOM 3379 N N . ALA B 1 92 ? 21.422 22.953 16.391 1 98.44 92 ALA B N 1
ATOM 3380 C CA . ALA B 1 92 ? 20.562 23.047 15.211 1 98.44 92 ALA B CA 1
ATOM 3381 C C . ALA B 1 92 ? 20.703 24.391 14.523 1 98.44 92 ALA B C 1
ATOM 3383 O O . ALA B 1 92 ? 21 25.406 15.18 1 98.44 92 ALA B O 1
ATOM 3384 N N . THR B 1 93 ? 20.609 24.406 13.242 1 98.06 93 THR B N 1
ATOM 3385 C CA . THR B 1 93 ? 20.375 25.672 12.578 1 98.06 93 THR B CA 1
ATOM 3386 C C . THR B 1 93 ? 19.016 26.234 12.938 1 98.06 93 THR B C 1
ATOM 3388 O O . THR B 1 93 ? 18.109 25.484 13.328 1 98.06 93 THR B O 1
ATOM 3391 N N . PRO B 1 94 ? 18.781 27.531 12.773 1 95.62 94 PRO B N 1
ATOM 3392 C CA . PRO B 1 94 ? 17.469 28.125 13.086 1 95.62 94 PRO B CA 1
ATOM 3393 C C . PRO B 1 94 ? 16.328 27.5 12.273 1 95.62 94 PRO B C 1
ATOM 3395 O O . PRO B 1 94 ? 15.258 27.25 12.812 1 95.62 94 PRO B O 1
ATOM 3398 N N . ASP B 1 95 ? 16.516 27.188 11.062 1 94.44 95 ASP B N 1
ATOM 3399 C CA . ASP B 1 95 ? 15.484 26.625 10.203 1 94.44 95 ASP B CA 1
ATOM 3400 C C . ASP B 1 95 ? 15.125 25.219 10.633 1 94.44 95 ASP B C 1
ATOM 3402 O O . ASP B 1 95 ? 13.953 24.844 10.672 1 94.44 95 ASP B O 1
ATOM 3406 N N . ALA B 1 96 ? 16.172 24.484 10.969 1 96.69 96 ALA B N 1
ATOM 3407 C CA . ALA B 1 96 ? 15.938 23.094 11.391 1 96.69 96 ALA B CA 1
ATOM 3408 C C . ALA B 1 96 ? 15.242 23.062 12.75 1 96.69 96 ALA B C 1
ATOM 3410 O O . ALA B 1 96 ? 14.453 22.141 13.016 1 96.69 96 ALA B O 1
ATOM 3411 N N . ALA B 1 97 ? 15.5 24.016 13.578 1 96.12 97 ALA B N 1
ATOM 3412 C CA . ALA B 1 97 ? 14.953 24.062 14.93 1 96.12 97 ALA B CA 1
ATOM 3413 C C . ALA B 1 97 ? 13.43 24.203 14.906 1 96.12 97 ALA B C 1
ATOM 3415 O O . ALA B 1 97 ? 12.758 23.812 15.859 1 96.12 97 ALA B O 1
ATOM 3416 N N . LYS B 1 98 ? 12.898 24.688 13.789 1 93.25 98 LYS B N 1
ATOM 3417 C CA . LYS B 1 98 ? 11.453 24.859 13.656 1 93.25 98 LYS B CA 1
ATOM 3418 C C . LYS B 1 98 ? 10.742 23.5 13.656 1 93.25 98 LYS B C 1
ATOM 3420 O O . LYS B 1 98 ? 9.539 23.422 13.922 1 93.25 98 LYS B O 1
ATOM 3425 N N . ALA B 1 99 ? 11.461 22.453 13.328 1 95 99 ALA B N 1
ATOM 3426 C CA . ALA B 1 99 ? 10.906 21.109 13.367 1 95 99 ALA B CA 1
ATOM 3427 C C . ALA B 1 99 ? 10.688 20.641 14.805 1 95 99 ALA B C 1
ATOM 3429 O O . ALA B 1 99 ? 9.906 19.719 15.047 1 95 99 ALA B O 1
ATOM 3430 N N . ILE B 1 100 ? 11.43 21.281 15.719 1 94.44 100 ILE B N 1
ATOM 3431 C CA . ILE B 1 100 ? 11.328 20.938 17.141 1 94.44 100 ILE B CA 1
ATOM 3432 C C . ILE B 1 100 ? 10.211 21.75 17.781 1 94.44 100 ILE B C 1
ATOM 3434 O O . ILE B 1 100 ? 9.336 21.203 18.453 1 94.44 100 ILE B O 1
ATOM 3438 N N . HIS B 1 101 ? 10.312 23.047 17.609 1 91.56 101 HIS B N 1
ATOM 3439 C CA . HIS B 1 101 ? 9.336 24 18.141 1 91.56 101 HIS B CA 1
ATOM 3440 C C . HIS B 1 101 ? 9.453 25.344 17.422 1 91.56 101 HIS B C 1
ATOM 3442 O O . HIS B 1 101 ? 10.562 25.781 17.094 1 91.56 101 HIS B O 1
ATOM 3448 N N . ASP B 1 102 ? 8.367 26.031 17.266 1 87.75 102 ASP B N 1
ATOM 3449 C CA . ASP B 1 102 ? 8.359 27.312 16.547 1 87.75 102 ASP B CA 1
ATOM 3450 C C . ASP B 1 102 ? 9.055 28.406 17.375 1 87.75 102 ASP B C 1
ATOM 3452 O O . ASP B 1 102 ? 9.594 29.359 16.812 1 87.75 102 ASP B O 1
ATOM 3456 N N . ASN B 1 103 ? 8.969 28.219 18.641 1 89.31 103 ASN B N 1
ATOM 3457 C CA . ASN B 1 103 ? 9.578 29.203 19.547 1 89.31 103 ASN B CA 1
ATOM 3458 C C . ASN B 1 103 ? 11.031 28.844 19.859 1 89.31 103 ASN B C 1
ATOM 3460 O O . ASN B 1 103 ? 11.297 27.875 20.562 1 89.31 103 ASN B O 1
ATOM 3464 N N . ALA B 1 104 ? 11.938 29.719 19.484 1 92.44 104 ALA B N 1
ATOM 3465 C CA . ALA B 1 104 ? 13.367 29.484 19.641 1 92.44 104 ALA B CA 1
ATOM 3466 C C . ALA B 1 104 ? 13.742 29.344 21.125 1 92.44 104 ALA B C 1
ATOM 3468 O O . ALA B 1 104 ? 14.641 28.578 21.469 1 92.44 104 ALA B O 1
ATOM 3469 N N . ASP B 1 105 ? 13.023 30.094 21.922 1 93.44 105 ASP B N 1
ATOM 3470 C C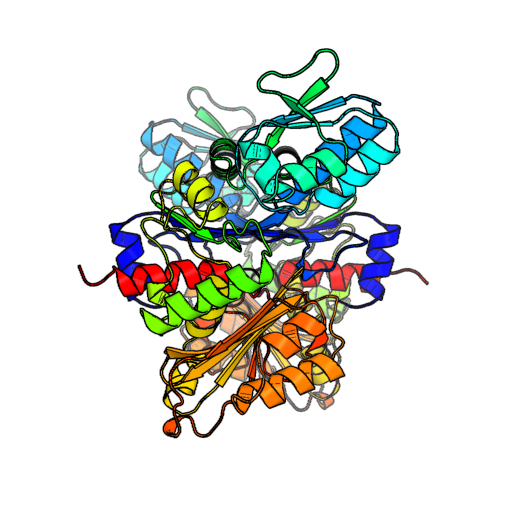A . ASP B 1 105 ? 13.352 30.062 23.344 1 93.44 105 ASP B CA 1
ATOM 3471 C C . ASP B 1 105 ? 13.008 28.703 23.953 1 93.44 105 ASP B C 1
ATOM 3473 O O . ASP B 1 105 ? 13.711 28.234 24.844 1 93.44 105 ASP B O 1
ATOM 3477 N N . VAL B 1 106 ? 11.938 28.172 23.5 1 92.81 106 VAL B N 1
ATOM 3478 C CA . VAL B 1 106 ? 11.562 26.844 23.969 1 92.81 106 VAL B CA 1
ATOM 3479 C C . VAL B 1 106 ? 12.625 25.828 23.562 1 92.81 106 VAL B C 1
ATOM 3481 O O . VAL B 1 106 ? 13.023 24.969 24.344 1 92.81 106 VAL B O 1
ATOM 3484 N N . VAL B 1 107 ? 13.141 25.906 22.344 1 95.31 107 VAL B N 1
ATOM 3485 C CA . VAL B 1 107 ? 14.148 24.984 21.812 1 95.31 107 VAL B CA 1
ATOM 3486 C C . VAL B 1 107 ? 15.445 25.125 22.625 1 95.31 107 VAL B C 1
ATOM 3488 O O . VAL B 1 107 ? 16.047 24.125 23.016 1 95.31 107 VAL B O 1
ATOM 3491 N N . ARG B 1 108 ? 15.828 26.328 22.922 1 96.25 108 ARG B N 1
ATOM 3492 C CA . ARG B 1 108 ? 17.016 26.578 23.75 1 96.25 108 ARG B CA 1
ATOM 3493 C C . ARG B 1 108 ? 16.844 26.031 25.156 1 96.25 108 ARG B C 1
ATOM 3495 O O . ARG B 1 108 ? 17.781 25.469 25.734 1 96.25 108 ARG B O 1
ATOM 3502 N N . GLY B 1 109 ? 15.648 26.219 25.625 1 95.94 109 GLY B N 1
ATOM 3503 C CA . GLY B 1 109 ? 15.336 25.719 26.969 1 95.94 109 GLY B CA 1
ATOM 3504 C C . GLY B 1 109 ? 15.445 24.203 27.078 1 95.94 109 GLY B C 1
ATOM 3505 O O . GLY B 1 109 ? 15.703 23.688 28.156 1 95.94 109 GLY B O 1
ATOM 3506 N N . MET B 1 110 ? 15.281 23.516 25.969 1 95.62 110 MET B N 1
ATOM 3507 C CA . MET B 1 110 ? 15.391 22.062 25.938 1 95.62 110 MET B CA 1
ATOM 3508 C C . MET B 1 110 ? 16.859 21.625 25.969 1 95.62 110 MET B C 1
ATOM 3510 O O . MET B 1 110 ? 17.156 20.453 26.203 1 95.62 110 MET B O 1
ATOM 3514 N N . GLY B 1 111 ? 17.734 22.609 25.688 1 96.69 111 GLY B N 1
ATOM 3515 C CA . GLY B 1 111 ? 19.156 22.281 25.688 1 96.69 111 GLY B CA 1
ATOM 3516 C C . GLY B 1 111 ? 19.766 22.25 24.297 1 96.69 111 GLY B C 1
ATOM 3517 O O . GLY B 1 111 ? 20.906 21.812 24.125 1 96.69 111 GLY B O 1
ATOM 3518 N N . VAL B 1 112 ? 19.031 22.641 23.344 1 97.88 112 VAL B N 1
ATOM 3519 C CA . VAL B 1 112 ? 19.531 22.656 21.969 1 97.88 112 VAL B CA 1
ATOM 3520 C C . VAL B 1 112 ? 20.125 24.016 21.641 1 97.88 112 VAL B C 1
ATOM 3522 O O . VAL B 1 112 ? 19.453 25.047 21.766 1 97.88 112 VAL B O 1
ATOM 3525 N N . GLU B 1 113 ? 21.344 24.047 21.297 1 96.69 113 GLU B N 1
ATOM 3526 C CA . GLU B 1 113 ? 22.016 25.297 20.938 1 96.69 113 GLU B CA 1
ATOM 3527 C C . GLU B 1 113 ? 21.938 25.562 19.438 1 96.69 113 GLU B C 1
ATOM 3529 O O . GLU B 1 113 ? 21.984 24.641 18.641 1 96.69 113 GLU B O 1
ATOM 3534 N N . PHE B 1 114 ? 21.828 26.844 19.094 1 97.44 114 PHE B N 1
ATOM 3535 C CA . PHE B 1 114 ? 21.766 27.203 17.688 1 97.44 114 PHE B CA 1
ATOM 3536 C C . PHE B 1 114 ? 23.156 27.453 17.125 1 97.44 114 PHE B C 1
ATOM 3538 O O . PHE B 1 114 ? 23.938 28.203 17.703 1 97.44 114 PHE B O 1
ATOM 3545 N N . CYS B 1 115 ? 23.453 26.75 16.078 1 96.12 115 CYS B N 1
ATOM 3546 C CA . CYS B 1 115 ? 24.734 26.891 15.375 1 96.12 115 CYS B CA 1
ATOM 3547 C C . CYS B 1 115 ? 24.531 26.859 13.867 1 96.12 115 CYS B C 1
ATOM 3549 O O . CYS B 1 115 ? 23.766 26.047 13.352 1 96.12 115 CYS B O 1
ATOM 3551 N N . GLU B 1 116 ? 25.297 27.781 13.18 1 96 116 GLU B N 1
ATOM 3552 C CA . GLU B 1 116 ? 25.188 27.828 11.727 1 96 116 GLU B CA 1
ATOM 3553 C C . GLU B 1 116 ? 26.031 26.734 11.078 1 96 116 GLU B C 1
ATOM 3555 O O . GLU B 1 116 ? 25.719 26.25 9.984 1 96 116 GLU B O 1
ATOM 3560 N N . GLU B 1 117 ? 27.125 26.406 11.789 1 96.88 117 GLU B N 1
ATOM 3561 C CA . GLU B 1 117 ? 28.016 25.375 11.281 1 96.88 117 GLU B CA 1
ATOM 3562 C C . GLU B 1 117 ? 28.094 24.188 12.234 1 96.88 117 GLU B C 1
ATOM 3564 O O . GLU B 1 117 ? 27.844 24.328 13.438 1 96.88 117 GLU B O 1
ATOM 3569 N N . CYS B 1 118 ? 28.344 23.094 11.68 1 97.31 118 CYS B N 1
ATOM 3570 C CA . CYS B 1 118 ? 28.438 21.875 12.477 1 97.31 118 CYS B CA 1
ATOM 3571 C C . CYS B 1 118 ? 29.578 21.969 13.484 1 97.31 118 CYS B C 1
ATOM 3573 O O . CYS B 1 118 ? 30.734 22.125 13.094 1 97.31 118 CYS B O 1
ATOM 3575 N N . PRO B 1 119 ? 29.266 21.891 14.742 1 95.94 119 PRO B N 1
ATOM 3576 C CA . PRO B 1 119 ? 30.344 21.938 15.734 1 95.94 119 PRO B CA 1
ATOM 3577 C C . PRO B 1 119 ? 31.297 20.75 15.633 1 95.94 119 PRO B C 1
ATOM 3579 O O . PRO B 1 119 ? 30.938 19.703 15.078 1 95.94 119 PRO B O 1
ATOM 3582 N N . LYS B 1 120 ? 32.438 21 16.359 1 91.88 120 LYS B N 1
ATOM 3583 C CA . LYS B 1 120 ? 33.406 19.906 16.438 1 91.88 120 LYS B CA 1
ATOM 3584 C C . LYS B 1 120 ? 32.812 18.719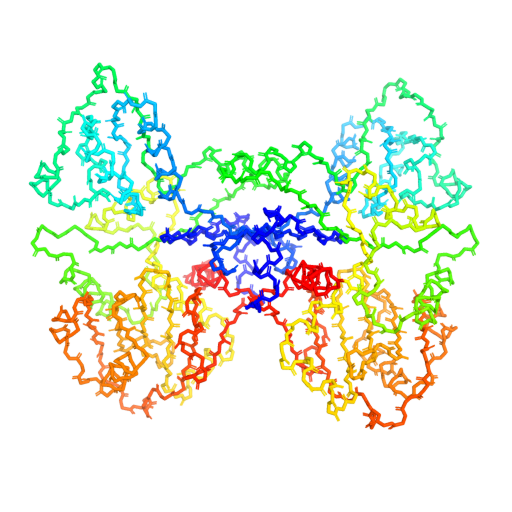 17.188 1 91.88 120 LYS B C 1
ATOM 3586 O O . LYS B 1 120 ? 32.062 18.891 18.141 1 91.88 120 LYS B O 1
ATOM 3591 N N . ASN B 1 121 ? 33.062 17.5 16.797 1 90.56 121 ASN B N 1
ATOM 3592 C CA . ASN B 1 121 ? 32.688 16.25 17.438 1 90.56 121 ASN B CA 1
ATOM 3593 C C . ASN B 1 121 ? 31.172 16 17.297 1 90.56 121 ASN B C 1
ATOM 3595 O O . ASN B 1 121 ? 30.594 15.273 18.094 1 90.56 121 ASN B O 1
ATOM 3599 N N . SER B 1 122 ? 30.484 16.75 16.5 1 97.25 122 SER B N 1
ATOM 3600 C CA . SER B 1 122 ? 29.062 16.531 16.203 1 97.25 122 SER B CA 1
ATOM 3601 C C . SER B 1 122 ? 28.875 15.938 14.82 1 97.25 122 SER B C 1
ATOM 3603 O O . SER B 1 122 ? 29.719 16.109 13.938 1 97.25 122 SER B O 1
ATOM 3605 N N . VAL B 1 123 ? 27.859 15.172 14.688 1 98.38 123 VAL B N 1
ATOM 3606 C CA . VAL B 1 123 ? 27.5 14.57 13.398 1 98.38 123 VAL B CA 1
ATOM 3607 C C . VAL B 1 123 ? 26.312 15.312 12.797 1 98.38 123 VAL B C 1
ATOM 3609 O O . VAL B 1 123 ? 25.312 15.547 13.477 1 98.38 123 VAL B O 1
ATOM 3612 N N . PRO B 1 124 ? 26.438 15.781 11.539 1 98.38 124 PRO B N 1
ATOM 3613 C CA . PRO B 1 124 ? 25.312 16.453 10.891 1 98.38 124 PRO B CA 1
ATOM 3614 C C . PRO B 1 124 ? 24.141 15.508 10.609 1 98.38 124 PRO B C 1
ATOM 3616 O O . PRO B 1 124 ? 24.359 14.391 10.133 1 98.38 124 PRO B O 1
ATOM 3619 N N . VAL B 1 125 ? 22.938 15.891 10.969 1 98.06 125 VAL B N 1
ATOM 3620 C CA . VAL B 1 125 ? 21.688 15.188 10.672 1 98.06 125 VAL B CA 1
ATOM 3621 C C . VAL B 1 125 ? 20.766 16.094 9.859 1 98.06 125 VAL B C 1
ATOM 3623 O O . VAL B 1 125 ? 20.297 17.109 10.359 1 98.06 125 VAL B O 1
ATOM 3626 N N . PHE B 1 126 ? 20.531 15.758 8.641 1 97.56 126 PHE B N 1
ATOM 3627 C CA . PHE B 1 126 ? 19.766 16.578 7.707 1 97.56 126 PHE B CA 1
ATOM 3628 C C . PHE B 1 126 ? 18.266 16.375 7.895 1 97.56 126 PHE B C 1
ATOM 3630 O O . PHE B 1 126 ? 17.781 15.242 7.84 1 97.56 126 PHE B O 1
ATOM 3637 N N . LEU B 1 127 ? 17.5 17.453 8.117 1 97.88 127 LEU B N 1
ATOM 3638 C CA . LEU B 1 127 ? 16.062 17.391 8.328 1 97.88 127 LEU B CA 1
ATOM 3639 C C . LEU B 1 127 ? 15.305 17.781 7.062 1 97.88 127 LEU B C 1
ATOM 3641 O O . LEU B 1 127 ? 15.453 18.891 6.559 1 97.88 127 LEU B O 1
ATOM 3645 N N . THR B 1 128 ? 14.508 16.875 6.562 1 97.56 128 THR B N 1
ATOM 3646 C CA . THR B 1 128 ? 13.656 17.156 5.414 1 97.56 128 THR B CA 1
ATOM 3647 C C . THR B 1 128 ? 12.484 16.172 5.363 1 97.56 128 THR B C 1
ATOM 3649 O O . THR B 1 128 ? 12.633 15 5.699 1 97.56 128 THR B O 1
ATOM 3652 N N . ASP B 1 129 ? 11.305 16.672 4.992 1 98 129 ASP B N 1
ATOM 3653 C CA . ASP B 1 129 ? 10.156 15.805 4.797 1 98 129 ASP B CA 1
ATOM 3654 C C . ASP B 1 129 ? 10.258 15.031 3.484 1 98 129 ASP B C 1
ATOM 3656 O O . ASP B 1 129 ? 9.766 13.914 3.373 1 98 129 ASP B O 1
ATOM 3660 N N . TYR B 1 130 ? 10.828 15.672 2.504 1 98.06 130 TYR B N 1
ATOM 3661 C CA . TYR B 1 130 ? 10.945 15.094 1.17 1 98.06 130 TYR B CA 1
ATOM 3662 C C . TYR B 1 130 ? 12.383 15.148 0.677 1 98.06 130 TYR B C 1
ATOM 3664 O O . TYR B 1 130 ? 12.984 16.219 0.6 1 98.06 130 TYR B O 1
ATOM 3672 N N . ALA B 1 131 ? 12.953 14.078 0.358 1 96.56 131 ALA B N 1
ATOM 3673 C CA . ALA B 1 131 ? 14.289 13.961 -0.218 1 96.56 131 ALA B CA 1
ATOM 3674 C C . ALA B 1 131 ? 14.227 13.461 -1.659 1 96.56 131 ALA B C 1
ATOM 3676 O O . ALA B 1 131 ? 14.047 12.266 -1.901 1 96.56 131 ALA B O 1
ATOM 3677 N N . PRO B 1 132 ? 14.445 14.391 -2.596 1 96.25 132 PRO B N 1
ATOM 3678 C CA . PRO B 1 132 ? 14.383 13.977 -4 1 96.25 132 PRO B CA 1
ATOM 3679 C C . PRO B 1 132 ? 15.297 12.797 -4.312 1 96.25 132 PRO B C 1
ATOM 3681 O O . PRO B 1 132 ? 14.945 11.93 -5.113 1 96.25 132 PRO B O 1
ATOM 3684 N N . GLU B 1 133 ? 16.469 12.781 -3.678 1 95.5 133 GLU B N 1
ATOM 3685 C CA . GLU B 1 133 ? 17.422 11.711 -3.953 1 95.5 133 GLU B CA 1
ATOM 3686 C C . GLU B 1 133 ? 16.922 10.367 -3.447 1 95.5 133 GLU B C 1
ATOM 3688 O O . GLU B 1 133 ? 17.156 9.336 -4.074 1 95.5 133 GLU B O 1
ATOM 3693 N N . PHE B 1 134 ? 16.328 10.391 -2.279 1 97.12 134 PHE B N 1
ATOM 3694 C CA . PHE B 1 134 ? 15.734 9.164 -1.755 1 97.12 134 PHE B CA 1
ATOM 3695 C C . PHE B 1 134 ? 14.711 8.594 -2.732 1 97.12 134 PHE B C 1
ATOM 3697 O O . PHE B 1 134 ? 14.789 7.426 -3.111 1 97.12 134 PHE B O 1
ATOM 3704 N N . TRP B 1 135 ? 13.734 9.375 -3.145 1 97.94 135 TRP B N 1
ATOM 3705 C CA . TRP B 1 135 ? 12.656 8.922 -4.016 1 97.94 135 TRP B CA 1
ATOM 3706 C C . TRP B 1 135 ? 13.188 8.555 -5.395 1 97.94 135 TRP B C 1
ATOM 3708 O O . TRP B 1 135 ? 12.773 7.551 -5.98 1 97.94 135 TRP B O 1
ATOM 3718 N N . ALA B 1 136 ? 14.117 9.367 -5.93 1 97.25 136 ALA B N 1
ATOM 3719 C CA . ALA B 1 136 ? 14.742 9.008 -7.203 1 97.25 136 ALA B CA 1
ATOM 3720 C C . ALA B 1 136 ? 15.398 7.633 -7.113 1 97.25 136 ALA B C 1
ATOM 3722 O O . ALA B 1 136 ? 15.258 6.805 -8.016 1 97.25 136 ALA B O 1
ATOM 3723 N N . GLY B 1 137 ? 16.156 7.434 -6.02 1 96.94 137 GLY B N 1
ATOM 3724 C CA . GLY B 1 137 ? 16.812 6.148 -5.82 1 96.94 137 GLY B CA 1
ATOM 3725 C C . GLY B 1 137 ? 15.828 4.996 -5.703 1 96.94 137 GLY B C 1
ATOM 3726 O O . GLY B 1 137 ? 16.016 3.953 -6.336 1 96.94 137 GLY B O 1
ATOM 3727 N N . LEU B 1 138 ? 14.812 5.16 -4.863 1 97.62 138 LEU B N 1
ATOM 3728 C CA . LEU B 1 138 ? 13.812 4.121 -4.641 1 97.62 138 LEU B CA 1
ATOM 3729 C C . LEU B 1 138 ? 13.094 3.775 -5.941 1 97.62 138 LEU B C 1
ATOM 3731 O O . LEU B 1 138 ? 12.898 2.6 -6.254 1 97.62 138 LEU B O 1
ATOM 3735 N N . LEU B 1 139 ? 12.656 4.805 -6.727 1 97.94 139 LEU B N 1
ATOM 3736 C CA . LEU B 1 139 ? 11.922 4.594 -7.969 1 97.94 139 LEU B CA 1
ATOM 3737 C C . LEU B 1 139 ? 12.812 3.949 -9.023 1 97.94 139 LEU B C 1
ATOM 3739 O O . LEU B 1 139 ? 12.391 3.02 -9.719 1 97.94 139 LEU B O 1
ATOM 3743 N N . ARG B 1 140 ? 14.055 4.359 -9.062 1 95.56 140 ARG B N 1
ATOM 3744 C CA . ARG B 1 140 ? 14.992 3.758 -10.016 1 95.56 140 ARG B CA 1
ATOM 3745 C C . ARG B 1 140 ? 15.242 2.289 -9.688 1 95.56 140 ARG B C 1
ATOM 3747 O O . ARG B 1 140 ? 15.25 1.441 -10.578 1 95.56 140 ARG B O 1
ATOM 3754 N N . LEU B 1 141 ? 15.453 2.049 -8.438 1 95.25 141 LEU B N 1
ATOM 3755 C CA . LEU B 1 141 ? 15.672 0.678 -7.988 1 95.25 141 LEU B CA 1
ATOM 3756 C C . LEU B 1 141 ? 14.5 -0.215 -8.367 1 95.25 141 LEU B C 1
ATOM 3758 O O . LEU B 1 141 ? 14.688 -1.393 -8.688 1 95.25 141 LEU B O 1
ATOM 3762 N N . SER B 1 142 ? 13.312 0.325 -8.391 1 95.44 142 SER B N 1
ATOM 3763 C CA . SER B 1 142 ? 12.086 -0.418 -8.664 1 95.44 142 SER B CA 1
ATOM 3764 C C . SER B 1 142 ? 11.695 -0.322 -10.133 1 95.44 142 SER B C 1
ATOM 3766 O O . SER B 1 142 ? 10.594 -0.72 -10.516 1 95.44 142 SER B O 1
ATOM 3768 N N . SER B 1 143 ? 12.555 0.269 -10.977 1 94.44 143 SER B N 1
ATOM 3769 C CA . SER B 1 143 ? 12.344 0.429 -12.414 1 94.44 143 SER B CA 1
ATOM 3770 C C . SER B 1 143 ? 11.078 1.234 -12.695 1 94.44 143 SER B C 1
ATOM 3772 O O . SER B 1 143 ? 10.297 0.878 -13.578 1 94.44 143 SER B O 1
ATOM 3774 N N . LEU B 1 144 ? 10.852 2.215 -11.891 1 97.31 144 LEU B N 1
ATOM 3775 C CA . LEU B 1 144 ? 9.703 3.098 -12.047 1 97.31 144 LEU B CA 1
ATOM 3776 C C . LEU B 1 144 ? 10.133 4.465 -12.57 1 97.31 144 LEU B C 1
ATOM 3778 O O . LEU B 1 144 ? 11.266 4.895 -12.336 1 97.31 144 LEU B O 1
ATOM 3782 N N . PRO B 1 145 ? 9.266 5.129 -13.289 1 96.56 145 PRO B N 1
ATOM 3783 C CA . PRO B 1 145 ? 9.617 6.453 -13.812 1 96.56 145 PRO B CA 1
ATOM 3784 C C . PRO B 1 145 ? 9.672 7.52 -12.719 1 96.56 145 PRO B C 1
ATOM 3786 O O . PRO B 1 145 ? 9.016 7.379 -11.688 1 96.56 145 PRO B O 1
ATOM 3789 N N . GLN B 1 146 ? 10.492 8.5 -12.992 1 97.44 146 GLN B N 1
ATOM 3790 C CA . GLN B 1 146 ? 10.445 9.68 -12.141 1 97.44 146 GLN B CA 1
ATOM 3791 C C . GLN B 1 146 ? 9.148 10.461 -12.344 1 97.44 146 GLN B C 1
ATOM 3793 O O . GLN B 1 146 ? 8.633 10.531 -13.461 1 97.44 146 GLN B O 1
ATOM 3798 N N . PRO B 1 147 ? 8.617 11.047 -11.367 1 98.06 147 PRO B N 1
ATOM 3799 C CA . PRO B 1 147 ? 7.359 11.781 -11.523 1 98.06 147 PRO B CA 1
ATOM 3800 C C . PRO B 1 147 ? 7.551 13.125 -12.219 1 98.06 147 PRO B C 1
ATOM 3802 O O . PRO B 1 147 ? 8.586 13.781 -12.047 1 98.06 147 PRO B O 1
ATOM 3805 N N . HIS B 1 148 ? 6.527 13.477 -12.992 1 98.12 148 HIS B N 1
ATOM 3806 C CA . HIS B 1 148 ? 6.488 14.797 -13.594 1 98.12 148 HIS B CA 1
ATOM 3807 C C . HIS B 1 148 ? 5.941 15.836 -12.617 1 98.12 148 HIS B C 1
ATOM 3809 O O . HIS B 1 148 ? 6.223 17.031 -12.75 1 98.12 148 HIS B O 1
ATOM 3815 N N . LEU B 1 149 ? 5.203 15.391 -11.68 1 98.19 149 LEU B N 1
ATOM 3816 C CA . LEU B 1 149 ? 4.555 16.219 -10.672 1 98.19 149 LEU B CA 1
ATOM 3817 C C . LEU B 1 149 ? 4.523 15.516 -9.32 1 98.19 149 LEU B C 1
ATOM 3819 O O . LEU B 1 149 ? 4.281 14.305 -9.25 1 98.19 149 LEU B O 1
ATOM 3823 N N . VAL B 1 150 ? 4.832 16.219 -8.281 1 98.69 150 VAL B N 1
ATOM 3824 C CA . VAL B 1 150 ? 4.715 15.711 -6.914 1 98.69 150 VAL B CA 1
ATOM 3825 C C . VAL B 1 150 ? 3.621 16.469 -6.172 1 98.69 150 VAL B C 1
ATOM 3827 O O . VAL B 1 150 ? 3.652 17.703 -6.094 1 98.69 150 VAL B O 1
ATOM 3830 N N . LEU B 1 151 ? 2.58 15.789 -5.738 1 98.81 151 LEU B N 1
ATOM 3831 C CA . LEU B 1 151 ? 1.589 16.281 -4.785 1 98.81 151 LEU B CA 1
ATOM 3832 C C . LEU B 1 151 ? 1.892 15.773 -3.377 1 98.81 151 LEU B C 1
ATOM 3834 O O . LEU B 1 151 ? 1.998 14.562 -3.158 1 98.81 151 LEU B O 1
ATOM 3838 N N . ALA B 1 152 ? 2.021 16.688 -2.445 1 98.75 152 ALA B N 1
ATOM 3839 C CA . ALA B 1 152 ? 2.492 16.219 -1.145 1 98.75 152 ALA B CA 1
ATOM 3840 C C . ALA B 1 152 ? 1.662 16.812 -0.012 1 98.75 152 ALA B C 1
ATOM 3842 O O . ALA B 1 152 ? 1.239 17.969 -0.086 1 98.75 152 ALA B O 1
ATOM 3843 N N . GLY B 1 153 ? 1.35 15.977 0.916 1 98.31 153 GLY B N 1
ATOM 3844 C CA . GLY B 1 153 ? 0.642 16.406 2.109 1 98.31 153 GLY B CA 1
ATOM 3845 C C . GLY B 1 153 ? 1.467 16.281 3.375 1 98.31 153 GLY B C 1
ATOM 3846 O O . GLY B 1 153 ? 2.229 15.32 3.525 1 98.31 153 GLY B O 1
ATOM 3847 N N . ALA B 1 154 ? 1.385 17.219 4.25 1 97.62 154 ALA B N 1
ATOM 3848 C CA . ALA B 1 154 ? 1.943 17.203 5.598 1 97.62 154 ALA B CA 1
ATOM 3849 C C . ALA B 1 154 ? 1.137 18.109 6.531 1 97.62 154 ALA B C 1
ATOM 3851 O O . ALA B 1 154 ? 0.592 19.125 6.102 1 97.62 154 ALA B O 1
ATOM 3852 N N . GLN B 1 155 ? 1.044 17.719 7.715 1 94.56 155 GLN B N 1
ATOM 3853 C CA . GLN B 1 155 ? 0.358 18.594 8.656 1 94.56 155 GLN B CA 1
ATOM 3854 C C . GLN B 1 155 ? 1.193 19.828 8.969 1 94.56 155 GLN B C 1
ATOM 3856 O O . GLN B 1 155 ? 2.41 19.734 9.148 1 94.56 155 GLN B O 1
ATOM 3861 N N . ASP B 1 156 ? 0.578 20.953 8.938 1 90.69 156 ASP B N 1
ATOM 3862 C CA . ASP B 1 156 ? 1.266 22.188 9.273 1 90.69 156 ASP B CA 1
ATOM 3863 C C . ASP B 1 156 ? 0.389 23.094 10.141 1 90.69 156 ASP B C 1
ATOM 3865 O O . ASP B 1 156 ? -0.68 23.531 9.711 1 90.69 156 ASP B O 1
ATOM 3869 N N . HIS B 1 157 ? 0.84 23.344 11.297 1 80.94 157 HIS B N 1
ATOM 3870 C CA . HIS B 1 157 ? 0.129 24.203 12.234 1 80.94 157 HIS B CA 1
ATOM 3871 C C . HIS B 1 157 ? 0.412 25.672 11.945 1 80.94 157 HIS B C 1
ATOM 3873 O O . HIS B 1 157 ? -0.254 26.562 12.484 1 80.94 157 HIS B O 1
ATOM 3879 N N . GLY B 1 158 ? 1.354 25.891 11.039 1 77.75 158 GLY B N 1
ATOM 3880 C CA . GLY B 1 158 ? 1.806 27.266 10.828 1 77.75 158 GLY B CA 1
ATOM 3881 C C . GLY B 1 158 ? 2.721 27.766 11.922 1 77.75 158 GLY B C 1
ATOM 3882 O O . GLY B 1 158 ? 3.004 27.047 12.883 1 77.75 158 GLY B O 1
ATOM 3883 N N . TYR B 1 159 ? 3.266 28.875 11.695 1 74 159 TYR B N 1
ATOM 3884 C CA . TYR B 1 159 ? 4.145 29.5 12.688 1 74 159 TYR B CA 1
ATOM 3885 C C . TYR B 1 159 ? 3.344 30.297 13.703 1 74 159 TYR B C 1
ATOM 3887 O O . TYR B 1 159 ? 2.611 31.219 13.328 1 74 159 TYR B O 1
ATOM 3895 N N . HIS B 1 160 ? 3.26 29.953 14.867 1 70.25 160 HIS B N 1
ATOM 3896 C CA . HIS B 1 160 ? 2.633 30.719 15.938 1 70.25 160 HIS B CA 1
ATOM 3897 C C . HIS B 1 160 ? 3.5 30.719 17.188 1 70.25 160 HIS B C 1
ATOM 3899 O O . HIS B 1 160 ? 3.613 29.688 17.875 1 70.25 160 HIS B O 1
ATOM 3905 N N . ALA B 1 161 ? 4.012 31.969 17.344 1 61 161 ALA B N 1
ATOM 3906 C CA . ALA B 1 161 ? 4.941 32.094 18.469 1 61 161 ALA B CA 1
ATOM 3907 C C . ALA B 1 161 ? 4.254 31.766 19.781 1 61 161 ALA B C 1
ATOM 3909 O O . ALA B 1 161 ? 4.891 31.281 20.719 1 61 161 ALA B O 1
ATOM 3910 N N . TYR B 1 162 ? 2.986 32.25 19.875 1 56.62 162 TYR B N 1
ATOM 3911 C CA . TYR B 1 162 ? 2.365 32.125 21.188 1 56.62 162 TYR B CA 1
ATOM 3912 C C . TYR B 1 162 ? 1.269 31.078 21.172 1 56.62 162 TYR B C 1
ATOM 3914 O O . TYR B 1 162 ? 0.354 31.109 22 1 56.62 162 TYR B O 1
ATOM 3922 N N . GLY B 1 163 ? 1.471 29.891 20.531 1 62.97 163 GLY B N 1
ATOM 3923 C CA . GLY B 1 163 ? 0.563 28.781 20.75 1 62.97 163 GLY B CA 1
ATOM 3924 C C . GLY B 1 163 ? 0.102 28.125 19.453 1 62.97 163 GLY B C 1
ATOM 3925 O O . GLY B 1 163 ? -0.79 28.641 18.781 1 62.97 163 GLY B O 1
ATOM 3926 N N . ASN B 1 164 ? 0.579 27.016 19.047 1 62.59 164 ASN B N 1
ATOM 3927 C CA . ASN B 1 164 ? 0.364 26.234 17.828 1 62.59 164 ASN B CA 1
ATOM 3928 C C . ASN B 1 164 ? -1.09 25.781 17.703 1 62.59 164 ASN B C 1
ATOM 3930 O O . ASN B 1 164 ? -1.644 25.781 16.609 1 62.59 164 ASN B O 1
ATOM 3934 N N . ARG B 1 165 ? -1.783 25.719 18.766 1 69.31 165 ARG B N 1
ATOM 3935 C CA . ARG B 1 165 ? -3.143 25.188 18.703 1 69.31 165 ARG B CA 1
ATOM 3936 C C . ARG B 1 165 ? -4.121 26.25 18.219 1 69.31 165 ARG B C 1
ATOM 3938 O O . ARG B 1 165 ? -4.953 25.984 17.344 1 69.31 165 ARG B O 1
ATOM 3945 N N . GLN B 1 166 ? -3.951 27.406 18.703 1 72.69 166 GLN B N 1
ATOM 3946 C CA . GLN B 1 166 ? -4.812 28.5 18.25 1 72.69 166 GLN B CA 1
ATOM 3947 C C . GLN B 1 166 ? -4.57 28.828 16.781 1 72.69 166 GLN B C 1
ATOM 3949 O O . GLN B 1 166 ? -5.52 29.047 16.031 1 72.69 166 GLN B O 1
ATOM 3954 N N . GLY B 1 167 ? -3.326 28.781 16.469 1 76.44 167 GLY B N 1
ATOM 3955 C CA . GLY B 1 167 ? -2.98 29.062 15.094 1 76.44 167 GLY B CA 1
ATOM 3956 C C . GLY B 1 167 ? -3.555 28.047 14.117 1 76.44 167 GLY B C 1
ATOM 3957 O O . GLY B 1 167 ? -4.047 28.422 13.047 1 76.44 167 GLY B O 1
ATOM 3958 N N . ARG B 1 168 ? -3.561 26.844 14.555 1 84.12 168 ARG B N 1
ATOM 3959 C CA . ARG B 1 168 ? -4.086 25.766 13.734 1 84.12 168 ARG B CA 1
ATOM 3960 C C . ARG B 1 168 ? -5.555 25.984 13.406 1 84.12 168 ARG B C 1
ATOM 3962 O O . ARG B 1 168 ? -5.957 25.891 12.242 1 84.12 168 ARG B O 1
ATOM 3969 N N . MET B 1 169 ? -6.367 26.344 14.352 1 86.19 169 MET B N 1
ATOM 3970 C CA . MET B 1 169 ? -7.801 26.516 14.125 1 86.19 169 MET B CA 1
ATOM 3971 C C . MET B 1 169 ? -8.078 27.812 13.375 1 86.19 169 MET B C 1
ATOM 3973 O O . MET B 1 169 ? -9.031 27.891 12.594 1 86.19 169 MET B O 1
ATOM 3977 N N . GLN B 1 170 ? -7.156 28.75 13.562 1 82.62 170 GLN B N 1
ATOM 3978 C CA . GLN B 1 170 ? -7.273 29.969 12.766 1 82.62 170 GLN B CA 1
ATOM 3979 C C . GLN B 1 170 ? -7.047 29.688 11.289 1 82.62 170 GLN B C 1
ATOM 3981 O O . GLN B 1 170 ? -7.73 30.234 10.43 1 82.62 170 GLN B O 1
ATOM 3986 N N . SER B 1 171 ? -6.117 28.828 11.078 1 85.12 171 SER B N 1
ATOM 3987 C CA . SER B 1 171 ? -5.848 28.438 9.695 1 85.12 171 SER B CA 1
ATOM 3988 C C . SER B 1 171 ? -7.047 27.719 9.078 1 85.12 171 SER B C 1
ATOM 3990 O O . SER B 1 171 ? -7.418 28 7.938 1 85.12 171 SER B O 1
ATOM 3992 N N . TRP B 1 172 ? -7.656 26.844 9.836 1 89 172 TRP B N 1
ATOM 3993 C CA . TRP B 1 172 ? -8.844 26.156 9.352 1 89 172 TRP B CA 1
ATOM 3994 C C . TRP B 1 172 ? -9.984 27.125 9.086 1 89 172 TRP B C 1
ATOM 3996 O O . TRP B 1 172 ? -10.68 27.016 8.078 1 89 172 TRP B O 1
ATOM 4006 N N . ARG B 1 173 ? -10.148 28.047 9.977 1 88.69 173 ARG B N 1
ATOM 4007 C CA . ARG B 1 173 ? -11.195 29.047 9.812 1 88.69 173 ARG B CA 1
ATOM 4008 C C . ARG B 1 173 ? -10.969 29.875 8.555 1 88.69 173 ARG B C 1
ATOM 4010 O O . ARG B 1 173 ? -11.914 30.188 7.828 1 88.69 173 ARG B O 1
ATOM 4017 N N . ALA B 1 174 ? -9.727 30.25 8.406 1 86.62 174 ALA B N 1
ATOM 4018 C CA . ALA B 1 174 ? -9.391 31.031 7.223 1 86.62 174 ALA B CA 1
ATOM 4019 C C . ALA B 1 174 ? -9.703 30.25 5.945 1 86.62 174 ALA B C 1
ATOM 4021 O O . ALA B 1 174 ? -10.211 30.828 4.977 1 86.62 174 ALA B O 1
ATOM 4022 N N . LEU B 1 175 ? -9.438 28.984 5.93 1 88.38 175 LEU B N 1
ATOM 4023 C CA . LEU B 1 175 ? -9.719 28.141 4.777 1 88.38 175 LEU B CA 1
ATOM 4024 C C . LEU B 1 175 ? -11.219 28.031 4.531 1 88.38 175 LEU B C 1
ATOM 4026 O O . LEU B 1 175 ? -11.68 28.203 3.402 1 88.38 175 LEU B O 1
ATOM 4030 N N . LEU B 1 176 ? -11.922 27.781 5.629 1 91 176 LEU B N 1
ATOM 4031 C CA . LEU B 1 176 ? -13.367 27.625 5.527 1 91 176 LEU B CA 1
ATOM 4032 C C . LEU B 1 176 ? -14.016 28.906 5.031 1 91 176 LEU B C 1
ATOM 4034 O O . LEU B 1 176 ? -15 28.875 4.289 1 91 176 LEU B O 1
ATOM 4038 N N . THR B 1 177 ? -13.445 30.016 5.453 1 88.94 177 THR B N 1
ATOM 4039 C CA . THR B 1 177 ? -13.961 31.312 5.051 1 88.94 177 THR B CA 1
ATOM 4040 C C . THR B 1 177 ? -13.672 31.578 3.578 1 88.94 177 THR B C 1
ATOM 4042 O O . THR B 1 177 ? -14.523 32.094 2.855 1 88.94 177 THR B O 1
ATOM 4045 N N . ALA B 1 178 ? -12.477 31.219 3.232 1 89.75 178 ALA B N 1
ATOM 4046 C CA . ALA B 1 178 ? -12.086 31.453 1.846 1 89.75 178 ALA B CA 1
ATOM 4047 C C . ALA B 1 178 ? -12.867 30.562 0.892 1 89.75 178 ALA B C 1
ATOM 4049 O O . ALA B 1 178 ? -13.336 31.016 -0.154 1 89.75 178 ALA B O 1
ATOM 4050 N N . SER B 1 179 ? -12.891 29.281 1.18 1 92 179 SER B N 1
ATOM 4051 C CA . SER B 1 179 ? -13.664 28.328 0.401 1 92 179 SER B CA 1
ATOM 4052 C C . SER B 1 179 ? -13.945 27.062 1.206 1 92 179 SER B C 1
ATOM 4054 O O . SER B 1 179 ? -13.023 26.438 1.729 1 92 179 SER B O 1
ATOM 4056 N N . ALA B 1 180 ? -15.188 26.625 1.173 1 93.12 180 ALA B N 1
ATOM 4057 C CA . ALA B 1 180 ? -15.578 25.438 1.913 1 93.12 180 ALA B CA 1
ATOM 4058 C C . ALA B 1 180 ? -15.312 24.172 1.098 1 93.12 180 ALA B C 1
ATOM 4060 O O . ALA B 1 180 ? -15.594 23.062 1.551 1 93.12 180 ALA B O 1
ATOM 4061 N N . ASP B 1 181 ? -14.797 24.344 -0.152 1 94.69 181 ASP B N 1
ATOM 4062 C CA . ASP B 1 181 ? -14.422 23.219 -1.001 1 94.69 181 ASP B CA 1
ATOM 4063 C C . ASP B 1 181 ? -13.016 22.719 -0.669 1 94.69 181 ASP B C 1
ATOM 4065 O O . ASP B 1 181 ? -12.031 23.406 -0.972 1 94.69 181 ASP B O 1
ATOM 4069 N N . PRO B 1 182 ? -12.922 21.531 -0.183 1 95.62 182 PRO B N 1
ATOM 4070 C CA . PRO B 1 182 ? -11.609 21.078 0.262 1 95.62 182 PRO B CA 1
ATOM 4071 C C . PRO B 1 182 ? -10.617 20.922 -0.89 1 95.62 182 PRO B C 1
ATOM 4073 O O . PRO B 1 182 ? -9.398 20.906 -0.667 1 95.62 182 PRO B O 1
ATOM 4076 N N . ALA B 1 183 ? -11.094 20.719 -2.113 1 95.56 183 ALA B N 1
ATOM 4077 C CA . ALA B 1 183 ? -10.18 20.656 -3.252 1 95.56 183 ALA B CA 1
ATOM 4078 C C . ALA B 1 183 ? -9.391 21.953 -3.395 1 95.56 183 ALA B C 1
ATOM 4080 O O . ALA B 1 183 ? -8.25 21.953 -3.879 1 95.56 183 ALA B O 1
ATOM 4081 N N . SER B 1 184 ? -9.992 23.031 -2.91 1 95.44 184 SER B N 1
ATOM 4082 C CA . SER B 1 184 ? -9.344 24.344 -3.01 1 95.44 184 SER B CA 1
ATOM 4083 C C . SER B 1 184 ? -8.273 24.5 -1.937 1 95.44 184 SER B C 1
ATOM 4085 O O . SER B 1 184 ? -7.52 25.484 -1.951 1 95.44 184 SER B O 1
ATOM 4087 N N . TRP B 1 185 ? -8.188 23.547 -1.04 1 96.19 185 TRP B N 1
ATOM 4088 C CA . TRP B 1 185 ? -7.242 23.672 0.062 1 96.19 185 TRP B CA 1
ATOM 4089 C C . TRP B 1 185 ? -5.879 23.094 -0.33 1 96.19 185 TRP B C 1
ATOM 4091 O O . TRP B 1 185 ? -4.934 23.141 0.461 1 96.19 185 TRP B O 1
ATOM 4101 N N . ILE B 1 186 ? -5.773 22.516 -1.534 1 97.81 186 ILE B N 1
ATOM 4102 C CA . ILE B 1 186 ? -4.473 22.156 -2.09 1 97.81 186 ILE B CA 1
ATOM 4103 C C . ILE B 1 186 ? -3.793 23.406 -2.658 1 97.81 186 ILE B C 1
ATOM 4105 O O . ILE B 1 186 ? -4.297 24.016 -3.6 1 97.81 186 ILE B O 1
ATOM 4109 N N . TYR B 1 187 ? -2.629 23.734 -2.084 1 96.88 187 TYR B N 1
ATOM 4110 C CA . TYR B 1 187 ? -1.938 24.953 -2.467 1 96.88 187 TYR B CA 1
ATOM 4111 C C . TYR B 1 187 ? -0.993 24.703 -3.635 1 96.88 187 TYR B C 1
ATOM 4113 O O . TYR B 1 187 ? -0.087 23.875 -3.543 1 96.88 187 TYR B O 1
ATOM 4121 N N . SER B 1 188 ? -1.184 25.438 -4.652 1 96.81 188 SER B N 1
ATOM 4122 C CA . SER B 1 188 ? -0.141 25.469 -5.676 1 96.81 188 SER B CA 1
ATOM 4123 C C . SER B 1 188 ? 1.139 26.109 -5.137 1 96.81 188 SER B C 1
ATOM 4125 O O . SER B 1 188 ? 2.24 25.641 -5.43 1 96.81 188 SER B O 1
ATOM 4127 N N . ALA B 1 189 ? 0.914 27.125 -4.324 1 94.81 189 ALA B N 1
ATOM 4128 C CA . ALA B 1 189 ? 1.947 27.812 -3.549 1 94.81 189 ALA B CA 1
ATOM 4129 C C . ALA B 1 189 ? 1.435 28.188 -2.16 1 94.81 189 ALA B C 1
ATOM 4131 O O . ALA B 1 189 ? 0.593 29.078 -2.021 1 94.81 189 ALA B O 1
ATOM 4132 N N . PRO B 1 190 ? 1.917 27.516 -1.146 1 95 190 PRO B N 1
ATOM 4133 C CA . PRO B 1 190 ? 1.376 27.766 0.19 1 95 190 PRO B CA 1
ATOM 4134 C C . PRO B 1 190 ? 1.78 29.141 0.735 1 95 190 PRO B C 1
ATOM 4136 O O . PRO B 1 190 ? 2.82 29.672 0.349 1 95 190 PRO B O 1
ATOM 4139 N N . PRO B 1 191 ? 0.947 29.75 1.561 1 91 191 PRO B N 1
ATOM 4140 C CA . PRO B 1 191 ? 1.364 30.984 2.23 1 91 191 PRO B CA 1
ATOM 4141 C C . PRO B 1 191 ? 2.602 30.797 3.105 1 91 191 PRO B C 1
ATOM 4143 O O . PRO B 1 191 ? 2.863 29.688 3.572 1 91 191 PRO B O 1
ATOM 4146 N N . SER B 1 192 ? 3.338 31.812 3.363 1 90.81 192 SER B N 1
ATOM 4147 C CA . SER B 1 192 ? 4.605 31.75 4.082 1 90.81 192 SER B CA 1
ATOM 4148 C C . SER B 1 192 ? 4.398 31.375 5.543 1 90.81 192 SER B C 1
ATOM 4150 O O . SER B 1 192 ? 5.328 30.922 6.211 1 90.81 192 SER B O 1
ATOM 4152 N N . SER B 1 193 ? 3.145 31.594 6.02 1 87.62 193 SER B N 1
ATOM 4153 C CA . SER B 1 193 ? 2.854 31.266 7.414 1 87.62 193 SER B CA 1
ATOM 4154 C C . SER B 1 193 ? 2.863 29.766 7.641 1 87.62 193 SER B C 1
ATOM 4156 O O . SER B 1 193 ? 3 29.297 8.773 1 87.62 193 SER B O 1
ATOM 4158 N N . LEU B 1 194 ? 2.68 29 6.562 1 92 194 LEU B N 1
ATOM 4159 C CA . LEU B 1 194 ? 2.738 27.547 6.648 1 92 194 LEU B CA 1
ATOM 4160 C C . LEU B 1 194 ? 4.152 27.047 6.387 1 92 194 LEU B C 1
ATOM 4162 O O . LEU B 1 194 ? 4.426 26.469 5.328 1 92 194 LEU B O 1
ATOM 4166 N N . THR B 1 195 ? 4.992 27.203 7.328 1 92.38 195 THR B N 1
ATOM 4167 C CA . THR B 1 195 ? 6.438 27.078 7.176 1 92.38 195 THR B CA 1
ATOM 4168 C C . THR B 1 195 ? 6.816 25.656 6.766 1 92.38 195 THR B C 1
ATOM 4170 O O . THR B 1 195 ? 7.754 25.453 5.992 1 92.38 195 THR B O 1
ATOM 4173 N N . ARG B 1 196 ? 6.145 24.656 7.32 1 95.44 196 ARG B N 1
ATOM 4174 C CA . ARG B 1 196 ? 6.469 23.281 6.945 1 95.44 196 ARG B CA 1
ATOM 4175 C C . ARG B 1 196 ? 6.039 23 5.512 1 95.44 196 ARG B C 1
ATOM 4177 O O . ARG B 1 196 ? 6.805 22.422 4.734 1 95.44 196 ARG B O 1
ATOM 4184 N N . LEU B 1 197 ? 4.836 23.391 5.145 1 96.69 197 LEU B N 1
ATOM 4185 C CA . LEU B 1 197 ? 4.359 23.188 3.781 1 96.69 197 LEU B CA 1
ATOM 4186 C C . LEU B 1 197 ? 5.199 23.969 2.781 1 96.69 197 LEU B C 1
ATOM 4188 O O . LEU B 1 197 ? 5.41 23.531 1.652 1 96.69 197 LEU B O 1
ATOM 4192 N N . LEU B 1 198 ? 5.602 25.172 3.242 1 96.06 198 LEU B N 1
ATOM 4193 C CA . LEU B 1 198 ? 6.461 25.969 2.373 1 96.06 198 LEU B CA 1
ATOM 4194 C C . LEU B 1 198 ? 7.758 25.219 2.068 1 96.06 198 LEU B C 1
ATOM 4196 O O . LEU B 1 198 ? 8.18 25.156 0.913 1 96.06 198 LEU B O 1
ATOM 4200 N N . THR B 1 199 ? 8.398 24.688 3.1 1 96.62 199 THR B N 1
ATOM 4201 C CA . THR B 1 199 ? 9.625 23.922 2.928 1 96.62 199 THR B CA 1
ATOM 4202 C C . THR B 1 199 ? 9.391 22.703 2.031 1 96.62 199 THR B C 1
ATOM 4204 O O . THR B 1 199 ? 10.219 22.391 1.173 1 96.62 199 THR B O 1
ATOM 4207 N N . LEU B 1 200 ? 8.281 22.031 2.23 1 97.81 200 LEU B N 1
ATOM 4208 C CA . LEU B 1 200 ? 7.906 20.875 1.422 1 97.81 200 LEU B CA 1
ATOM 4209 C C . LEU B 1 200 ? 7.715 21.266 -0.038 1 97.81 200 LEU B C 1
ATOM 4211 O O . LEU B 1 200 ? 8.211 20.594 -0.94 1 97.81 200 LEU B O 1
ATOM 4215 N N . HIS B 1 201 ? 7.07 22.359 -0.279 1 98 201 HIS B N 1
ATOM 4216 C CA . HIS B 1 201 ? 6.848 22.891 -1.619 1 98 201 HIS B CA 1
ATOM 4217 C C . HIS B 1 201 ? 8.164 23.234 -2.305 1 98 201 HIS B C 1
ATOM 4219 O O . HIS B 1 201 ? 8.352 22.922 -3.484 1 98 201 HIS B O 1
ATOM 4225 N N . GLU B 1 202 ? 9.031 23.812 -1.584 1 96.75 202 GLU B N 1
ATOM 4226 C CA . GLU B 1 202 ? 10.32 24.203 -2.141 1 96.75 202 GLU B CA 1
ATOM 4227 C C . GLU B 1 202 ? 11.125 22.984 -2.586 1 96.75 202 GLU B C 1
ATOM 4229 O O . GLU B 1 202 ? 11.859 23.047 -3.572 1 96.75 202 GLU B O 1
ATOM 4234 N N . LYS B 1 203 ? 10.961 21.922 -1.875 1 96.31 203 LYS B N 1
ATOM 4235 C CA . LYS B 1 203 ? 11.727 20.703 -2.182 1 96.31 203 LYS B CA 1
ATOM 4236 C C . LYS B 1 203 ? 11.086 19.922 -3.324 1 96.31 203 LYS B C 1
ATOM 4238 O O . LYS B 1 203 ? 11.789 19.359 -4.16 1 96.31 203 LYS B O 1
ATOM 4243 N N . THR B 1 204 ? 9.766 19.906 -3.375 1 97.12 204 THR B N 1
ATOM 4244 C CA . THR B 1 204 ? 9.07 19.078 -4.352 1 97.12 204 THR B CA 1
ATOM 4245 C C . THR B 1 204 ? 8.805 19.859 -5.633 1 97.12 204 THR B C 1
ATOM 4247 O O . THR B 1 204 ? 8.664 19.281 -6.707 1 97.12 204 THR B O 1
ATOM 4250 N N . GLY B 1 205 ? 8.664 21.203 -5.461 1 96.69 205 GLY B N 1
ATOM 4251 C CA . GLY B 1 205 ? 8.258 22.047 -6.574 1 96.69 205 GLY B CA 1
ATOM 4252 C C . GLY B 1 205 ? 6.781 21.906 -6.914 1 96.69 205 GLY B C 1
ATOM 4253 O O . GLY B 1 205 ? 6.301 22.531 -7.859 1 96.69 205 GLY B O 1
ATOM 4254 N N . GLY B 1 206 ? 6.027 21.031 -6.219 1 98.12 206 GLY B N 1
ATOM 4255 C CA . GLY B 1 206 ? 4.641 20.75 -6.559 1 98.12 206 GLY B CA 1
ATOM 4256 C C . GLY B 1 206 ? 3.662 21.25 -5.512 1 98.12 206 GLY B C 1
ATOM 4257 O O . GLY B 1 206 ? 4.062 21.844 -4.512 1 98.12 206 GLY B O 1
ATOM 4258 N N . PRO B 1 207 ? 2.359 21.047 -5.754 1 98.56 207 PRO B N 1
ATOM 4259 C CA . PRO B 1 207 ? 1.323 21.469 -4.809 1 98.56 207 PRO B CA 1
ATOM 4260 C C . PRO B 1 207 ? 1.393 20.719 -3.482 1 98.56 207 PRO B C 1
ATOM 4262 O O . PRO B 1 207 ? 1.845 19.578 -3.439 1 98.56 207 PRO B O 1
ATOM 4265 N N . VAL B 1 208 ? 0.973 21.422 -2.438 1 98.62 208 VAL B N 1
ATOM 4266 C CA . VAL B 1 208 ? 1.036 20.844 -1.098 1 98.62 208 VAL B CA 1
ATOM 4267 C C . VAL B 1 208 ? -0.288 21.078 -0.373 1 98.62 208 VAL B C 1
ATOM 4269 O O . VAL B 1 208 ? -1.049 21.984 -0.728 1 98.62 208 VAL B O 1
ATOM 4272 N N . ALA B 1 209 ? -0.561 20.234 0.571 1 97.69 209 ALA B N 1
ATOM 4273 C CA . ALA B 1 209 ? -1.786 20.344 1.357 1 97.69 209 ALA B CA 1
ATOM 4274 C C . ALA B 1 209 ? -1.594 19.781 2.762 1 97.69 209 ALA B C 1
ATOM 4276 O O . ALA B 1 209 ? -0.618 19.078 3.025 1 97.69 209 ALA B O 1
ATOM 4277 N N . ASP B 1 210 ? -2.469 20.203 3.629 1 96.81 210 ASP B N 1
ATOM 4278 C CA . ASP B 1 210 ? -2.514 19.625 4.969 1 96.81 210 ASP B CA 1
ATOM 4279 C C . ASP B 1 210 ? -3.012 18.188 4.93 1 96.81 210 ASP B C 1
ATOM 4281 O O . ASP B 1 210 ? -3.938 17.859 4.18 1 96.81 210 ASP B O 1
ATOM 4285 N N . THR B 1 211 ? -2.441 17.312 5.77 1 97 211 THR B N 1
ATOM 4286 C CA . THR B 1 211 ? -2.826 15.906 5.781 1 97 211 THR B CA 1
ATOM 4287 C C . THR B 1 211 ? -4.309 15.758 6.109 1 97 211 THR B C 1
ATOM 4289 O O . THR B 1 211 ? -4.957 14.812 5.656 1 97 211 THR B O 1
ATOM 4292 N N . GLY B 1 212 ? -4.852 16.688 6.957 1 96.12 212 GLY B N 1
ATOM 4293 C CA . GLY B 1 212 ? -6.281 16.672 7.207 1 96.12 212 GLY B CA 1
ATOM 4294 C C . GLY B 1 212 ? -7.109 16.828 5.945 1 96.12 212 GLY B C 1
ATOM 4295 O O . GLY B 1 212 ? -8.094 16.109 5.742 1 96.12 212 GLY B O 1
ATOM 4296 N N . ALA B 1 213 ? -6.734 17.797 5.117 1 96.75 213 ALA B N 1
ATOM 4297 C CA . ALA B 1 213 ? -7.395 18 3.83 1 96.75 213 ALA B CA 1
ATOM 4298 C C . ALA B 1 213 ? -7.23 16.781 2.934 1 96.75 213 ALA B C 1
ATOM 4300 O O . ALA B 1 213 ? -8.172 16.375 2.236 1 96.75 213 ALA B O 1
ATOM 4301 N N . CYS B 1 214 ? -6.051 16.156 2.945 1 98.31 214 CYS B N 1
ATOM 4302 C CA . CYS B 1 214 ? -5.785 14.969 2.146 1 98.31 214 CYS B CA 1
ATOM 4303 C C . CYS B 1 214 ? -6.746 13.844 2.508 1 98.31 214 CYS B C 1
ATOM 4305 O O . CYS B 1 214 ? -7.344 13.227 1.625 1 98.31 214 CYS B O 1
ATOM 4307 N N . ALA B 1 215 ? -6.871 13.602 3.799 1 97.94 215 ALA B N 1
ATOM 4308 C CA . ALA B 1 215 ? -7.742 12.531 4.277 1 97.94 215 ALA B CA 1
ATOM 4309 C C . ALA B 1 215 ? -9.203 12.812 3.924 1 97.94 215 ALA B C 1
ATOM 4311 O O . ALA B 1 215 ? -9.938 11.906 3.535 1 97.94 215 ALA B O 1
ATOM 4312 N N . LEU B 1 216 ? -9.633 14.07 4.094 1 98.06 216 LEU B N 1
ATOM 4313 C CA . LEU B 1 216 ? -10.992 14.477 3.75 1 98.06 216 LEU B CA 1
ATOM 4314 C C . LEU B 1 216 ? -11.273 14.227 2.273 1 98.06 216 LEU B C 1
ATOM 4316 O O . LEU B 1 216 ? -12.297 13.633 1.927 1 98.06 216 LEU B O 1
ATOM 4320 N N . LEU B 1 217 ? -10.359 14.656 1.443 1 98.5 217 LEU B N 1
ATOM 4321 C CA . LEU B 1 217 ? -10.5 14.445 0.006 1 98.5 217 LEU B CA 1
ATOM 4322 C C . LEU B 1 217 ? -10.461 12.961 -0.331 1 98.5 217 LEU B C 1
ATOM 4324 O O . LEU B 1 217 ? -11.125 12.516 -1.268 1 98.5 217 LEU B O 1
ATOM 4328 N N . GLY B 1 218 ? -9.633 12.188 0.419 1 98.5 218 GLY B N 1
ATOM 4329 C CA . GLY B 1 218 ? -9.586 10.742 0.253 1 98.5 218 GLY B CA 1
ATOM 4330 C C . GLY B 1 218 ? -10.922 10.078 0.491 1 98.5 218 GLY B C 1
ATOM 4331 O O . GLY B 1 218 ? -11.289 9.133 -0.214 1 98.5 218 GLY B O 1
ATOM 4332 N N . ALA B 1 219 ? -11.672 10.57 1.498 1 98.56 219 ALA B N 1
ATOM 4333 C CA . ALA B 1 219 ? -13.016 10.062 1.757 1 98.56 219 ALA B CA 1
ATOM 4334 C C . ALA B 1 219 ? -13.984 10.484 0.655 1 98.56 219 ALA B C 1
ATOM 4336 O O . ALA B 1 219 ? -14.781 9.672 0.175 1 98.56 219 ALA B O 1
ATOM 4337 N N . LEU B 1 220 ? -13.852 11.664 0.193 1 97.88 220 LEU B N 1
ATOM 4338 C CA . LEU B 1 220 ? -14.805 12.25 -0.745 1 97.88 220 LEU B CA 1
ATOM 4339 C C . LEU B 1 220 ? -14.586 11.711 -2.152 1 97.88 220 LEU B C 1
ATOM 4341 O O . LEU B 1 220 ? -15.492 11.758 -2.99 1 97.88 220 LEU B O 1
ATOM 4345 N N . CYS B 1 221 ? -13.367 11.188 -2.398 1 96.69 221 CYS B N 1
ATOM 4346 C CA . CYS B 1 221 ? -13.141 10.672 -3.744 1 96.69 221 CYS B CA 1
ATOM 4347 C C . CYS B 1 221 ? -13.883 9.359 -3.961 1 96.69 221 CYS B C 1
ATOM 4349 O O . CYS B 1 221 ? -14.023 8.898 -5.094 1 96.69 221 CYS B O 1
ATOM 4351 N N . GLU B 1 222 ? -14.344 8.742 -2.836 1 95.81 222 GLU B N 1
ATOM 4352 C CA . GLU B 1 222 ? -15.25 7.609 -2.959 1 95.81 222 GLU B CA 1
ATOM 4353 C C . GLU B 1 222 ? -16.625 8.055 -3.451 1 95.81 222 GLU B C 1
ATOM 4355 O O . GLU B 1 222 ? -17.297 8.852 -2.793 1 95.81 222 GLU B O 1
ATOM 4360 N N . PRO B 1 223 ? -17.094 7.527 -4.52 1 94.38 223 PRO B N 1
ATOM 4361 C CA . PRO B 1 223 ? -18.328 8.016 -5.133 1 94.38 223 PRO B CA 1
ATOM 4362 C C . PRO B 1 223 ? -19.531 7.914 -4.195 1 94.38 223 PRO B C 1
ATOM 4364 O O . PRO B 1 223 ? -20.375 8.82 -4.152 1 94.38 223 PRO B O 1
ATOM 4367 N N . GLU B 1 224 ? -19.625 6.855 -3.463 1 94.75 224 GLU B N 1
ATOM 4368 C CA . GLU B 1 224 ? -20.75 6.668 -2.564 1 94.75 224 GLU B CA 1
ATOM 4369 C C . GLU B 1 224 ? -20.766 7.715 -1.455 1 94.75 224 GLU B C 1
ATOM 4371 O O . GLU B 1 224 ? -21.828 8.172 -1.035 1 94.75 224 GLU B O 1
ATOM 4376 N N . VAL B 1 225 ? -19.609 8.055 -0.942 1 97.94 225 VAL B N 1
ATOM 4377 C CA . VAL B 1 225 ? -19.5 9.047 0.127 1 97.94 225 VAL B CA 1
ATOM 4378 C C . VAL B 1 225 ? -19.875 10.422 -0.398 1 97.94 225 VAL B C 1
ATOM 4380 O O . VAL B 1 225 ? -20.641 11.148 0.239 1 97.94 225 VAL B O 1
ATOM 4383 N N . LEU B 1 226 ? -19.312 10.75 -1.578 1 97.44 226 LEU B N 1
ATOM 4384 C CA . LEU B 1 226 ? -19.641 12.031 -2.186 1 97.44 226 LEU B CA 1
ATOM 4385 C C . LEU B 1 226 ? -21.141 12.141 -2.453 1 97.44 226 LEU B C 1
ATOM 4387 O O . LEU B 1 226 ? -21.766 13.148 -2.125 1 97.44 226 LEU B O 1
ATOM 4391 N N . ALA B 1 227 ? -21.719 11.117 -3.021 1 97.62 227 ALA B N 1
ATOM 4392 C CA . ALA B 1 227 ? -23.141 11.109 -3.328 1 97.62 227 ALA B CA 1
ATOM 4393 C C . ALA B 1 227 ? -23.969 11.281 -2.062 1 97.62 227 ALA B C 1
ATOM 4395 O O . ALA B 1 227 ? -24.969 12 -2.062 1 97.62 227 ALA B O 1
ATOM 4396 N N . ARG B 1 228 ? -23.562 10.578 -0.99 1 97.94 228 ARG B N 1
ATOM 4397 C CA . ARG B 1 228 ? -24.281 10.688 0.278 1 97.94 228 ARG B CA 1
ATOM 4398 C C . ARG B 1 228 ? -24.25 12.117 0.806 1 97.94 228 ARG B C 1
ATOM 4400 O O . ARG B 1 228 ? -25.234 12.617 1.347 1 97.94 228 ARG B O 1
ATOM 4407 N N . SER B 1 229 ? -23.141 12.773 0.656 1 97.94 229 SER B N 1
ATOM 4408 C CA . SER B 1 229 ? -22.984 14.133 1.152 1 97.94 229 SER B CA 1
ATOM 4409 C C . SER B 1 229 ? -23.938 15.094 0.441 1 97.94 229 SER B C 1
ATOM 4411 O O . SER B 1 229 ? -24.203 16.188 0.943 1 97.94 229 SER B O 1
ATOM 4413 N N . PHE B 1 230 ? -24.406 14.727 -0.747 1 97.38 230 PHE B N 1
ATOM 4414 C CA . PHE B 1 230 ? -25.328 15.578 -1.484 1 97.38 230 PHE B CA 1
ATOM 4415 C C . PHE B 1 230 ? -26.766 15.305 -1.062 1 97.38 230 PHE B C 1
ATOM 4417 O O . PHE B 1 230 ? -27.688 16.078 -1.389 1 97.38 230 PHE B O 1
ATOM 4424 N N . ARG B 1 231 ? -26.938 14.25 -0.349 1 97.31 231 ARG B N 1
ATOM 4425 C CA . ARG B 1 231 ? -28.281 13.898 0.117 1 97.31 231 ARG B CA 1
ATOM 4426 C C . ARG B 1 231 ? -28.5 14.367 1.551 1 97.31 231 ARG B C 1
ATOM 4428 O O . ARG B 1 231 ? -29.594 14.805 1.904 1 97.31 231 ARG B O 1
ATOM 4435 N N . GLU B 1 232 ? -27.5 14.266 2.328 1 97.69 232 GLU B N 1
ATOM 4436 C CA . GLU B 1 232 ? -27.562 14.656 3.732 1 97.69 232 GLU B CA 1
ATOM 4437 C C . GLU B 1 232 ? -26.172 14.984 4.273 1 97.69 232 GLU B C 1
ATOM 4439 O O . GLU B 1 232 ? -25.156 14.703 3.619 1 97.69 232 GLU B O 1
ATOM 4444 N N . GLY B 1 233 ? -26.203 15.656 5.426 1 97.81 233 GLY B N 1
ATOM 4445 C CA . GLY B 1 233 ? -24.922 15.898 6.082 1 97.81 233 GLY B CA 1
ATOM 4446 C C . GLY B 1 233 ? -24.25 14.633 6.555 1 97.81 233 GLY B C 1
ATOM 4447 O O . GLY B 1 233 ? -24.906 13.711 7.047 1 97.81 233 GLY B O 1
ATOM 4448 N N . ILE B 1 234 ? -22.891 14.602 6.395 1 98.56 234 ILE B N 1
ATOM 4449 C CA . ILE B 1 234 ? -22.125 13.438 6.824 1 98.56 234 ILE B CA 1
ATOM 4450 C C . ILE B 1 234 ? -20.938 13.891 7.676 1 98.56 234 ILE B C 1
ATOM 4452 O O . ILE B 1 234 ? -20.562 15.062 7.656 1 98.56 234 ILE B O 1
ATOM 4456 N N . THR B 1 235 ? -20.406 13.016 8.477 1 98.75 235 THR B N 1
ATOM 4457 C CA . THR B 1 235 ? -19.203 13.219 9.25 1 98.75 235 THR B CA 1
ATOM 4458 C C . THR B 1 235 ? -18.062 12.328 8.734 1 98.75 235 THR B C 1
ATOM 4460 O O . THR B 1 235 ? -18.25 11.125 8.555 1 98.75 235 THR B O 1
ATOM 4463 N N . ILE B 1 236 ? -16.953 12.883 8.406 1 98.75 236 ILE B N 1
ATOM 4464 C CA . ILE B 1 236 ? -15.75 12.156 8.031 1 98.75 236 ILE B CA 1
ATOM 4465 C C . ILE B 1 236 ? -14.711 12.266 9.141 1 98.75 236 ILE B C 1
ATOM 4467 O O . ILE B 1 236 ? -14.414 13.359 9.617 1 98.75 236 ILE B O 1
ATOM 4471 N N . ILE B 1 237 ? -14.195 11.188 9.602 1 98.75 237 ILE B N 1
ATOM 4472 C CA . ILE B 1 237 ? -13.203 11.156 10.672 1 98.75 237 ILE B CA 1
ATOM 4473 C C . ILE B 1 237 ? -11.938 10.469 10.172 1 98.75 237 ILE B C 1
ATOM 4475 O O . ILE B 1 237 ? -12 9.391 9.57 1 98.75 237 ILE B O 1
ATOM 4479 N N . ASN B 1 238 ? -10.836 11.062 10.32 1 98.44 238 ASN B N 1
ATOM 4480 C CA . ASN B 1 238 ? -9.531 10.438 10.156 1 98.44 238 ASN B CA 1
ATOM 4481 C C . ASN B 1 238 ? -8.812 10.297 11.5 1 98.44 238 ASN B C 1
ATOM 4483 O O . ASN B 1 238 ? -8.312 11.281 12.047 1 98.44 238 ASN B O 1
ATOM 4487 N N . ALA B 1 239 ? -8.781 9.102 12 1 97.62 239 ALA B N 1
ATOM 4488 C CA . ALA B 1 239 ? -8.047 8.82 13.227 1 97.62 239 ALA B CA 1
ATOM 4489 C C . ALA B 1 239 ? -6.598 8.453 12.93 1 97.62 239 ALA B C 1
ATOM 4491 O O . ALA B 1 239 ? -6.262 7.27 12.812 1 97.62 239 ALA B O 1
ATOM 4492 N N . GLY B 1 240 ? -5.777 9.383 12.891 1 95.56 240 GLY B N 1
ATOM 4493 C CA . GLY B 1 240 ? -4.379 9.18 12.562 1 95.56 240 GLY B CA 1
ATOM 4494 C C . GLY B 1 240 ? -3.545 8.734 13.75 1 95.56 240 GLY B C 1
ATOM 4495 O O . GLY B 1 240 ? -4.066 8.562 14.852 1 95.56 240 GLY B O 1
ATOM 4496 N N . ASN B 1 241 ? -2.236 8.516 13.484 1 92.06 241 ASN B N 1
ATOM 4497 C CA . ASN B 1 241 ? -1.314 8.094 14.531 1 92.06 241 ASN B CA 1
ATOM 4498 C C . ASN B 1 241 ? -1.17 9.172 15.609 1 92.06 241 ASN B C 1
ATOM 4500 O O . ASN B 1 241 ? -1.11 8.852 16.797 1 92.06 241 ASN B O 1
ATOM 4504 N N . SER B 1 242 ? -1.195 10.438 15.172 1 92.5 242 SER B N 1
ATOM 4505 C CA . SER B 1 242 ? -0.954 11.5 16.141 1 92.5 242 SER B CA 1
ATOM 4506 C C . SER B 1 242 ? -2.193 12.375 16.312 1 92.5 242 SER B C 1
ATOM 4508 O O . SER B 1 242 ? -2.461 12.859 17.422 1 92.5 242 SER B O 1
ATOM 4510 N N . HIS B 1 243 ? -2.924 12.602 15.234 1 94.5 243 HIS B N 1
ATOM 4511 C CA . HIS B 1 243 ? -4.082 13.492 15.305 1 94.5 243 HIS B CA 1
ATOM 4512 C C . HIS B 1 243 ? -5.328 12.812 14.758 1 94.5 243 HIS B C 1
ATOM 4514 O O . HIS B 1 243 ? -5.246 12.023 13.805 1 94.5 243 HIS B O 1
ATOM 4520 N N . THR B 1 244 ? -6.387 13.141 15.367 1 97.31 244 THR B N 1
ATOM 4521 C CA . THR B 1 244 ? -7.715 12.828 14.852 1 97.31 244 THR B CA 1
ATOM 4522 C C . THR B 1 244 ? -8.398 14.086 14.32 1 97.31 244 THR B C 1
ATOM 4524 O O . THR B 1 244 ? -8.5 15.086 15.031 1 97.31 244 THR B O 1
ATOM 4527 N N . VAL B 1 245 ? -8.75 14.031 13.094 1 97.31 245 VAL B N 1
ATOM 4528 C CA . VAL B 1 245 ? -9.453 15.141 12.453 1 97.31 245 VAL B CA 1
ATOM 4529 C C . VAL B 1 245 ? -10.836 14.688 12 1 97.31 245 VAL B C 1
ATOM 4531 O O . VAL B 1 245 ? -10.992 13.586 11.453 1 97.31 245 VAL B O 1
ATOM 4534 N N . ALA B 1 246 ? -11.844 15.492 12.297 1 98.25 246 ALA B N 1
ATOM 4535 C CA . ALA B 1 246 ? -13.211 15.234 11.836 1 98.25 246 ALA B CA 1
ATOM 4536 C C . ALA B 1 246 ? -13.766 16.438 11.078 1 98.25 246 ALA B C 1
ATOM 4538 O O . ALA B 1 246 ? -13.453 17.578 11.398 1 98.25 246 ALA B O 1
ATOM 4539 N N . ALA B 1 247 ? -14.539 16.156 10.109 1 98 247 ALA B N 1
ATOM 4540 C CA . ALA B 1 247 ? -15.156 17.219 9.305 1 98 247 ALA B CA 1
ATOM 4541 C C . ALA B 1 247 ? -16.641 16.953 9.102 1 98 247 ALA B C 1
ATOM 4543 O O . ALA B 1 247 ? -17.047 15.805 8.883 1 98 247 ALA B O 1
ATOM 4544 N N . LEU B 1 248 ? -17.438 17.938 9.281 1 98 248 LEU B N 1
ATOM 4545 C CA . LEU B 1 248 ? -18.828 17.938 8.844 1 98 248 LEU B CA 1
ATOM 4546 C C . LEU B 1 248 ? -18.953 18.359 7.387 1 98 248 LEU B C 1
ATOM 4548 O O . LEU B 1 248 ? -18.422 19.406 7 1 98 248 LEU B O 1
ATOM 4552 N N . VAL B 1 249 ? -19.609 17.531 6.598 1 97.94 249 VAL B N 1
ATOM 4553 C CA . VAL B 1 249 ? -19.641 17.797 5.164 1 97.94 249 VAL B CA 1
ATOM 4554 C C . VAL B 1 249 ? -21.062 17.719 4.641 1 97.94 249 VAL B C 1
ATOM 4556 O O . VAL B 1 249 ? -21.828 16.828 5.027 1 97.94 249 VAL B O 1
ATOM 4559 N N . TYR B 1 250 ? -21.469 18.641 3.824 1 97.69 250 TYR B N 1
ATOM 4560 C CA . TYR B 1 250 ? -22.719 18.656 3.082 1 97.69 250 TYR B CA 1
ATOM 4561 C C . TYR B 1 250 ? -22.516 19.172 1.666 1 97.69 250 TYR B C 1
ATOM 4563 O O . TYR B 1 250 ? -21.922 20.234 1.47 1 97.69 250 TYR B O 1
ATOM 4571 N N . GLN B 1 251 ? -22.953 18.375 0.644 1 97.06 251 GLN B N 1
ATOM 4572 C CA . GLN B 1 251 ? -22.828 18.703 -0.773 1 97.06 251 GLN B CA 1
ATOM 4573 C C . GLN B 1 251 ? -21.359 18.906 -1.161 1 97.06 251 GLN B C 1
ATOM 4575 O O . GLN B 1 251 ? -21.031 19.859 -1.873 1 97.06 251 GLN B O 1
ATOM 4580 N N . GLY B 1 252 ? -20.484 18.125 -0.543 1 95.38 252 GLY B N 1
ATOM 4581 C CA . GLY B 1 252 ? -19.062 18.172 -0.859 1 95.38 252 GLY B CA 1
ATOM 4582 C C . GLY B 1 252 ? -18.344 19.344 -0.227 1 95.38 252 GLY B C 1
ATOM 4583 O O . GLY B 1 252 ? -17.156 19.547 -0.464 1 95.38 252 GLY B O 1
ATOM 4584 N N . LYS B 1 253 ? -19.062 20.125 0.596 1 95.69 253 LYS B N 1
ATOM 4585 C CA . LYS B 1 253 ? -18.5 21.312 1.236 1 95.69 253 LYS B CA 1
ATOM 4586 C C . LYS B 1 253 ? -18.344 21.094 2.74 1 95.69 253 LYS B C 1
ATOM 4588 O O . LYS B 1 253 ? -19.203 20.484 3.379 1 95.69 253 LYS B O 1
ATOM 4593 N N . VAL B 1 254 ? -17.266 21.562 3.248 1 96.62 254 VAL B N 1
ATOM 4594 C CA . VAL B 1 254 ? -16.984 21.391 4.668 1 96.62 254 VAL B CA 1
ATOM 4595 C C . VAL B 1 254 ? -17.703 22.453 5.48 1 96.62 254 VAL B C 1
ATOM 4597 O O . VAL B 1 254 ? -17.625 23.641 5.152 1 96.62 254 VAL B O 1
ATOM 4600 N N . ARG B 1 255 ? -18.359 22 6.57 1 96 255 ARG B N 1
ATOM 4601 C CA . ARG B 1 255 ? -19.156 22.906 7.391 1 96 255 ARG B CA 1
ATOM 4602 C C . ARG B 1 255 ? -18.562 23.047 8.789 1 96 255 ARG B C 1
ATOM 4604 O O . ARG B 1 255 ? -18.891 23.984 9.516 1 96 255 ARG B O 1
ATOM 4611 N N . GLY B 1 256 ? -17.75 22.188 9.141 1 96.25 256 GLY B N 1
ATOM 4612 C CA . GLY B 1 256 ? -17.094 22.188 10.438 1 96.25 256 GLY B CA 1
ATOM 4613 C C . GLY B 1 256 ? -15.898 21.25 10.5 1 96.25 256 GLY B C 1
ATOM 4614 O O . GLY B 1 256 ? -15.875 20.219 9.82 1 96.25 256 GLY B O 1
ATOM 4615 N N . ILE B 1 257 ? -14.953 21.609 11.32 1 96.81 257 ILE B N 1
ATOM 4616 C CA . ILE B 1 257 ? -13.742 20.812 11.516 1 96.81 257 ILE B CA 1
ATOM 4617 C C . ILE B 1 257 ? -13.445 20.688 13.008 1 96.81 257 ILE B C 1
ATOM 4619 O O . ILE B 1 257 ? -13.648 21.625 13.773 1 96.81 257 ILE B O 1
ATOM 4623 N N . TYR B 1 258 ? -13.031 19.531 13.367 1 97.25 258 TYR B N 1
ATOM 4624 C CA . TYR B 1 258 ? -12.578 19.188 14.711 1 97.25 258 TYR B CA 1
ATOM 4625 C C . TYR B 1 258 ? -11.203 18.516 14.664 1 97.25 258 TYR B C 1
ATOM 4627 O O . TYR B 1 258 ? -10.93 17.703 13.773 1 97.25 258 TYR B O 1
ATOM 4635 N N . GLU B 1 259 ? -10.289 18.875 15.539 1 96.62 259 GLU B N 1
ATOM 4636 C CA . GLU B 1 259 ? -8.977 18.234 15.586 1 96.62 259 GLU B CA 1
ATOM 4637 C C . GLU B 1 259 ? -8.5 18.047 17.031 1 96.62 259 GLU B C 1
ATOM 4639 O O . GLU B 1 259 ? -8.594 18.969 17.844 1 96.62 259 GLU B O 1
ATOM 4644 N N . HIS B 1 260 ? -8.086 16.922 17.328 1 96.31 260 HIS B N 1
ATOM 4645 C CA . HIS B 1 260 ? -7.527 16.562 18.625 1 96.31 260 HIS B CA 1
ATOM 4646 C C . HIS B 1 260 ? -6.352 15.609 18.484 1 96.31 260 HIS B C 1
ATOM 4648 O O . HIS B 1 260 ? -6.105 15.086 17.391 1 96.31 260 HIS B O 1
ATOM 4654 N N . HIS B 1 261 ? -5.516 15.508 19.5 1 94.56 261 HIS B N 1
ATOM 4655 C CA . HIS B 1 261 ? -4.496 14.469 19.547 1 94.56 261 HIS B CA 1
ATOM 4656 C C . HIS B 1 261 ? -5.117 13.094 19.766 1 94.56 261 HIS B C 1
ATOM 4658 O O . HIS B 1 261 ? -5.84 12.883 20.734 1 94.56 261 HIS B O 1
ATOM 4664 N N . THR B 1 262 ? -4.832 12.18 18.922 1 93.44 262 THR B N 1
ATOM 4665 C CA . THR B 1 262 ? -5.465 10.859 18.922 1 93.44 262 THR B CA 1
ATOM 4666 C C . THR B 1 262 ? -5.312 10.18 20.266 1 93.44 262 THR B C 1
ATOM 4668 O O . THR B 1 262 ? -6.258 9.57 20.781 1 93.44 262 THR B O 1
ATOM 4671 N N . GLY B 1 263 ? -4.172 10.297 20.922 1 92.31 263 GLY B N 1
ATOM 4672 C CA . GLY B 1 263 ? -3.875 9.586 22.156 1 92.31 263 GLY B CA 1
ATOM 4673 C C . GLY B 1 263 ? -4.469 10.242 23.391 1 92.31 263 GLY B C 1
ATOM 4674 O O . GLY B 1 263 ? -4.406 9.695 24.484 1 92.31 263 GLY B O 1
ATOM 4675 N N . MET B 1 264 ? -5.184 11.352 23.219 1 94.38 264 MET B N 1
ATOM 4676 C CA . MET B 1 264 ? -5.621 12.117 24.391 1 94.38 264 MET B CA 1
ATOM 4677 C C . MET B 1 264 ? -7.133 12.055 24.547 1 94.38 264 MET B C 1
ATOM 4679 O O . MET B 1 264 ? -7.711 12.789 25.359 1 94.38 264 MET B O 1
ATOM 4683 N N . ARG B 1 265 ? -7.816 11.297 23.766 1 94.88 265 ARG B N 1
ATOM 4684 C CA . ARG B 1 265 ? -9.25 11.055 23.891 1 94.88 265 ARG B CA 1
ATOM 4685 C C . ARG B 1 265 ? -9.555 9.562 23.891 1 94.88 265 ARG B C 1
ATOM 4687 O O . ARG B 1 265 ? -9.094 8.828 23.016 1 94.88 265 ARG B O 1
ATOM 4694 N N . ASP B 1 266 ? -10.25 9.141 24.891 1 95.62 266 ASP B N 1
ATOM 4695 C CA . ASP B 1 266 ? -10.797 7.797 24.766 1 95.62 266 ASP B CA 1
ATOM 4696 C C . ASP B 1 266 ? -12.086 7.809 23.938 1 95.62 266 ASP B C 1
ATOM 4698 O O . ASP B 1 266 ? -12.516 8.859 23.469 1 95.62 266 ASP B O 1
ATOM 4702 N N . LEU B 1 267 ? -12.625 6.656 23.703 1 97.25 267 LEU B N 1
ATOM 4703 C CA . LEU B 1 267 ? -13.766 6.52 22.797 1 97.25 267 LEU B CA 1
ATOM 4704 C C . LEU B 1 267 ? -14.938 7.363 23.281 1 97.25 267 LEU B C 1
ATOM 4706 O O . LEU B 1 267 ? -15.547 8.102 22.5 1 97.25 267 LEU B O 1
ATOM 4710 N N . GLU B 1 268 ? -15.297 7.262 24.547 1 97.44 268 GLU B N 1
ATOM 4711 C CA . GLU B 1 268 ? -16.438 7.98 25.109 1 97.44 268 GLU B CA 1
ATOM 4712 C C . GLU B 1 268 ? -16.266 9.492 24.953 1 97.44 268 GLU B C 1
ATOM 4714 O O . GLU B 1 268 ? -17.203 10.195 24.562 1 97.44 268 GLU B O 1
ATOM 4719 N N . GLN B 1 269 ? -15.102 9.984 25.281 1 97.44 269 GLN B N 1
ATOM 4720 C CA . GLN B 1 269 ? -14.797 11.414 25.172 1 97.44 269 GLN B CA 1
ATOM 4721 C C . GLN B 1 269 ? -14.891 11.883 23.734 1 97.44 269 GLN B C 1
ATOM 4723 O O . GLN B 1 269 ? -15.445 12.953 23.453 1 97.44 269 GLN B O 1
ATOM 4728 N N . LEU B 1 270 ? -14.328 11.102 22.844 1 97.62 270 LEU B N 1
ATOM 4729 C CA . LEU B 1 270 ? -14.344 11.453 21.422 1 97.62 270 LEU B CA 1
ATOM 4730 C C . LEU B 1 270 ? -15.773 11.492 20.891 1 97.62 270 LEU B C 1
ATOM 4732 O O . LEU B 1 270 ? -16.141 12.398 20.141 1 97.62 270 LEU B O 1
ATOM 4736 N N . LEU B 1 271 ? -16.578 10.492 21.281 1 97.88 271 LEU B N 1
ATOM 4737 C CA . LEU B 1 271 ? -17.969 10.445 20.828 1 97.88 271 LEU B CA 1
ATOM 4738 C C . LEU B 1 271 ? -18.75 11.656 21.344 1 97.88 271 LEU B C 1
ATOM 4740 O O . LEU B 1 271 ? -19.609 12.188 20.625 1 97.88 271 LEU B O 1
ATOM 4744 N N . GLU B 1 272 ? -18.5 12.055 22.547 1 97.5 272 GLU B N 1
ATOM 4745 C CA . GLU B 1 272 ? -19.141 13.242 23.078 1 97.5 272 GLU B CA 1
ATOM 4746 C C . GLU B 1 272 ? -18.734 14.492 22.312 1 97.5 272 GLU B C 1
ATOM 4748 O O . GLU B 1 272 ? -19.578 15.336 21.984 1 97.5 272 GLU B O 1
ATOM 4753 N N . ASP B 1 273 ? -17.422 14.609 22.047 1 97.75 273 ASP B N 1
ATOM 4754 C CA . ASP B 1 273 ? -16.953 15.727 21.219 1 97.75 273 ASP B CA 1
ATOM 4755 C C . ASP B 1 273 ? -17.672 15.75 19.875 1 97.75 273 ASP B C 1
ATOM 4757 O O . ASP B 1 273 ? -18.109 16.812 19.422 1 97.75 273 ASP B O 1
ATOM 4761 N N . LEU B 1 274 ? -17.766 14.602 19.234 1 97.69 274 LEU B N 1
ATOM 4762 C CA . LEU B 1 274 ? -18.344 14.5 17.906 1 97.69 274 LEU B CA 1
ATOM 4763 C C . LEU B 1 274 ? -19.828 14.844 17.938 1 97.69 274 LEU B C 1
ATOM 4765 O O . LEU B 1 274 ? -20.344 15.461 17 1 97.69 274 LEU B O 1
ATOM 4769 N N . LYS B 1 275 ? -20.5 14.375 18.984 1 97.44 275 LYS B N 1
ATOM 4770 C CA . LYS B 1 275 ? -21.906 14.719 19.156 1 97.44 275 LYS B CA 1
ATOM 4771 C C . LYS B 1 275 ? -22.094 16.234 19.203 1 97.44 275 LYS B C 1
ATOM 4773 O O . LYS B 1 275 ? -22.969 16.781 18.5 1 97.44 275 LYS B O 1
ATOM 4778 N N . GLN B 1 276 ? -21.312 16.875 19.984 1 97.06 276 GLN B N 1
ATOM 4779 C CA . GLN B 1 276 ? -21.391 18.328 20.109 1 97.06 276 GLN B CA 1
ATOM 4780 C C . GLN B 1 276 ? -20.953 19.016 18.828 1 97.06 276 GLN B C 1
ATOM 4782 O O . GLN B 1 276 ? -21.516 20.047 18.453 1 97.06 276 GLN B O 1
ATOM 4787 N N . LEU B 1 277 ? -19.938 18.469 18.156 1 97.25 277 LEU B N 1
ATOM 4788 C CA . LEU B 1 277 ? -19.5 19.016 16.859 1 97.25 277 LEU B CA 1
ATOM 4789 C C . LEU B 1 277 ? -20.641 19.016 15.859 1 97.25 277 LEU B C 1
ATOM 4791 O O . LEU B 1 277 ? -20.859 20 15.164 1 97.25 277 LEU B O 1
ATOM 4795 N N . ARG B 1 278 ? -21.359 17.922 15.789 1 96.81 278 ARG B N 1
ATOM 4796 C CA . ARG B 1 278 ? -22.438 17.75 14.828 1 96.81 278 ARG B CA 1
ATOM 4797 C C . ARG B 1 278 ? -23.562 18.766 15.062 1 96.81 278 ARG B C 1
ATOM 4799 O O . ARG B 1 278 ? -24.281 19.125 14.133 1 96.81 278 ARG B O 1
ATOM 4806 N N . LEU B 1 279 ? -23.656 19.219 16.297 1 93.62 279 LEU B N 1
ATOM 4807 C CA . LEU B 1 279 ? -24.672 20.203 16.641 1 93.62 279 LEU B CA 1
ATOM 4808 C C . LEU B 1 279 ? -24.109 21.625 16.5 1 93.62 279 LEU B C 1
ATOM 4810 O O . LEU B 1 279 ? -24.828 22.609 16.734 1 93.62 279 LEU B O 1
ATOM 4814 N N . SER B 1 280 ? -22.859 21.781 16.141 1 91.44 280 SER B N 1
ATOM 4815 C CA . SER B 1 280 ? -22.156 23.047 16.031 1 91.44 280 SER B CA 1
ATOM 4816 C C . SER B 1 280 ? -22.094 23.766 17.375 1 91.44 280 SER B C 1
ATOM 4818 O O . SER B 1 280 ? -22.156 25 17.438 1 91.44 280 SER B O 1
ATOM 4820 N N . TRP B 1 281 ? -21.969 22.953 18.438 1 90.25 281 TRP B N 1
ATOM 4821 C CA . TRP B 1 281 ? -22.016 23.5 19.781 1 90.25 281 TRP B CA 1
ATOM 4822 C C . TRP B 1 281 ? -20.688 23.328 20.484 1 90.25 281 TRP B C 1
ATOM 4824 O O . TRP B 1 281 ? -20.547 23.672 21.672 1 90.25 281 TRP B O 1
ATOM 4834 N N . LEU B 1 282 ? -19.703 22.812 19.828 1 94.44 282 LEU B N 1
ATOM 4835 C CA . LEU B 1 282 ? -18.438 22.531 20.5 1 94.44 282 LEU B CA 1
ATOM 4836 C C . LEU B 1 282 ? -17.453 23.688 20.312 1 94.44 282 LEU B C 1
ATOM 4838 O O . LEU B 1 282 ? -16.797 23.781 19.281 1 94.44 282 LEU B O 1
ATOM 4842 N N . PRO B 1 283 ? -17.328 24.531 21.312 1 93.19 283 PRO B N 1
ATOM 4843 C CA . PRO B 1 283 ? -16.375 25.641 21.188 1 93.19 283 PRO B CA 1
ATOM 4844 C C . PRO B 1 283 ? -14.93 25.172 21.109 1 93.19 283 PRO B C 1
ATOM 4846 O O . PRO B 1 283 ? -14.555 24.203 21.781 1 93.19 283 PRO B O 1
ATOM 4849 N N . SER B 1 284 ? -14.141 25.828 20.344 1 93.5 284 SER B N 1
ATOM 4850 C CA . SER B 1 284 ? -12.727 25.5 20.188 1 93.5 284 SER B CA 1
ATOM 4851 C C . SER B 1 284 ? -12.016 25.469 21.531 1 93.5 284 SER B C 1
ATOM 4853 O O . SER B 1 284 ? -11.156 24.625 21.766 1 93.5 284 SER B O 1
ATOM 4855 N N . GLU B 1 285 ? -12.398 26.375 22.438 1 92.5 285 GLU B N 1
ATOM 4856 C CA . GLU B 1 285 ? -11.766 26.5 23.75 1 92.5 285 GLU B CA 1
ATOM 4857 C C . GLU B 1 285 ? -11.938 25.234 24.578 1 92.5 285 GLU B C 1
ATOM 4859 O O . GLU B 1 285 ? -11.039 24.859 25.328 1 92.5 285 GLU B O 1
ATOM 4864 N N . GLU B 1 286 ? -13.062 24.641 24.438 1 94.31 286 GLU B N 1
ATOM 4865 C CA . GLU B 1 286 ? -13.32 23.391 25.172 1 94.31 286 GLU B CA 1
ATOM 4866 C C . GLU B 1 286 ? -12.391 22.281 24.703 1 94.31 286 GLU B C 1
ATOM 4868 O O . GLU B 1 286 ? -11.867 21.516 25.516 1 94.31 286 GLU B O 1
ATOM 4873 N N . VAL B 1 287 ? -12.188 22.125 23.406 1 95.44 287 VAL B N 1
ATOM 4874 C CA . VAL B 1 287 ? -11.297 21.125 22.828 1 95.44 287 VAL B CA 1
ATOM 4875 C C . VAL B 1 287 ? -9.859 21.422 23.25 1 95.44 287 VAL B C 1
ATOM 4877 O O . VAL B 1 287 ? -9.117 20.516 23.641 1 95.44 287 VAL B O 1
ATOM 4880 N N . GLN B 1 288 ? -9.453 22.688 23.266 1 92.81 288 GLN B N 1
ATOM 4881 C CA . GLN B 1 288 ? -8.109 23.109 23.656 1 92.81 288 GLN B CA 1
ATOM 4882 C C . GLN B 1 288 ? -7.84 22.828 25.125 1 92.81 288 GLN B C 1
ATOM 4884 O O . GLN B 1 288 ? -6.727 22.453 25.5 1 92.81 288 GLN B O 1
ATOM 4889 N N . ALA B 1 289 ? -8.867 22.969 25.938 1 93.25 289 ALA B N 1
ATOM 4890 C CA . ALA B 1 289 ? -8.742 22.75 27.375 1 93.25 289 ALA B CA 1
ATOM 4891 C C . ALA B 1 289 ? -8.398 21.297 27.672 1 93.25 289 ALA B C 1
ATOM 4893 O O . ALA B 1 289 ? -7.762 21 28.688 1 93.25 289 ALA B O 1
ATOM 4894 N N . SER B 1 290 ? -8.773 20.469 26.781 1 93.88 290 SER B N 1
ATOM 4895 C CA . SER B 1 290 ? -8.5 19.047 27 1 93.88 290 SER B CA 1
ATOM 4896 C C . SER B 1 290 ? -7.27 18.609 26.219 1 93.88 290 SER B C 1
ATOM 4898 O O . SER B 1 290 ? -7.023 17.406 26.062 1 93.88 290 SER B O 1
ATOM 4900 N N . GLY B 1 291 ? -6.57 19.547 25.625 1 91.31 291 GLY B N 1
ATOM 4901 C CA . GLY B 1 291 ? -5.301 19.234 24.984 1 91.31 291 GLY B CA 1
ATOM 4902 C C . GLY B 1 291 ? -5.406 19.125 23.484 1 91.31 291 GLY B C 1
ATOM 4903 O O . GLY B 1 291 ? -4.422 18.812 22.797 1 91.31 291 GLY B O 1
ATOM 4904 N N . GLY B 1 292 ? -6.59 19.344 22.953 1 93.38 292 GLY B N 1
ATOM 4905 C CA . GLY B 1 292 ? -6.781 19.281 21.516 1 93.38 292 GLY B CA 1
ATOM 4906 C C . GLY B 1 292 ? -6.457 20.594 20.812 1 93.38 292 GLY B C 1
ATOM 4907 O O . GLY B 1 292 ? -5.988 21.547 21.453 1 93.38 292 GLY B O 1
ATOM 4908 N N . HIS B 1 293 ? -6.617 20.609 19.516 1 93 293 HIS B N 1
ATOM 4909 C CA . HIS B 1 293 ? -6.367 21.812 18.734 1 93 293 HIS B CA 1
ATOM 4910 C C . HIS B 1 293 ? -7.598 22.719 18.719 1 93 293 HIS B C 1
ATOM 4912 O O . HIS B 1 293 ? -7.488 23.922 18.938 1 93 293 HIS B O 1
ATOM 4918 N N . GLY B 1 294 ? -8.797 22.109 18.375 1 94.75 294 GLY B N 1
ATOM 4919 C CA . GLY B 1 294 ? -9.992 22.938 18.438 1 94.75 294 GLY B CA 1
ATOM 4920 C C . GLY B 1 294 ? -11.008 22.578 17.359 1 94.75 294 GLY B C 1
ATOM 4921 O O . GLY B 1 294 ? -11.047 21.438 16.891 1 94.75 294 GLY B O 1
ATOM 4922 N N . THR B 1 295 ? -11.898 23.531 17.188 1 95.81 295 THR B N 1
ATOM 4923 C CA . THR B 1 295 ? -12.93 23.422 16.172 1 95.81 295 THR B CA 1
ATOM 4924 C C . THR B 1 295 ? -13 24.688 15.32 1 95.81 295 THR B C 1
ATOM 4926 O O . THR B 1 295 ? -12.547 25.75 15.75 1 95.81 295 THR B O 1
ATOM 4929 N N . ALA B 1 296 ? -13.383 24.531 14.156 1 94.19 296 ALA B N 1
ATOM 4930 C CA . ALA B 1 296 ? -13.695 25.625 13.242 1 94.19 296 ALA B CA 1
ATOM 4931 C C . ALA B 1 296 ? -14.984 25.344 12.469 1 94.19 296 ALA B C 1
ATOM 4933 O O . ALA B 1 296 ? -15.211 24.219 12.031 1 94.19 296 ALA B O 1
ATOM 4934 N N . PHE B 1 297 ? -15.859 26.359 12.391 1 93.31 297 PHE B N 1
ATOM 4935 C CA . PHE B 1 297 ? -17.141 26.156 11.727 1 93.31 297 PHE B CA 1
ATOM 4936 C C . PHE B 1 297 ? -17.312 27.141 10.586 1 93.31 297 PHE B C 1
ATOM 4938 O O . PHE B 1 297 ? -16.906 28.297 10.688 1 93.31 297 PHE B O 1
ATOM 4945 N N . GLY B 1 298 ? -17.797 26.578 9.508 1 86.75 298 GLY B N 1
ATOM 4946 C CA . GLY B 1 298 ? -18.344 27.453 8.477 1 86.75 298 GLY B CA 1
ATOM 4947 C C . GLY B 1 298 ? -19.797 27.812 8.711 1 86.75 298 GLY B C 1
ATOM 4948 O O . GLY B 1 298 ? -20.312 27.688 9.828 1 86.75 298 GLY B O 1
ATOM 4949 N N . PRO B 1 299 ? -20.438 28.375 7.66 1 79.56 299 PRO B N 1
ATOM 4950 C CA . PRO B 1 299 ? -21.844 28.75 7.832 1 79.56 299 PRO B CA 1
ATOM 4951 C C . PRO B 1 299 ? -22.734 27.547 8.156 1 79.56 299 PRO B C 1
ATOM 4953 O O . PRO B 1 299 ? -22.578 26.469 7.57 1 79.56 299 PRO B O 1
ATOM 4956 N N . PHE B 1 300 ? -23.562 27.828 9.086 1 82.5 300 PHE B N 1
ATOM 4957 C CA . PHE B 1 300 ? -24.516 26.781 9.461 1 82.5 300 PHE B CA 1
ATOM 4958 C C . PHE B 1 300 ? -25.438 26.453 8.297 1 82.5 300 PHE B C 1
ATOM 4960 O O . PHE B 1 300 ? -25.875 27.344 7.57 1 82.5 300 PHE B O 1
ATOM 4967 N N . CYS B 1 301 ? -25.625 25.156 8.07 1 88.88 301 CYS B N 1
ATOM 4968 C CA . CYS B 1 301 ? -26.469 24.703 6.969 1 88.88 301 CYS B CA 1
ATOM 4969 C C . CYS B 1 301 ? -27.594 23.812 7.469 1 88.88 301 CYS B C 1
ATOM 4971 O O . CYS B 1 301 ? -27.422 22.594 7.602 1 88.88 301 CYS B O 1
ATOM 4973 N N . GLU B 1 302 ? -28.734 24.328 7.582 1 89.56 302 GLU B N 1
ATOM 4974 C CA . GLU B 1 302 ? -29.906 23.609 8.078 1 89.56 302 GLU B CA 1
ATOM 4975 C C . GLU B 1 302 ? -30.281 22.469 7.137 1 89.56 302 GLU B C 1
ATOM 4977 O O . GLU B 1 302 ? -30.75 21.406 7.582 1 89.56 302 GLU B O 1
ATOM 4982 N N . GLU B 1 303 ? -30.062 22.656 5.902 1 93.5 303 GLU B N 1
ATOM 4983 C CA . GLU B 1 303 ? -30.469 21.703 4.875 1 93.5 303 GLU B CA 1
ATOM 4984 C C . GLU B 1 303 ? -29.703 20.391 5.012 1 93.5 303 GLU B C 1
ATOM 4986 O O . GLU B 1 303 ? -30.109 19.359 4.477 1 93.5 303 GLU B O 1
ATOM 4991 N N . ALA B 1 304 ? -28.594 20.391 5.723 1 94.5 304 ALA B N 1
ATOM 4992 C CA . ALA B 1 304 ? -27.766 19.203 5.895 1 94.5 304 ALA B CA 1
ATOM 4993 C C . ALA B 1 304 ? -28.5 18.141 6.715 1 94.5 304 ALA B C 1
ATOM 4995 O O . ALA B 1 304 ? -28.188 16.953 6.633 1 94.5 304 ALA B O 1
ATOM 4996 N N . GLY B 1 305 ? -29.562 18.562 7.527 1 93.44 305 GLY B N 1
ATOM 4997 C CA . GLY B 1 305 ? -30.375 17.641 8.297 1 93.44 305 GLY B CA 1
ATOM 4998 C C . GLY B 1 305 ? -29.594 16.922 9.383 1 93.44 305 GLY B C 1
ATOM 4999 O O . GLY B 1 305 ? -29.984 15.82 9.805 1 93.44 305 GLY B O 1
ATOM 5000 N N . GLY B 1 306 ? -28.453 17.469 9.688 1 94.31 306 GLY B N 1
ATOM 5001 C CA . GLY B 1 306 ? -27.562 16.828 10.641 1 94.31 306 GLY B CA 1
ATOM 5002 C C . GLY B 1 306 ? -26.344 16.203 9.992 1 94.31 306 GLY B C 1
ATOM 5003 O O . GLY B 1 306 ? -26.078 16.422 8.805 1 94.31 306 GLY B O 1
ATOM 5004 N N . TYR B 1 307 ? -25.609 15.453 10.734 1 97.75 307 TYR B N 1
ATOM 5005 C CA . TYR B 1 307 ? -24.344 14.898 10.25 1 97.75 307 TYR B CA 1
ATOM 5006 C C . TYR B 1 307 ? -24.109 13.508 10.828 1 97.75 307 TYR B C 1
ATOM 5008 O O . TYR B 1 307 ? -22.984 13.164 11.195 1 97.75 307 TYR B O 1
ATOM 5016 N N . ALA B 1 308 ? -25.141 12.695 10.828 1 96.5 308 ALA B N 1
ATOM 5017 C CA . ALA B 1 308 ? -25.141 11.43 11.547 1 96.5 308 ALA B CA 1
ATOM 5018 C C . ALA B 1 308 ? -24.328 10.367 10.797 1 96.5 308 ALA B C 1
ATOM 5020 O O . ALA B 1 308 ? -23.547 9.641 11.398 1 96.5 308 ALA B O 1
ATOM 5021 N N . PRO B 1 309 ? -24.562 10.227 9.398 1 98 309 PRO B N 1
ATOM 5022 C CA . PRO B 1 309 ? -23.734 9.227 8.734 1 98 309 PRO B CA 1
ATOM 5023 C C . PRO B 1 309 ? -22.25 9.508 8.883 1 98 309 PRO B C 1
ATOM 5025 O O . PRO B 1 309 ? -21.797 10.633 8.664 1 98 309 PRO B O 1
ATOM 5028 N N . THR B 1 310 ? -21.516 8.5 9.375 1 98.69 310 THR B N 1
ATOM 5029 C CA . THR B 1 310 ? -20.125 8.695 9.742 1 98.69 310 THR B CA 1
ATOM 5030 C C . THR B 1 310 ? -19.203 7.762 8.953 1 98.69 310 THR B C 1
ATOM 5032 O O . THR B 1 310 ? -19.453 6.551 8.891 1 98.69 310 THR B O 1
ATOM 5035 N N . PHE B 1 311 ? -18.219 8.312 8.32 1 98.75 311 PHE B N 1
ATOM 5036 C CA . PHE B 1 311 ? -17.203 7.582 7.574 1 98.75 311 PHE B CA 1
ATOM 5037 C C . PHE B 1 311 ? -15.828 7.754 8.219 1 98.75 311 PHE B C 1
ATOM 5039 O O . PHE B 1 311 ? -15.445 8.867 8.586 1 98.75 311 PHE B O 1
ATOM 5046 N N . ILE B 1 312 ? -15.086 6.68 8.383 1 98.56 312 ILE B N 1
ATOM 5047 C CA . ILE B 1 312 ? -13.906 6.691 9.242 1 98.56 312 ILE B CA 1
ATOM 5048 C C . ILE B 1 312 ? -12.703 6.164 8.461 1 98.56 312 ILE B C 1
ATOM 5050 O O . ILE B 1 312 ? -12.797 5.141 7.781 1 98.56 312 ILE B O 1
ATOM 5054 N N . LEU B 1 313 ? -11.602 6.871 8.547 1 98 313 LEU B N 1
ATOM 5055 C CA . LEU B 1 313 ? -10.289 6.531 8.008 1 98 313 LEU B CA 1
ATOM 5056 C C . LEU B 1 313 ? -9.219 6.605 9.094 1 98 313 LEU B C 1
ATOM 5058 O O . LEU B 1 313 ? -9.5 7 10.227 1 98 313 LEU B O 1
ATOM 5062 N N . GLY B 1 314 ? -7.973 6.223 8.672 1 97.25 314 GLY B N 1
ATOM 5063 C CA . GLY B 1 314 ? -6.82 6.434 9.531 1 97.25 314 GLY B CA 1
ATOM 5064 C C . GLY B 1 314 ? -6.305 5.152 10.156 1 97.25 314 GLY B C 1
ATOM 5065 O O . GLY B 1 314 ? -7.07 4.223 10.406 1 97.25 314 GLY B O 1
ATOM 5066 N N . PRO B 1 315 ? -5.055 5.121 10.484 1 95.56 315 PRO B N 1
ATOM 5067 C CA . PRO B 1 315 ? -4.41 3.928 11.031 1 95.56 315 PRO B CA 1
ATOM 5068 C C . PRO B 1 315 ? -4.938 3.559 12.422 1 95.56 315 PRO B C 1
ATOM 5070 O O . PRO B 1 315 ? -4.781 2.42 12.859 1 95.56 315 PRO B O 1
ATOM 5073 N N . ARG B 1 316 ? -5.562 4.527 13.125 1 95.94 316 ARG B N 1
ATOM 5074 C CA . ARG B 1 316 ? -6.098 4.262 14.453 1 95.94 316 ARG B CA 1
ATOM 5075 C C . ARG B 1 316 ? -7.617 4.168 14.422 1 95.94 316 ARG B C 1
ATOM 5077 O O . ARG B 1 316 ? -8.281 4.371 15.445 1 95.94 316 ARG B O 1
ATOM 5084 N N . ARG B 1 317 ? -8.156 3.842 13.328 1 95.81 317 ARG B N 1
ATOM 5085 C CA . ARG B 1 317 ? -9.602 3.822 13.133 1 95.81 317 ARG B CA 1
ATOM 5086 C C . ARG B 1 317 ? -10.258 2.76 14 1 95.81 317 ARG B C 1
ATOM 5088 O O . ARG B 1 317 ? -11.438 2.873 14.344 1 95.81 317 ARG B O 1
ATOM 5095 N N . ALA B 1 318 ? -9.5 1.747 14.422 1 93.31 318 ALA B N 1
ATOM 5096 C CA . ALA B 1 318 ? -10.055 0.663 15.234 1 93.31 318 ALA B CA 1
ATOM 5097 C C . ALA B 1 318 ? -10.656 1.197 16.531 1 93.31 318 ALA B C 1
ATOM 5099 O O . ALA B 1 318 ? -11.594 0.606 17.078 1 93.31 318 ALA B O 1
ATOM 5100 N N . MET B 1 319 ? -10.188 2.344 16.984 1 95 319 MET B N 1
ATOM 5101 C CA . MET B 1 319 ? -10.695 2.947 18.203 1 95 319 MET B CA 1
ATOM 5102 C C . MET B 1 319 ? -12.148 3.371 18.047 1 95 319 MET B C 1
ATOM 5104 O O . MET B 1 319 ? -12.859 3.572 19.031 1 95 319 MET B O 1
ATOM 5108 N N . LEU B 1 320 ? -12.602 3.473 16.781 1 96.88 320 LEU B N 1
ATOM 5109 C CA . LEU B 1 320 ? -13.953 3.912 16.469 1 96.88 320 LEU B CA 1
ATOM 5110 C C . LEU B 1 320 ? -14.766 2.775 15.859 1 96.88 320 LEU B C 1
ATOM 5112 O O . LEU B 1 320 ? -15.75 3.018 15.164 1 96.88 320 LEU B O 1
ATOM 5116 N N . GLN B 1 321 ? -14.32 1.559 16.047 1 94.31 321 GLN B N 1
ATOM 5117 C CA . GLN B 1 321 ? -15.039 0.402 15.531 1 94.31 321 GLN B CA 1
ATOM 5118 C C . GLN B 1 321 ? -16.5 0.423 15.953 1 94.31 321 GLN B C 1
ATOM 5120 O O . GLN B 1 321 ? -16.812 0.603 17.125 1 94.31 321 GLN B O 1
ATOM 5125 N N . GLY B 1 322 ? -17.375 0.244 15.031 1 94.88 322 GLY B N 1
ATOM 5126 C CA . GLY B 1 322 ? -18.812 0.195 15.312 1 94.88 322 GLY B CA 1
ATOM 5127 C C . GLY B 1 322 ? -19.453 1.566 15.336 1 94.88 322 GLY B C 1
ATOM 5128 O O . GLY B 1 322 ? -20.672 1.679 15.492 1 94.88 322 GLY B O 1
ATOM 5129 N N . GLN B 1 323 ? -18.703 2.68 15.102 1 97.5 323 GLN B N 1
ATOM 5130 C CA . GLN B 1 323 ? -19.219 4.043 15.242 1 97.5 323 GLN B CA 1
ATOM 5131 C C . GLN B 1 323 ? -19.438 4.688 13.875 1 97.5 323 GLN B C 1
ATOM 5133 O O . GLN B 1 323 ? -19.781 5.863 13.789 1 97.5 323 GLN B O 1
ATOM 5138 N N . GLY B 1 324 ? -19.297 3.963 12.883 1 97.62 324 GLY B N 1
ATOM 5139 C CA . GLY B 1 324 ? -19.406 4.418 11.508 1 97.62 324 GLY B CA 1
ATOM 5140 C C . GLY B 1 324 ? -18.891 3.406 10.5 1 97.62 324 GLY B C 1
ATOM 5141 O O . GLY B 1 324 ? -18.625 2.254 10.852 1 97.62 324 GLY B O 1
ATOM 5142 N N . ARG B 1 325 ? -18.828 3.766 9.305 1 97.25 325 ARG B N 1
ATOM 5143 C CA . ARG B 1 325 ? -18.328 2.893 8.25 1 97.25 325 ARG B CA 1
ATOM 5144 C C . ARG B 1 325 ? -16.844 3.137 7.984 1 97.25 325 ARG B C 1
ATOM 5146 O O . ARG B 1 325 ? -16.438 4.27 7.73 1 97.25 325 ARG B O 1
ATOM 5153 N N . PHE B 1 326 ? -16.062 2.107 8.07 1 97.12 326 PHE B N 1
ATOM 5154 C CA . PHE B 1 326 ? -14.648 2.193 7.711 1 97.12 326 PHE B CA 1
ATOM 5155 C C . PHE B 1 326 ? -14.484 2.268 6.199 1 97.12 326 PHE B C 1
ATOM 5157 O O . PHE B 1 326 ? -15.125 1.52 5.461 1 97.12 326 PHE B O 1
ATOM 5164 N N . LEU B 1 327 ? -13.672 3.197 5.793 1 97.5 327 LEU B N 1
ATOM 5165 C CA . LEU B 1 327 ? -13.438 3.383 4.363 1 97.5 327 LEU B CA 1
ATOM 5166 C C . LEU B 1 327 ? -12.062 2.848 3.965 1 97.5 327 LEU B C 1
ATOM 5168 O O . LEU B 1 327 ? -11.141 2.832 4.777 1 97.5 327 LEU B O 1
ATOM 5172 N N . ALA B 1 328 ? -11.93 2.354 2.791 1 96.88 328 ALA B N 1
ATOM 5173 C CA . ALA B 1 328 ? -10.695 2.07 2.057 1 96.88 328 ALA B CA 1
ATOM 5174 C C . ALA B 1 328 ? -10.812 2.52 0.602 1 96.88 328 ALA B C 1
ATOM 5176 O O . ALA B 1 328 ? -10.961 1.691 -0.3 1 96.88 328 ALA B O 1
ATOM 5177 N N . PRO B 1 329 ? -10.672 3.885 0.422 1 96.5 329 PRO B N 1
ATOM 5178 C CA . PRO B 1 329 ? -10.828 4.375 -0.949 1 96.5 329 PRO B CA 1
ATOM 5179 C C . PRO B 1 329 ? -9.961 3.615 -1.949 1 96.5 329 PRO B C 1
ATOM 5181 O O . PRO B 1 329 ? -8.766 3.424 -1.715 1 96.5 329 PRO B O 1
ATOM 5184 N N . HIS B 1 330 ? -10.656 3.117 -3.021 1 94.38 330 HIS B N 1
ATOM 5185 C CA . HIS B 1 330 ? -10.008 2.348 -4.074 1 94.38 330 HIS B CA 1
ATOM 5186 C C . HIS B 1 330 ? -9.328 1.105 -3.508 1 94.38 330 HIS B C 1
ATOM 5188 O O . HIS B 1 330 ? -8.328 0.632 -4.059 1 94.38 330 HIS B O 1
ATOM 5194 N N . GLY B 1 331 ? -9.773 0.693 -2.34 1 95.69 331 GLY B N 1
ATOM 5195 C CA . GLY B 1 331 ? -9.336 -0.556 -1.737 1 95.69 331 GLY B CA 1
ATOM 5196 C C . GLY B 1 331 ? -8.094 -0.402 -0.884 1 95.69 331 GLY B C 1
ATOM 5197 O O . GLY B 1 331 ? -7.457 -1.394 -0.519 1 95.69 331 GLY B O 1
ATOM 5198 N N . ASP B 1 332 ? -7.68 0.78 -0.567 1 97.56 332 ASP B N 1
ATOM 5199 C CA . ASP B 1 332 ? -6.445 1.009 0.18 1 97.56 332 ASP B CA 1
ATOM 5200 C C . ASP B 1 332 ? -6.609 2.16 1.168 1 97.56 332 ASP B C 1
ATOM 5202 O O . ASP B 1 332 ? -6.488 3.328 0.793 1 97.56 332 ASP B O 1
ATOM 5206 N N . MET B 1 333 ? -6.797 1.838 2.426 1 97.94 333 MET B N 1
ATOM 5207 C CA . MET B 1 333 ? -7.09 2.838 3.449 1 97.94 333 MET B CA 1
ATOM 5208 C C . MET B 1 333 ? -5.879 3.729 3.701 1 97.94 333 MET B C 1
ATOM 5210 O O . MET B 1 333 ? -6.012 4.945 3.822 1 97.94 333 MET B O 1
ATOM 5214 N N . MET B 1 334 ? -4.691 3.172 3.713 1 98 334 MET B N 1
ATOM 5215 C CA . MET B 1 334 ? -3.504 3.947 4.055 1 98 334 MET B CA 1
ATOM 5216 C C . MET B 1 334 ? -3.17 4.945 2.949 1 98 334 MET B C 1
ATOM 5218 O O . MET B 1 334 ? -2.473 5.934 3.189 1 98 334 MET B O 1
ATOM 5222 N N . LEU B 1 335 ? -3.689 4.707 1.747 1 98.44 335 LEU B N 1
ATOM 5223 C CA . LEU B 1 335 ? -3.385 5.602 0.635 1 98.44 335 LEU B CA 1
ATOM 5224 C C . LEU B 1 335 ? -4.535 6.57 0.386 1 98.44 335 LEU B C 1
ATOM 5226 O O . LEU B 1 335 ? -4.559 7.262 -0.635 1 98.44 335 LEU B O 1
ATOM 5230 N N . ALA B 1 336 ? -5.473 6.656 1.301 1 98.44 336 ALA B N 1
ATOM 5231 C CA . ALA B 1 336 ? -6.613 7.559 1.165 1 98.44 336 ALA B CA 1
ATOM 5232 C C . ALA B 1 336 ? -6.152 8.984 0.894 1 98.44 336 ALA B C 1
ATOM 5234 O O . ALA B 1 336 ? -6.672 9.656 -0.005 1 98.44 336 ALA B O 1
ATOM 5235 N N . GLY B 1 337 ? -5.18 9.445 1.652 1 98.56 337 GLY B N 1
ATOM 5236 C CA . GLY B 1 337 ? -4.684 10.797 1.451 1 98.56 337 GLY B CA 1
ATOM 5237 C C . GLY B 1 337 ? -4.082 11.016 0.076 1 98.56 337 GLY B C 1
ATOM 5238 O O . GLY B 1 337 ? -4.258 12.078 -0.526 1 98.56 337 GLY B O 1
ATOM 5239 N N . CYS B 1 338 ? -3.373 10.047 -0.449 1 98.75 338 CYS B N 1
ATOM 5240 C CA . CYS B 1 338 ? -2.766 10.141 -1.771 1 98.75 338 CYS B CA 1
ATOM 5241 C C . CYS B 1 338 ? -3.832 10.195 -2.859 1 98.75 338 CYS B C 1
ATOM 5243 O O . CYS B 1 338 ? -3.752 11.016 -3.775 1 98.75 338 CYS B O 1
ATOM 5245 N N . PHE B 1 339 ? -4.816 9.289 -2.719 1 98.56 339 PHE B N 1
ATOM 5246 C CA . PHE B 1 339 ? -5.926 9.312 -3.664 1 98.56 339 PHE B CA 1
ATOM 5247 C C . PHE B 1 339 ? -6.66 10.648 -3.6 1 98.56 339 PHE B C 1
ATOM 5249 O O . PHE B 1 339 ? -7.07 11.188 -4.629 1 98.56 339 PHE B O 1
ATOM 5256 N N . GLY B 1 340 ? -6.836 11.156 -2.389 1 98.5 340 GLY B N 1
ATOM 5257 C CA . GLY B 1 340 ? -7.484 12.445 -2.199 1 98.5 340 GLY B CA 1
ATOM 5258 C C . GLY B 1 340 ? -6.746 13.586 -2.871 1 98.5 340 GLY B C 1
ATOM 5259 O O . GLY B 1 340 ? -7.363 14.43 -3.531 1 98.5 340 GLY B O 1
ATOM 5260 N N . LEU B 1 341 ? -5.422 13.633 -2.701 1 98.56 341 LEU B N 1
ATOM 5261 C CA . LEU B 1 341 ? -4.598 14.656 -3.338 1 98.56 341 LEU B CA 1
ATOM 5262 C C . LEU B 1 341 ? -4.754 14.617 -4.855 1 98.56 341 LEU B C 1
ATOM 5264 O O . LEU B 1 341 ? -4.973 15.648 -5.488 1 98.56 341 LEU B O 1
ATOM 5268 N N . LEU B 1 342 ? -4.641 13.406 -5.383 1 98.5 342 LEU B N 1
ATOM 5269 C CA . LEU B 1 342 ? -4.746 13.227 -6.828 1 98.5 342 LEU B CA 1
ATOM 5270 C C . LEU B 1 342 ? -6.121 13.648 -7.332 1 98.5 342 LEU B C 1
ATOM 5272 O O . LEU B 1 342 ? -6.227 14.398 -8.305 1 98.5 342 LEU B O 1
ATOM 5276 N N . TRP B 1 343 ? -7.168 13.203 -6.656 1 98.25 343 TRP B N 1
ATOM 5277 C CA . TRP B 1 343 ? -8.555 13.477 -7.035 1 98.25 343 TRP B CA 1
ATOM 5278 C C . TRP B 1 343 ? -8.852 14.977 -6.949 1 98.25 343 TRP B C 1
ATOM 5280 O O . TRP B 1 343 ? -9.383 15.562 -7.895 1 98.25 343 TRP B O 1
ATOM 5290 N N . GLY B 1 344 ? -8.508 15.578 -5.793 1 97.81 344 GLY B N 1
ATOM 5291 C CA . GLY B 1 344 ? -8.766 17 -5.605 1 97.81 344 GLY B CA 1
ATOM 5292 C C . GLY B 1 344 ? -8.047 17.875 -6.617 1 97.81 344 GLY B C 1
ATOM 5293 O O . GLY B 1 344 ? -8.641 18.781 -7.191 1 97.81 344 GLY B O 1
ATOM 5294 N N . TRP B 1 345 ? -6.77 17.547 -6.832 1 98.12 345 TRP B N 1
ATOM 5295 C CA . TRP B 1 345 ? -5.973 18.359 -7.742 1 98.12 345 TRP B CA 1
ATOM 5296 C C . TRP B 1 345 ? -6.453 18.203 -9.18 1 98.12 345 TRP B C 1
ATOM 5298 O O . TRP B 1 345 ? -6.637 19.188 -9.898 1 98.12 345 TRP B O 1
ATOM 5308 N N . ALA B 1 346 ? -6.664 16.969 -9.609 1 97.38 346 ALA B N 1
ATOM 5309 C CA . ALA B 1 346 ? -7.102 16.703 -10.977 1 97.38 346 ALA B CA 1
ATOM 5310 C C . ALA B 1 346 ? -8.438 17.359 -11.266 1 97.38 346 ALA B C 1
ATOM 5312 O O . ALA B 1 346 ? -8.633 17.938 -12.344 1 97.38 346 ALA B O 1
ATOM 5313 N N . HIS B 1 347 ? -9.359 17.328 -10.359 1 95.19 347 HIS B N 1
ATOM 5314 C CA . HIS B 1 347 ? -10.688 17.891 -10.578 1 95.19 347 HIS B CA 1
ATOM 5315 C C . HIS B 1 347 ? -10.656 19.422 -10.562 1 95.19 347 HIS B C 1
ATOM 5317 O O . HIS B 1 347 ? -11.484 20.062 -11.211 1 95.19 347 HIS B O 1
ATOM 5323 N N . ALA B 1 348 ? -9.75 19.969 -9.82 1 93.69 348 ALA B N 1
ATOM 5324 C CA . ALA B 1 348 ? -9.617 21.422 -9.773 1 93.69 348 ALA B CA 1
ATOM 5325 C C . ALA B 1 348 ? -8.883 21.938 -11.008 1 93.69 348 ALA B C 1
ATOM 5327 O O . ALA B 1 348 ? -9.016 23.109 -11.359 1 93.69 348 ALA B O 1
ATOM 5328 N N . HIS B 1 349 ? -8.133 21.094 -11.781 1 88.06 349 HIS B N 1
ATOM 5329 C CA . HIS B 1 349 ? -7.262 21.609 -12.836 1 88.06 349 HIS B CA 1
ATOM 5330 C C . HIS B 1 349 ? -7.492 20.859 -14.148 1 88.06 349 HIS B C 1
ATOM 5332 O O . HIS B 1 349 ? -6.816 21.125 -15.141 1 88.06 349 HIS B O 1
ATOM 5338 N N . ALA B 1 350 ? -8.242 19.719 -14.211 1 71.25 350 ALA B N 1
ATOM 5339 C CA . ALA B 1 350 ? -8.477 18.984 -15.453 1 71.25 350 ALA B CA 1
ATOM 5340 C C . ALA B 1 350 ? -9.133 19.875 -16.5 1 71.25 350 ALA B C 1
ATOM 5342 O O . ALA B 1 350 ? -9.047 19.594 -17.703 1 71.25 350 ALA B O 1
ATOM 5343 N N . ALA B 1 351 ? -10.211 20.797 -16.234 1 54.62 351 ALA B N 1
ATOM 5344 C CA . ALA B 1 351 ? -10.938 21.469 -17.312 1 54.62 351 ALA B CA 1
ATOM 5345 C C . ALA B 1 351 ? -9.984 22.219 -18.234 1 54.62 351 ALA B C 1
ATOM 5347 O O . ALA B 1 351 ? -10.391 22.703 -19.297 1 54.62 351 ALA B O 1
ATOM 5348 N N . ALA B 1 352 ? -8.703 22.703 -17.828 1 39.34 352 ALA B N 1
ATOM 5349 C CA . ALA B 1 352 ? -8.172 23.703 -18.75 1 39.34 352 ALA B CA 1
ATOM 5350 C C . ALA B 1 352 ? -7.691 23.047 -20.047 1 39.34 352 ALA B C 1
ATOM 5352 O O . ALA B 1 352 ? -7.031 22.016 -20.016 1 39.34 352 ALA B O 1
#